Protein AF-0000000072258460 (afdb_homodimer)

Solvent-accessible surface area (backbone atoms only — not comparable to full-atom values): 21527 Å² total; per-residue (Å²): 126,85,30,47,72,31,45,67,53,28,70,66,67,28,58,51,24,37,40,48,52,48,50,50,52,52,28,48,38,51,49,43,36,38,47,53,51,15,64,76,66,78,37,54,52,68,47,49,51,51,39,35,47,56,71,55,45,62,56,92,56,31,26,53,69,48,48,11,39,59,68,68,47,52,52,67,59,41,46,52,44,50,50,53,34,43,75,72,49,29,33,46,80,40,85,33,92,84,40,88,88,47,52,26,44,42,68,31,77,64,20,45,55,51,19,60,64,55,41,45,55,57,47,75,67,38,58,58,51,71,77,51,52,69,68,51,49,45,49,36,39,54,52,46,52,53,44,51,49,50,29,33,75,70,64,64,40,65,62,67,36,21,45,93,48,20,57,47,44,44,74,60,97,84,40,38,33,31,62,81,76,66,41,78,44,55,78,67,63,58,40,68,64,40,94,81,54,41,78,101,129,86,31,49,72,33,46,66,52,27,70,66,67,29,59,51,24,39,40,46,53,48,51,49,51,52,28,49,38,52,51,45,37,40,47,53,52,15,64,76,66,76,38,54,53,67,48,50,53,50,38,35,49,56,73,56,45,64,57,91,56,32,27,54,69,48,46,11,39,59,67,69,48,52,53,66,61,41,46,52,42,49,52,53,34,40,75,72,50,29,32,46,81,39,85,33,92,85,40,86,88,46,51,26,45,43,68,31,76,64,18,44,54,52,18,60,65,55,42,44,55,55,46,75,66,37,58,56,52,71,78,51,53,70,69,52,49,46,49,37,40,54,53,46,52,53,44,51,50,50,28,33,75,71,63,63,40,64,62,66,35,22,45,92,47,19,56,47,46,44,74,60,96,84,42,38,33,32,61,81,76,65,41,78,44,54,76,66,64,58,40,66,62,39,94,81,53,41,79,101

pLDDT: mean 95.06, std 6.01, range [59.88, 98.75]

Sequence (400 aa):
MKSAFDLNRQNNNNIESKIVVALERISEAFRVLLWNESKENALSPIQIQILIFLLFHNQNKCKVSYLAQEFNMTKATISDSVKLLLKKGLVQKFDSPIDTRSYLIGLTNKGKQAAEKSSNFSFPIEKPLSSLSDDQKETILSGLLKLIHELNKAGVINLQRMCFTCSHYENTKGEHYCKLLQSRLTTEELRVDCPEHESAMKSAFDLNRQNNNNIESKIVVALERISEAFRVLLWNESKENALSPIQIQILIFLLFHNQNKCKVSYLAQEFNMTKATISDSVKLLLKKGLVQKFDSPIDTRSYLIGLTNKGKQAAEKSSNFSFPIEKPLSSLSDDQKETILSGLLKLIHELNKAGVINLQRMCFTCSHYENTKGEHYCKLLQSRLTTEELRVDCPEHESA

Nearest PDB structures (foldseek):
  4lll-assembly1_A  TM=8.331E-01  e=3.939E-07  Staphylococcus aureus
  5ffx-assembly2_D  TM=7.484E-01  e=5.556E-07  Staphylococcus aureus
  4ld5-assembly1_A  TM=7.020E-01  e=4.418E-07  Staphylococcus aureus
  4lll-assembly4_M  TM=6.674E-01  e=3.939E-07  Staphylococcus aureus
  7dvt-assembly1_A  TM=5.586E-01  e=3.100E-06  Streptococcus agalactiae NEM316

Structure (mmCIF, N/CA/C/O backbone):
data_AF-0000000072258460-model_v1
#
loop_
_entity.id
_entity.type
_entity.pdbx_description
1 polymer 'Transcriptional regulator, MarR family'
#
loop_
_atom_site.group_PDB
_atom_site.id
_atom_site.type_symbol
_atom_site.label_atom_id
_atom_site.label_alt_id
_atom_site.label_comp_id
_atom_site.label_asym_id
_atom_site.label_entity_id
_atom_site.label_seq_id
_atom_site.pdbx_PDB_ins_code
_atom_site.Cartn_x
_atom_site.Cartn_y
_atom_site.Cartn_z
_atom_site.occupancy
_atom_site.B_iso_or_equiv
_atom_site.auth_seq_id
_atom_site.auth_comp_id
_atom_site.auth_asym_id
_atom_site.auth_atom_id
_atom_site.pdbx_PDB_model_num
ATOM 1 N N . MET A 1 1 ? 3.521 -20.484 9.328 1 60.25 1 MET A N 1
ATOM 2 C CA . MET A 1 1 ? 2.396 -20.359 8.40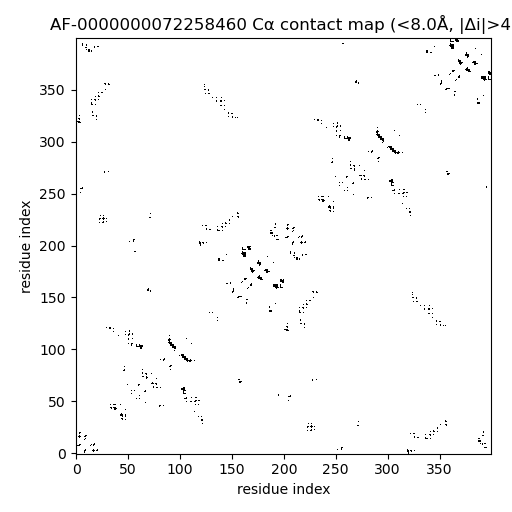6 1 60.25 1 MET A CA 1
ATOM 3 C C . MET A 1 1 ? 2.885 -20.203 6.969 1 60.25 1 MET A C 1
ATOM 5 O O . MET A 1 1 ? 3.969 -19.672 6.73 1 60.25 1 MET A O 1
ATOM 9 N N . LYS A 1 2 ? 2.041 -20.844 6.066 1 85.88 2 LYS A N 1
ATOM 10 C CA . LYS A 1 2 ? 2.426 -20.766 4.664 1 85.88 2 LYS A CA 1
ATOM 11 C C . LYS A 1 2 ? 2.242 -19.344 4.133 1 85.88 2 LYS A C 1
ATOM 13 O O . LYS A 1 2 ? 1.257 -18.672 4.457 1 85.88 2 LYS A O 1
ATOM 18 N N . SER A 1 3 ? 3.227 -18.766 3.561 1 95.31 3 SER A N 1
ATOM 19 C CA . SER A 1 3 ? 3.314 -17.391 3.066 1 95.31 3 SER A CA 1
ATOM 20 C C . SER A 1 3 ? 2.188 -17.078 2.086 1 95.31 3 SER A C 1
ATOM 22 O O . SER A 1 3 ? 1.827 -17.922 1.263 1 95.31 3 SER A O 1
ATOM 24 N N . ALA A 1 4 ? 1.577 -15.914 2.273 1 95.75 4 ALA A N 1
ATOM 25 C CA . ALA A 1 4 ? 0.56 -15.461 1.328 1 95.75 4 ALA A CA 1
ATOM 26 C C . ALA A 1 4 ? 1.113 -15.414 -0.093 1 95.75 4 ALA A C 1
ATOM 28 O O . ALA A 1 4 ? 0.356 -15.492 -1.063 1 95.75 4 ALA A O 1
ATOM 29 N N . PHE A 1 5 ? 2.467 -15.344 -0.263 1 96.69 5 PHE A N 1
ATOM 30 C CA . PHE A 1 5 ? 3.115 -15.164 -1.557 1 96.69 5 PHE A CA 1
ATOM 31 C C . PHE A 1 5 ? 3.391 -16.516 -2.217 1 96.69 5 PHE A C 1
ATOM 33 O O . PHE A 1 5 ? 3.816 -16.562 -3.373 1 96.69 5 PHE A O 1
ATOM 40 N N . ASP A 1 6 ? 3.146 -17.547 -1.421 1 96.56 6 ASP A N 1
ATOM 41 C CA . ASP A 1 6 ? 3.236 -18.891 -1.98 1 96.56 6 ASP A CA 1
ATOM 42 C C . ASP A 1 6 ? 2.148 -19.125 -3.025 1 96.56 6 ASP A C 1
ATOM 44 O O . ASP A 1 6 ? 0.96 -19.156 -2.695 1 96.56 6 ASP A O 1
ATOM 48 N N . LEU A 1 7 ? 2.516 -19.359 -4.25 1 95.06 7 LEU A N 1
ATOM 49 C CA . LEU A 1 7 ? 1.576 -19.438 -5.363 1 95.06 7 LEU A CA 1
ATOM 50 C C . LEU A 1 7 ? 0.629 -20.625 -5.191 1 95.06 7 LEU A C 1
ATOM 52 O O . LEU A 1 7 ? -0.541 -20.547 -5.574 1 95.06 7 LEU A O 1
ATOM 56 N N . ASN A 1 8 ? 1.146 -21.641 -4.641 1 93.38 8 ASN A N 1
ATOM 57 C CA . ASN A 1 8 ? 0.296 -22.797 -4.402 1 93.38 8 ASN A CA 1
ATOM 58 C C . ASN A 1 8 ? -0.785 -22.5 -3.367 1 93.38 8 ASN A C 1
ATOM 60 O O . ASN A 1 8 ? -1.949 -22.859 -3.561 1 93.38 8 ASN A O 1
ATOM 64 N N . ARG A 1 9 ? -0.383 -21.875 -2.361 1 93.06 9 ARG A N 1
ATOM 65 C CA . ARG A 1 9 ? -1.348 -21.484 -1.337 1 93.06 9 ARG A CA 1
ATOM 66 C C . ARG A 1 9 ? -2.344 -20.469 -1.877 1 93.06 9 ARG A C 1
ATOM 68 O O . ARG A 1 9 ? -3.555 -20.625 -1.687 1 93.06 9 ARG A O 1
ATOM 75 N N . GLN A 1 10 ? -1.78 -19.516 -2.527 1 93 10 GLN A N 1
ATOM 76 C CA . GLN A 1 10 ? -2.578 -18.422 -3.078 1 93 10 GLN A CA 1
ATOM 77 C C . GLN A 1 10 ? -3.627 -18.938 -4.055 1 93 10 GLN A C 1
ATOM 79 O O . GLN A 1 10 ? -4.793 -18.547 -3.994 1 93 10 GLN A O 1
ATOM 84 N N . ASN A 1 11 ? -3.248 -19.906 -4.93 1 89.94 11 ASN A N 1
ATOM 85 C CA . ASN A 1 11 ? -4.078 -20.297 -6.062 1 89.94 11 ASN A CA 1
ATOM 86 C C . ASN A 1 11 ? -4.914 -21.531 -5.75 1 89.94 11 ASN A C 1
ATOM 88 O O . ASN A 1 11 ? -5.746 -21.938 -6.559 1 89.94 11 ASN A O 1
ATOM 92 N N . ASN A 1 12 ? -4.703 -22.109 -4.504 1 86.94 12 ASN A N 1
ATOM 93 C CA . ASN A 1 12 ? -5.547 -23.203 -4.055 1 86.94 12 ASN A CA 1
ATOM 94 C C . ASN A 1 12 ? -6.59 -22.734 -3.043 1 86.94 12 ASN A C 1
ATOM 96 O O . ASN A 1 12 ? -6.703 -23.297 -1.954 1 86.94 12 ASN A O 1
ATOM 100 N N . ASN A 1 13 ? -7.277 -21.719 -3.344 1 80.19 13 ASN A N 1
ATOM 101 C CA . ASN A 1 13 ? -8.508 -21.219 -2.752 1 80.19 13 ASN A CA 1
ATOM 102 C C . ASN A 1 13 ? -8.258 -20.562 -1.399 1 80.19 13 ASN A C 1
ATOM 104 O O . ASN A 1 13 ? -9.031 -20.734 -0.46 1 80.19 13 ASN A O 1
ATOM 108 N N . ASN A 1 14 ? -7.195 -19.984 -1.244 1 93.25 14 ASN A N 1
ATOM 109 C CA . ASN A 1 14 ? -6.984 -19.141 -0.081 1 93.25 14 ASN A CA 1
ATOM 110 C C . ASN A 1 14 ? -7.215 -17.672 -0.418 1 93.25 14 ASN A C 1
ATOM 112 O O . ASN A 1 14 ? -6.277 -16.953 -0.792 1 93.25 14 ASN A O 1
ATOM 116 N N . ILE A 1 15 ? -8.445 -17.297 -0.184 1 96.69 15 ILE A N 1
ATOM 117 C CA . ILE A 1 15 ? -8.875 -15.977 -0.638 1 96.69 15 ILE A CA 1
ATOM 118 C C . ILE A 1 15 ? -8.141 -14.891 0.146 1 96.69 15 ILE A C 1
ATOM 120 O O . ILE A 1 15 ? -7.816 -13.836 -0.398 1 96.69 15 ILE A O 1
ATOM 124 N N . GLU A 1 16 ? -7.781 -15.164 1.423 1 97.38 16 GLU A N 1
ATOM 125 C CA . GLU A 1 16 ? -7.051 -14.195 2.234 1 97.38 16 GLU A CA 1
ATOM 126 C C . GLU A 1 16 ? -5.676 -13.906 1.645 1 97.38 16 GLU A C 1
ATOM 128 O O . GLU A 1 16 ? -5.254 -12.75 1.578 1 97.38 16 GLU A O 1
ATOM 133 N N . SER A 1 17 ? -4.984 -14.961 1.186 1 97.06 17 SER A N 1
ATOM 134 C CA . SER A 1 17 ? -3.678 -14.789 0.561 1 97.06 17 SER A CA 1
ATOM 135 C C . SER A 1 17 ? -3.775 -13.938 -0.702 1 97.06 17 SER A C 1
ATOM 137 O O . SER A 1 17 ? -2.924 -13.086 -0.946 1 97.06 17 SER A O 1
ATOM 139 N N . LYS A 1 18 ? -4.809 -14.156 -1.472 1 97.75 18 LYS A N 1
ATOM 140 C CA . LYS A 1 18 ? -5.012 -13.383 -2.693 1 97.75 18 LYS A CA 1
ATOM 141 C C . LYS A 1 18 ? -5.246 -11.906 -2.377 1 97.75 18 LYS A C 1
ATOM 143 O O . LYS A 1 18 ? -4.723 -11.031 -3.066 1 97.75 18 LYS A O 1
ATOM 148 N N . ILE A 1 19 ? -5.988 -11.664 -1.323 1 98.44 19 ILE A N 1
ATOM 149 C CA . ILE A 1 19 ? -6.273 -10.297 -0.922 1 98.44 19 ILE A CA 1
ATOM 150 C C . ILE A 1 19 ? -4.984 -9.617 -0.468 1 98.44 19 ILE A C 1
ATOM 152 O O . ILE A 1 19 ? -4.727 -8.461 -0.82 1 98.44 19 ILE A O 1
ATOM 156 N N . VAL A 1 20 ? -4.164 -10.359 0.265 1 98.5 20 VAL A N 1
ATOM 157 C CA . VAL A 1 20 ? -2.904 -9.812 0.749 1 98.5 20 VAL A CA 1
ATOM 158 C C . VAL A 1 20 ? -2.027 -9.406 -0.435 1 98.5 20 VAL A C 1
ATOM 160 O O . VAL A 1 20 ? -1.491 -8.297 -0.47 1 98.5 20 VAL A O 1
ATOM 163 N N . VAL A 1 21 ? -1.902 -10.242 -1.41 1 98.12 21 VAL A N 1
ATOM 164 C CA . VAL A 1 21 ? -1.052 -9.984 -2.566 1 98.12 21 VAL A CA 1
ATOM 165 C C . VAL A 1 21 ? -1.633 -8.836 -3.385 1 98.12 21 VAL A C 1
ATOM 167 O O . VAL A 1 21 ? -0.894 -7.98 -3.881 1 98.12 21 VAL A O 1
ATOM 170 N N . ALA A 1 22 ? -2.939 -8.781 -3.51 1 98.44 22 ALA A N 1
ATOM 171 C CA . ALA A 1 22 ? -3.586 -7.68 -4.211 1 98.44 22 ALA A CA 1
ATOM 172 C C . ALA A 1 22 ? -3.322 -6.352 -3.506 1 98.44 22 ALA A C 1
ATOM 174 O O . ALA A 1 22 ? -3.008 -5.348 -4.152 1 98.44 22 ALA A O 1
ATOM 175 N N . LEU A 1 23 ? -3.424 -6.32 -2.176 1 98.75 23 LEU A N 1
ATOM 176 C CA . LEU A 1 23 ? -3.141 -5.125 -1.39 1 98.75 23 LEU A CA 1
ATOM 177 C C . LEU A 1 23 ? -1.678 -4.715 -1.531 1 98.75 23 LEU A C 1
ATOM 179 O O . LEU A 1 23 ? -1.361 -3.525 -1.558 1 98.75 23 LEU A O 1
ATOM 183 N N . GLU A 1 24 ? -0.812 -5.703 -1.618 1 98.44 24 GLU A N 1
ATOM 184 C CA . GLU A 1 24 ? 0.606 -5.418 -1.822 1 98.44 24 GLU A CA 1
ATOM 185 C C . GLU A 1 24 ? 0.845 -4.738 -3.166 1 98.44 24 GLU A C 1
ATOM 187 O O . GLU A 1 24 ? 1.685 -3.842 -3.275 1 98.44 24 GLU A O 1
ATOM 192 N N . ARG A 1 25 ? 0.131 -5.145 -4.18 1 98.38 25 ARG A N 1
ATOM 193 C CA . ARG A 1 25 ? 0.244 -4.504 -5.484 1 98.38 25 ARG A CA 1
ATOM 194 C C . ARG A 1 25 ? -0.239 -3.061 -5.43 1 98.38 25 ARG A C 1
ATOM 196 O O . ARG A 1 25 ? 0.358 -2.176 -6.051 1 98.38 25 ARG A O 1
ATOM 203 N N . ILE A 1 26 ? -1.298 -2.852 -4.703 1 98.56 26 ILE A N 1
ATOM 204 C CA . ILE A 1 26 ? -1.803 -1.493 -4.543 1 98.56 26 ILE A CA 1
ATOM 205 C C . ILE A 1 26 ? -0.786 -0.651 -3.773 1 98.56 26 ILE A C 1
ATOM 207 O O . ILE A 1 26 ? -0.58 0.524 -4.086 1 98.56 26 ILE A O 1
ATOM 211 N N . SER A 1 27 ? -0.162 -1.253 -2.756 1 98.44 27 SER A N 1
ATOM 212 C CA . SER A 1 27 ? 0.898 -0.569 -2.021 1 98.44 27 SER A CA 1
ATOM 213 C C . SER A 1 27 ? 2.049 -0.183 -2.945 1 98.44 27 SER A C 1
ATOM 215 O O . SER A 1 27 ? 2.619 0.902 -2.812 1 98.44 27 SER A O 1
ATOM 217 N N . GLU A 1 28 ? 2.361 -1.046 -3.877 1 97.88 28 GLU A N 1
ATOM 218 C CA . GLU A 1 28 ? 3.379 -0.747 -4.879 1 97.88 28 GLU A CA 1
ATOM 219 C C . GLU A 1 28 ? 2.961 0.428 -5.758 1 97.88 28 GLU A C 1
ATOM 221 O O . GLU A 1 28 ? 3.775 1.3 -6.07 1 97.88 28 GLU A O 1
ATOM 226 N N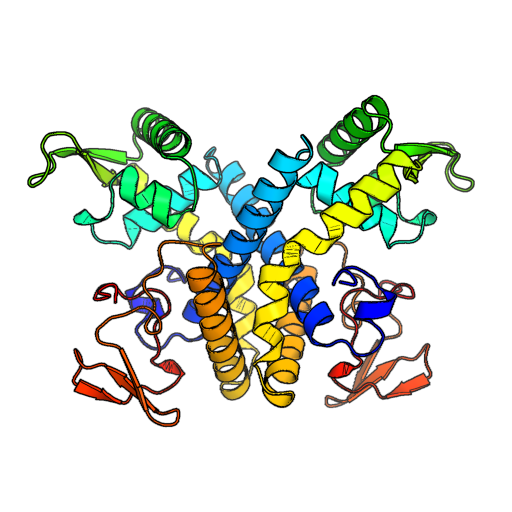 . ALA A 1 29 ? 1.737 0.435 -6.145 1 98.5 29 ALA A N 1
ATOM 227 C CA . ALA A 1 29 ? 1.23 1.541 -6.953 1 98.5 29 ALA A CA 1
ATOM 228 C C . ALA A 1 29 ? 1.38 2.871 -6.219 1 98.5 29 ALA A C 1
ATOM 230 O O . ALA A 1 29 ? 1.79 3.871 -6.809 1 98.5 29 ALA A O 1
ATOM 231 N N . PHE A 1 30 ? 1.044 2.871 -4.934 1 98.56 30 PHE A N 1
ATOM 232 C CA . PHE A 1 30 ? 1.223 4.082 -4.137 1 98.56 30 PHE A CA 1
ATOM 233 C C . PHE A 1 30 ? 2.684 4.516 -4.137 1 98.56 30 PHE A C 1
ATOM 235 O O . PHE A 1 30 ? 2.984 5.699 -4.297 1 98.56 30 PHE A O 1
ATOM 242 N N . ARG A 1 31 ? 3.592 3.592 -3.967 1 97.5 31 ARG A N 1
ATOM 243 C CA . ARG A 1 31 ? 5.02 3.893 -3.941 1 97.5 31 ARG A CA 1
ATOM 244 C C . ARG A 1 31 ? 5.473 4.504 -5.262 1 97.5 31 ARG A C 1
ATOM 246 O O . ARG A 1 31 ? 6.172 5.52 -5.273 1 97.5 31 ARG A O 1
ATOM 253 N N . VAL A 1 32 ? 5.031 3.938 -6.336 1 97.94 32 VAL A N 1
ATOM 254 C CA . VAL A 1 32 ? 5.418 4.402 -7.668 1 97.94 32 VAL A CA 1
ATOM 255 C C . VAL A 1 32 ? 4.883 5.812 -7.895 1 97.94 32 VAL A C 1
ATOM 257 O O . VAL A 1 32 ? 5.621 6.695 -8.344 1 97.94 32 VAL A O 1
ATOM 260 N N . LEU A 1 33 ? 3.652 6.035 -7.574 1 98.19 33 LEU A N 1
ATOM 261 C CA . LEU A 1 33 ? 3.029 7.336 -7.777 1 98.19 33 LEU A CA 1
ATOM 262 C C . LEU A 1 33 ? 3.705 8.406 -6.922 1 98.19 33 LEU A C 1
ATOM 264 O O . LEU A 1 33 ? 3.951 9.516 -7.395 1 98.19 33 LEU A O 1
ATOM 268 N N . LEU A 1 34 ? 4.012 8.039 -5.684 1 97.56 34 LEU A N 1
ATOM 269 C CA . LEU A 1 34 ? 4.66 8.984 -4.781 1 97.56 34 LEU A CA 1
ATOM 270 C C . LEU A 1 34 ? 6.086 9.281 -5.238 1 97.56 34 LEU A C 1
ATOM 272 O O . LEU A 1 34 ? 6.539 10.43 -5.164 1 97.56 34 LEU A O 1
ATOM 276 N N . TRP A 1 35 ? 6.766 8.289 -5.734 1 96.19 35 TRP A N 1
ATOM 277 C CA . TRP A 1 35 ? 8.117 8.461 -6.262 1 96.19 35 TRP A CA 1
ATOM 278 C C . TRP A 1 35 ? 8.109 9.367 -7.492 1 96.19 35 TRP A C 1
ATOM 280 O O . TRP A 1 35 ? 8.984 10.227 -7.641 1 96.19 35 TRP A O 1
ATOM 290 N N . ASN A 1 36 ? 7.156 9.125 -8.359 1 96.38 36 ASN A N 1
ATOM 291 C CA . ASN A 1 36 ? 7.031 9.992 -9.531 1 96.38 36 ASN A CA 1
ATOM 292 C C . ASN A 1 36 ? 6.785 11.445 -9.125 1 96.38 36 ASN A C 1
ATOM 294 O O . ASN A 1 36 ? 7.375 12.359 -9.703 1 96.38 36 ASN A O 1
ATOM 298 N N . GLU A 1 37 ? 5.906 11.609 -8.156 1 95.69 37 GLU A N 1
ATOM 299 C CA . GLU A 1 37 ? 5.641 12.945 -7.633 1 95.69 37 GLU A CA 1
ATOM 300 C C . GLU A 1 37 ? 6.898 13.562 -7.027 1 95.69 37 GLU A C 1
ATOM 302 O O . GLU A 1 37 ? 7.148 14.758 -7.18 1 95.69 37 GLU A O 1
ATOM 307 N N . SER A 1 38 ? 7.637 12.758 -6.316 1 95.56 38 SER A N 1
ATOM 308 C CA . SER A 1 38 ? 8.883 13.164 -5.672 1 95.56 38 SER A CA 1
ATOM 309 C C . SER A 1 38 ? 9.891 13.68 -6.695 1 95.56 38 SER A C 1
ATOM 311 O O . SER A 1 38 ? 10.484 14.742 -6.512 1 95.56 38 SER A O 1
ATOM 313 N N . LYS A 1 39 ? 10.023 12.969 -7.754 1 94.19 39 LYS A N 1
ATOM 314 C CA . LYS A 1 39 ? 10.953 13.352 -8.82 1 94.19 39 LYS A CA 1
ATOM 315 C C . LYS A 1 39 ? 10.539 14.68 -9.453 1 94.19 39 LYS A C 1
ATOM 317 O O . LYS A 1 39 ? 11.375 15.547 -9.695 1 94.19 39 LYS A O 1
ATOM 322 N N . GLU A 1 40 ? 9.305 14.828 -9.641 1 93.44 40 GLU A N 1
ATOM 323 C CA . GLU A 1 40 ? 8.781 16.016 -10.305 1 93.44 40 GLU A CA 1
ATOM 324 C C . GLU A 1 40 ? 9.016 17.266 -9.469 1 93.44 40 GLU A C 1
ATOM 326 O O . GLU A 1 40 ? 9.211 18.359 -10.008 1 93.44 40 GLU A O 1
ATOM 331 N N . ASN A 1 41 ? 9.086 17.141 -8.133 1 93 41 ASN A N 1
ATOM 332 C CA . ASN A 1 41 ? 9.141 18.297 -7.246 1 93 41 ASN A CA 1
ATOM 333 C C . ASN A 1 41 ? 10.484 18.391 -6.531 1 93 41 ASN A C 1
ATOM 335 O O . ASN A 1 41 ? 10.695 19.297 -5.723 1 93 41 ASN A O 1
ATOM 339 N N . ALA A 1 42 ? 11.398 17.453 -6.785 1 94.69 42 ALA A N 1
ATOM 340 C CA . ALA A 1 42 ? 12.695 17.375 -6.125 1 94.69 42 ALA A CA 1
ATOM 341 C C . ALA A 1 42 ? 12.539 17.297 -4.609 1 94.69 42 ALA A C 1
ATOM 343 O O . ALA A 1 42 ? 13.195 18.031 -3.867 1 94.69 42 ALA A O 1
ATOM 344 N N . LEU A 1 43 ? 11.523 16.594 -4.145 1 97.75 43 LEU A N 1
ATOM 345 C CA . LEU A 1 43 ? 11.25 16.281 -2.75 1 97.75 43 LEU A CA 1
ATOM 346 C C . LEU A 1 43 ? 11.227 14.766 -2.533 1 97.75 43 LEU A C 1
ATOM 348 O O . LEU A 1 43 ? 10.797 14.016 -3.414 1 97.75 43 LEU A O 1
ATOM 352 N N . SER A 1 44 ? 11.688 14.281 -1.403 1 97.12 44 SER A N 1
ATOM 353 C CA . SER A 1 44 ? 11.531 12.867 -1.096 1 97.12 44 SER A CA 1
ATOM 354 C C . SER A 1 44 ? 10.07 12.523 -0.805 1 97.12 44 SER A C 1
ATOM 356 O O . SER A 1 44 ? 9.258 13.414 -0.532 1 97.12 44 SER A O 1
ATOM 358 N N . PRO A 1 45 ? 9.742 11.25 -0.885 1 97.75 45 PRO A N 1
ATOM 359 C CA . PRO A 1 45 ? 8.359 10.836 -0.644 1 97.75 45 PRO A CA 1
ATOM 360 C C . PRO A 1 45 ? 7.836 11.305 0.712 1 97.75 45 PRO A C 1
ATOM 362 O O . PRO A 1 45 ? 6.723 11.828 0.8 1 97.75 45 PRO A O 1
ATOM 365 N N . ILE A 1 46 ? 8.594 11.203 1.759 1 98.06 46 ILE A N 1
ATOM 366 C CA . ILE A 1 46 ? 8.133 11.578 3.09 1 98.06 46 ILE A CA 1
ATOM 367 C C . ILE A 1 46 ? 7.953 13.094 3.164 1 98.06 46 ILE A C 1
ATOM 369 O O . ILE A 1 46 ? 7.039 13.586 3.826 1 98.06 46 ILE A O 1
ATOM 373 N N . GLN A 1 47 ? 8.805 13.883 2.463 1 98.5 47 GLN A N 1
ATOM 374 C CA . GLN A 1 47 ? 8.633 15.328 2.408 1 98.5 47 GLN A CA 1
ATOM 375 C C . GLN A 1 47 ? 7.309 15.703 1.757 1 98.5 47 GLN A C 1
ATOM 377 O O . GLN A 1 47 ? 6.598 16.594 2.24 1 98.5 47 GLN A O 1
ATOM 382 N N . ILE A 1 48 ? 6.965 15.016 0.695 1 98.44 48 ILE A N 1
ATOM 383 C CA . ILE A 1 48 ? 5.691 15.234 0.014 1 98.44 48 ILE A CA 1
ATOM 384 C C . ILE A 1 48 ? 4.539 14.922 0.961 1 98.44 48 ILE A C 1
ATOM 386 O O . ILE A 1 48 ? 3.592 15.703 1.081 1 98.44 48 ILE A O 1
ATOM 390 N N . GLN A 1 49 ? 4.621 13.805 1.631 1 98.31 49 GLN A N 1
ATOM 391 C CA . GLN A 1 49 ? 3.564 13.367 2.535 1 98.31 49 GLN A CA 1
ATOM 392 C C . GLN A 1 49 ? 3.381 14.352 3.686 1 98.31 49 GLN A C 1
ATOM 394 O O . GLN A 1 49 ? 2.254 14.633 4.098 1 98.31 49 GLN A O 1
ATOM 399 N N . ILE A 1 50 ? 4.484 14.867 4.195 1 98.44 50 ILE A N 1
ATOM 400 C CA . ILE A 1 50 ? 4.422 15.859 5.262 1 98.44 50 ILE A CA 1
ATOM 401 C C . ILE A 1 50 ? 3.686 17.109 4.762 1 98.44 50 ILE A C 1
ATOM 403 O O . ILE A 1 50 ? 2.773 17.594 5.426 1 98.44 50 ILE A O 1
ATOM 407 N N . LEU A 1 51 ? 4.012 17.594 3.572 1 98.5 51 LEU A N 1
ATOM 408 C CA . LEU A 1 51 ? 3.373 18.781 3.016 1 98.5 51 LEU A CA 1
ATOM 409 C C . LEU A 1 51 ? 1.872 18.578 2.855 1 98.5 51 LEU A C 1
ATOM 411 O O . LEU A 1 51 ? 1.076 19.453 3.193 1 98.5 51 LEU A O 1
ATOM 415 N N . ILE A 1 52 ? 1.521 17.422 2.342 1 98.19 52 ILE A N 1
ATOM 416 C CA . ILE A 1 52 ? 0.111 17.109 2.131 1 98.19 52 ILE A CA 1
ATOM 417 C C . ILE A 1 52 ? -0.619 17.078 3.473 1 98.19 52 ILE A C 1
ATOM 419 O O . ILE A 1 52 ? -1.727 17.609 3.594 1 98.19 52 ILE A O 1
ATOM 423 N N . PHE A 1 53 ? 0.006 16.469 4.484 1 98.31 53 PHE A N 1
ATOM 424 C CA . PHE A 1 53 ? -0.599 16.406 5.809 1 98.31 53 PHE A CA 1
ATOM 425 C C . PHE A 1 53 ? -0.819 17.797 6.371 1 98.31 53 PHE A C 1
ATOM 427 O O . PHE A 1 53 ? -1.9 18.109 6.875 1 98.31 53 PHE A O 1
ATOM 434 N N . LEU A 1 54 ? 0.16 18.672 6.273 1 97.94 54 LEU A N 1
ATOM 435 C CA . LEU A 1 54 ? 0.082 20.031 6.789 1 97.94 54 LEU A CA 1
ATOM 436 C C . LEU A 1 54 ? -1.018 20.812 6.082 1 97.94 54 LEU A C 1
ATOM 438 O O . LEU A 1 54 ? -1.63 21.703 6.676 1 97.94 54 LEU A O 1
ATOM 442 N N . LEU A 1 55 ? -1.273 20.5 4.867 1 97.62 55 LEU A N 1
ATOM 443 C CA . LEU A 1 55 ? -2.256 21.203 4.051 1 97.62 55 LEU A CA 1
ATOM 444 C C . LEU A 1 55 ? -3.67 20.953 4.562 1 97.62 55 LEU A C 1
ATOM 446 O O . LEU A 1 55 ? -4.512 21.844 4.543 1 97.62 55 LEU A O 1
ATOM 450 N N . PHE A 1 56 ? -3.883 19.75 5.105 1 97.06 56 PHE A N 1
ATOM 451 C CA . PHE A 1 56 ? -5.277 19.375 5.309 1 97.06 56 PHE A CA 1
ATOM 452 C C . PHE A 1 56 ? -5.57 19.156 6.789 1 97.06 56 PHE A C 1
ATOM 454 O O . PHE A 1 56 ? -6.715 18.906 7.172 1 97.06 56 PHE A O 1
ATOM 461 N N . HIS A 1 57 ? -4.559 19.234 7.637 1 96.56 57 HIS A N 1
ATOM 462 C CA . HIS A 1 57 ? -4.785 18.969 9.055 1 96.56 57 HIS A CA 1
ATOM 463 C C . HIS A 1 57 ? -4.535 20.219 9.898 1 96.56 57 HIS A C 1
ATOM 465 O O . HIS A 1 57 ? -3.84 21.141 9.461 1 96.56 57 HIS A O 1
ATOM 471 N N . ASN A 1 58 ? -5.094 20.203 11.047 1 92.94 58 ASN A N 1
ATOM 472 C CA . ASN A 1 58 ? -4.961 21.312 11.977 1 92.94 58 ASN A CA 1
ATOM 473 C C . ASN A 1 58 ? -3.512 21.531 12.398 1 92.94 58 ASN A C 1
ATOM 475 O O . ASN A 1 58 ? -2.789 20.562 12.656 1 92.94 58 ASN A O 1
ATOM 479 N N . GLN A 1 59 ? -3.199 22.766 12.586 1 88.75 59 GLN A N 1
ATOM 480 C CA . GLN A 1 59 ? -1.827 23.141 12.898 1 88.75 59 GLN A CA 1
ATOM 481 C C . GLN A 1 59 ? -1.374 22.562 14.227 1 88.75 59 GLN A C 1
ATOM 483 O O . GLN A 1 59 ? -0.189 22.281 14.414 1 88.75 59 GLN A O 1
ATOM 488 N N . ASN A 1 60 ? -2.232 22.375 15.133 1 85.94 60 ASN A N 1
ATOM 489 C CA . ASN A 1 60 ? -1.886 21.875 16.453 1 85.94 60 ASN A CA 1
ATOM 490 C C . ASN A 1 60 ? -1.326 20.453 16.391 1 85.94 60 ASN A C 1
ATOM 492 O O . ASN A 1 60 ? -0.69 19.984 17.328 1 85.94 60 ASN A O 1
ATOM 496 N N . LYS A 1 61 ? -1.566 19.766 15.258 1 88.31 61 LYS A N 1
ATOM 497 C CA . LYS A 1 61 ? -1.086 18.391 15.062 1 88.31 61 LYS A CA 1
ATOM 498 C C . LYS A 1 61 ? 0.238 18.375 14.305 1 88.31 61 LYS A C 1
ATOM 500 O O . LYS A 1 61 ? 0.849 17.328 14.133 1 88.31 61 LYS A O 1
ATOM 505 N N . CYS A 1 62 ? 0.657 19.5 13.93 1 91.94 62 CYS A N 1
ATOM 506 C CA . CYS A 1 62 ? 1.777 19.578 13 1 91.94 62 CYS A CA 1
ATOM 507 C C . CYS A 1 62 ? 3.09 19.781 13.742 1 91.94 62 CYS A C 1
ATOM 509 O O . CYS A 1 62 ? 3.791 20.766 13.508 1 91.94 62 CYS A O 1
ATOM 511 N N . LYS A 1 63 ? 3.408 18.875 14.641 1 94.38 63 LYS A N 1
ATOM 512 C CA . LYS A 1 63 ? 4.691 18.812 15.328 1 94.38 63 LYS A CA 1
ATOM 513 C C . LYS A 1 63 ? 5.457 17.547 14.953 1 94.38 63 LYS A C 1
ATOM 515 O O . LYS A 1 63 ? 4.859 16.562 14.516 1 94.38 63 LYS A O 1
ATOM 520 N N . VAL A 1 64 ? 6.734 17.625 15.172 1 95.75 64 VAL A N 1
ATOM 521 C CA . VAL A 1 64 ? 7.625 16.547 14.75 1 95.75 64 VAL A CA 1
ATOM 522 C C . VAL A 1 64 ? 7.195 15.234 15.398 1 95.75 64 VAL A C 1
ATOM 524 O O . VAL A 1 64 ? 7.113 14.195 14.727 1 95.75 64 VAL A O 1
ATOM 527 N N . SER A 1 65 ? 6.859 15.289 16.672 1 95 65 SER A N 1
ATOM 528 C CA . SER A 1 65 ? 6.492 14.078 17.391 1 95 65 SER A CA 1
ATOM 529 C C . SER A 1 65 ? 5.199 13.477 16.859 1 95 65 SER A C 1
ATOM 531 O O . SER A 1 65 ? 5.09 12.258 16.703 1 95 65 SER A O 1
ATOM 533 N N . TYR A 1 66 ? 4.23 14.297 16.516 1 95.88 66 TYR A N 1
ATOM 534 C CA . TYR A 1 66 ? 2.963 13.828 15.969 1 95.88 66 TYR A CA 1
ATOM 535 C C . TYR A 1 66 ? 3.156 13.25 14.578 1 95.88 66 TYR A C 1
ATOM 537 O O . TYR A 1 66 ? 2.635 12.172 14.266 1 95.88 66 TYR A O 1
ATOM 545 N N . LEU A 1 67 ? 3.91 13.953 13.789 1 97.38 67 LEU A N 1
ATOM 546 C CA . LEU A 1 67 ? 4.176 13.508 12.422 1 97.38 67 LEU A CA 1
ATOM 547 C C . LEU A 1 67 ? 4.918 12.172 12.43 1 97.38 67 LEU A C 1
ATOM 549 O O . LEU A 1 67 ? 4.672 11.32 11.57 1 97.38 67 LEU A O 1
ATOM 553 N N . ALA A 1 68 ? 5.832 12.016 13.391 1 97.75 68 ALA A N 1
ATOM 554 C CA . ALA A 1 68 ? 6.547 10.75 13.516 1 97.75 68 ALA A CA 1
ATOM 555 C C . ALA A 1 68 ? 5.578 9.594 13.773 1 97.75 68 ALA A C 1
ATOM 557 O O . ALA A 1 68 ? 5.703 8.531 13.164 1 97.75 68 ALA A O 1
ATOM 558 N N . GLN A 1 69 ? 4.57 9.797 14.602 1 96.75 69 GLN A N 1
ATOM 559 C CA . GLN A 1 69 ? 3.551 8.797 14.891 1 96.75 69 GLN A CA 1
ATOM 560 C C . GLN A 1 69 ? 2.631 8.586 13.688 1 96.75 69 GLN A C 1
ATOM 562 O O . GLN A 1 69 ? 2.311 7.453 13.336 1 96.75 69 GLN A O 1
ATOM 567 N N . GLU A 1 70 ? 2.27 9.695 13.047 1 96.81 70 GLU A N 1
ATOM 568 C CA . GLU A 1 70 ? 1.377 9.672 11.891 1 96.81 70 GLU A CA 1
ATOM 569 C C . GLU A 1 70 ? 1.958 8.82 10.766 1 96.81 70 GLU A C 1
ATOM 571 O O . GLU A 1 70 ? 1.244 8.031 10.148 1 96.81 70 GLU A O 1
ATOM 576 N N . PHE A 1 71 ? 3.246 8.914 10.508 1 97.56 71 PHE A N 1
ATOM 577 C CA . PHE A 1 71 ? 3.852 8.289 9.344 1 97.56 71 PHE A CA 1
ATOM 578 C C . PHE A 1 71 ? 4.641 7.047 9.742 1 97.56 71 PHE A C 1
ATOM 580 O O . PHE A 1 71 ? 5.285 6.418 8.898 1 97.56 71 PHE A O 1
ATOM 587 N N . ASN A 1 72 ? 4.602 6.664 11.039 1 97.75 72 ASN A N 1
ATOM 588 C CA . ASN A 1 72 ? 5.316 5.504 11.562 1 97.75 72 ASN A CA 1
ATOM 589 C C . ASN A 1 72 ? 6.793 5.535 11.188 1 97.75 72 ASN A C 1
ATOM 591 O O . ASN A 1 72 ? 7.328 4.559 10.656 1 97.75 72 ASN A O 1
ATOM 595 N N . MET A 1 73 ? 7.367 6.695 11.445 1 97.25 73 MET A N 1
ATOM 596 C CA . MET A 1 73 ? 8.797 6.934 11.258 1 97.25 73 MET A CA 1
ATOM 597 C C . MET A 1 73 ? 9.438 7.457 12.539 1 97.25 73 MET A C 1
ATOM 599 O O . MET A 1 73 ? 8.742 7.863 13.469 1 97.25 73 MET A O 1
ATOM 603 N N . THR A 1 74 ? 10.727 7.379 12.625 1 96.88 74 THR A N 1
ATOM 604 C CA . THR A 1 74 ? 11.414 7.891 13.805 1 96.88 74 THR A CA 1
ATOM 605 C C . THR A 1 74 ? 11.367 9.414 13.836 1 96.88 74 THR A C 1
ATOM 607 O O . THR A 1 74 ? 11.281 10.062 12.789 1 96.88 74 THR A O 1
ATOM 610 N N . LYS A 1 75 ? 11.453 9.992 15.055 1 97.25 75 LYS A N 1
ATOM 611 C CA . LYS A 1 75 ? 11.516 11.445 15.211 1 97.25 75 LYS A CA 1
ATOM 612 C C . LYS A 1 75 ? 12.711 12.023 14.469 1 97.25 75 LYS A C 1
ATOM 614 O O . LYS A 1 75 ? 12.625 13.117 13.906 1 97.25 75 LYS A O 1
ATOM 619 N N . ALA A 1 76 ? 13.766 11.305 14.484 1 97.88 76 ALA A N 1
ATOM 620 C CA . ALA A 1 76 ? 14.977 11.758 13.797 1 97.88 76 ALA A CA 1
ATOM 621 C C . ALA A 1 76 ? 14.734 11.906 12.305 1 97.88 76 ALA A C 1
ATOM 623 O O . ALA A 1 76 ? 15.125 12.914 11.703 1 97.88 76 ALA A O 1
ATOM 624 N N . THR A 1 77 ? 14.039 10.93 11.625 1 97.44 77 THR A N 1
ATOM 625 C CA . THR A 1 77 ? 13.742 10.953 10.195 1 97.44 77 THR A CA 1
ATOM 626 C C . THR A 1 77 ? 12.828 12.133 9.859 1 97.44 77 THR A C 1
ATOM 628 O O . THR A 1 77 ? 13.078 12.859 8.898 1 97.44 77 THR A O 1
ATOM 631 N N . ILE A 1 78 ? 11.828 12.32 10.664 1 98.19 78 ILE A N 1
ATOM 632 C CA . ILE A 1 78 ? 10.875 13.406 10.43 1 98.19 78 ILE A CA 1
ATOM 633 C C . ILE A 1 78 ? 11.562 14.75 10.648 1 98.19 78 ILE A C 1
ATOM 635 O O . ILE A 1 78 ? 11.383 15.68 9.859 1 98.19 78 ILE A O 1
ATOM 639 N N . SER A 1 79 ? 12.352 14.852 11.719 1 98 79 SER A N 1
ATOM 640 C CA . SER A 1 79 ? 13.078 16.094 12 1 98 79 SER A CA 1
ATOM 641 C C . SER A 1 79 ? 14 16.453 10.844 1 98 79 SER A C 1
ATOM 643 O O . SER A 1 79 ? 14.047 17.625 10.438 1 98 79 SER A O 1
ATOM 645 N N . ASP A 1 80 ? 14.672 15.484 10.305 1 98.31 80 ASP A N 1
ATOM 646 C CA . ASP A 1 80 ? 15.555 15.711 9.172 1 98.31 80 ASP A CA 1
ATOM 647 C C . ASP A 1 80 ? 14.773 16.172 7.945 1 98.31 80 ASP A C 1
ATOM 649 O O . ASP A 1 80 ? 15.211 17.062 7.219 1 98.31 80 ASP A O 1
ATOM 653 N N . SER A 1 81 ? 13.664 15.578 7.699 1 98.44 81 SER A N 1
ATOM 654 C CA . SER A 1 81 ? 12.828 15.945 6.562 1 98.44 81 SER A CA 1
ATOM 655 C C . SER A 1 81 ? 12.281 17.359 6.719 1 98.44 81 SER A C 1
ATOM 657 O O . SER A 1 81 ? 12.242 18.125 5.754 1 98.44 81 SER A O 1
ATOM 659 N N . VAL A 1 82 ? 11.883 17.688 7.934 1 98.12 82 VAL A N 1
ATOM 660 C CA . VAL A 1 82 ? 11.367 19.031 8.219 1 98.12 82 VAL A CA 1
ATOM 661 C C . VAL A 1 82 ? 12.469 20.062 8.023 1 98.12 82 VAL A C 1
ATOM 663 O O . VAL A 1 82 ? 12.234 21.125 7.453 1 98.12 82 VAL A O 1
ATOM 666 N N . LYS A 1 83 ? 13.641 19.734 8.5 1 98.19 83 LYS A N 1
ATOM 667 C CA . LYS A 1 83 ? 14.789 20.625 8.32 1 98.19 83 LYS A CA 1
ATOM 668 C C . LYS A 1 83 ? 15.031 20.922 6.844 1 98.19 83 LYS A C 1
ATOM 670 O O . LYS A 1 83 ? 15.297 22.062 6.469 1 98.19 83 LYS A O 1
ATOM 675 N N . LEU A 1 84 ? 14.961 19.906 6.035 1 98.44 84 LEU A N 1
ATOM 676 C CA . LEU A 1 84 ? 15.164 20.078 4.602 1 98.44 84 LEU A CA 1
ATOM 677 C C . LEU A 1 84 ? 14.055 20.922 3.99 1 98.44 84 LEU A C 1
ATOM 679 O O . LEU A 1 84 ? 14.305 21.766 3.121 1 98.44 84 LEU A O 1
ATOM 683 N N . LEU A 1 85 ? 12.836 20.734 4.434 1 98.62 85 LEU A N 1
ATOM 684 C CA . LEU A 1 85 ? 11.703 21.516 3.955 1 98.62 85 LEU A CA 1
ATOM 685 C C . LEU A 1 85 ? 11.844 22.969 4.367 1 98.62 85 LEU A C 1
ATOM 687 O O . LEU A 1 85 ? 11.461 23.875 3.615 1 98.62 85 LEU A O 1
ATOM 691 N N . LEU A 1 86 ? 12.359 23.203 5.59 1 98.38 86 LEU A N 1
ATOM 692 C CA . LEU A 1 86 ? 12.641 24.562 6.055 1 98.38 86 LEU A CA 1
ATOM 693 C C . LEU A 1 86 ? 13.68 25.234 5.16 1 98.38 86 LEU A C 1
ATOM 695 O O . LEU A 1 86 ? 13.492 26.375 4.742 1 98.38 86 LEU A O 1
ATOM 699 N N . LYS A 1 87 ? 14.688 24.516 4.875 1 98.31 87 LYS A N 1
ATOM 700 C CA . LYS A 1 87 ? 15.766 25.031 4.039 1 98.31 87 LYS A CA 1
ATOM 701 C C . LYS A 1 87 ? 15.258 25.391 2.645 1 98.31 87 LYS A C 1
ATOM 703 O O . LYS A 1 87 ? 15.703 26.375 2.047 1 98.31 87 LYS A O 1
ATOM 708 N N . LYS A 1 88 ? 14.289 24.656 2.141 1 98 88 LYS A N 1
ATOM 709 C CA . LYS A 1 88 ? 13.734 24.859 0.808 1 98 88 LYS A CA 1
ATOM 710 C C . LYS A 1 88 ? 12.664 25.953 0.827 1 98 88 LYS A C 1
ATOM 712 O O . LYS A 1 88 ? 12.125 26.328 -0.22 1 98 88 LYS A O 1
ATOM 717 N N . GLY A 1 89 ? 12.32 26.406 2.021 1 98.31 89 GLY A N 1
ATOM 718 C CA . GLY A 1 89 ? 11.352 27.484 2.17 1 98.31 89 GLY A CA 1
ATOM 719 C C . GLY A 1 89 ? 9.922 27.031 1.974 1 98.31 89 GLY A C 1
ATOM 720 O O . GLY A 1 89 ? 9.055 27.828 1.616 1 98.31 89 GLY A O 1
ATOM 721 N N . LEU A 1 90 ? 9.648 25.75 2.15 1 98.62 90 LEU A N 1
ATOM 722 C CA . LEU A 1 90 ? 8.312 25.203 1.917 1 98.62 90 LEU A CA 1
ATOM 723 C C . LEU A 1 90 ? 7.5 25.203 3.205 1 98.62 90 LEU A C 1
ATOM 725 O O . LEU A 1 90 ? 6.266 25.172 3.162 1 98.62 90 LEU A O 1
ATOM 729 N N . VAL A 1 91 ? 8.227 25.156 4.352 1 98.56 91 VAL A N 1
ATOM 730 C CA . VAL A 1 91 ? 7.555 25.203 5.648 1 98.56 91 VAL A CA 1
ATOM 731 C C . VAL A 1 91 ? 8.211 26.266 6.531 1 98.56 91 VAL A C 1
ATOM 733 O O . VAL A 1 91 ? 9.289 26.766 6.207 1 98.56 91 VAL A O 1
ATOM 736 N N . GLN A 1 92 ? 7.562 26.594 7.602 1 97.75 92 GLN A N 1
ATOM 737 C CA . GLN A 1 92 ? 8.062 27.516 8.609 1 97.75 92 GLN A CA 1
ATOM 738 C C . GLN A 1 92 ? 7.684 27.047 10.016 1 97.75 92 GLN A C 1
ATOM 740 O O . GLN A 1 92 ? 6.75 26.266 10.188 1 97.75 92 GLN A O 1
ATOM 745 N N . LYS A 1 93 ? 8.453 27.578 10.984 1 95.31 93 LYS A N 1
ATOM 746 C CA . LYS A 1 93 ? 8.227 27.219 12.383 1 95.31 93 LYS A CA 1
ATOM 747 C C . LYS A 1 93 ? 7.359 28.266 13.086 1 95.31 93 LYS A C 1
ATOM 749 O O . LYS A 1 93 ? 7.477 29.453 12.812 1 95.31 93 LYS A O 1
ATOM 754 N N . PHE A 1 94 ? 6.531 27.734 13.898 1 92.19 94 PHE A N 1
ATOM 755 C CA . PHE A 1 94 ? 5.754 28.594 14.789 1 92.19 94 PHE A CA 1
ATOM 756 C C . PHE A 1 94 ? 5.93 28.156 16.25 1 92.19 94 PHE A C 1
ATOM 758 O O . PHE A 1 94 ? 6.117 26.984 16.531 1 92.19 94 PHE A O 1
ATOM 765 N N . ASP A 1 95 ? 5.895 29.125 17.172 1 84.94 95 ASP A N 1
ATOM 766 C CA . ASP A 1 95 ? 5.973 28.781 18.594 1 84.94 95 ASP A CA 1
ATOM 767 C C . ASP A 1 95 ? 4.723 28.016 19.047 1 84.94 95 ASP A C 1
ATOM 769 O O . ASP A 1 95 ? 3.615 28.312 18.594 1 84.94 95 ASP A O 1
ATOM 773 N N . SER A 1 96 ? 5.02 27 19.812 1 74.75 96 SER A N 1
ATOM 774 C CA . SER A 1 96 ? 3.895 26.281 20.391 1 74.75 96 SER A CA 1
ATOM 775 C C . SER A 1 96 ? 3.41 26.953 21.672 1 74.75 96 SER A C 1
ATOM 777 O O . SER A 1 96 ? 4.203 27.203 22.578 1 74.75 96 SER A O 1
ATOM 779 N N . PRO A 1 97 ? 2.213 27.281 21.719 1 70.62 97 PRO A N 1
ATOM 780 C CA . PRO A 1 97 ? 1.698 27.938 22.922 1 70.62 97 PRO A CA 1
ATOM 781 C C . PRO A 1 97 ? 1.699 27 24.141 1 70.62 97 PRO A C 1
ATOM 783 O O . PRO A 1 97 ? 1.735 27.469 25.281 1 70.62 97 PRO A O 1
ATOM 786 N N . ILE A 1 98 ? 1.686 25.781 23.906 1 69.56 98 ILE A N 1
ATOM 787 C CA . ILE A 1 98 ? 1.458 24.812 24.969 1 69.56 98 ILE A CA 1
ATOM 788 C C . ILE A 1 98 ? 2.793 24.234 25.438 1 69.56 98 ILE A C 1
ATOM 790 O O . ILE A 1 98 ? 2.969 23.953 26.625 1 69.56 98 ILE A O 1
ATOM 794 N N . ASP A 1 99 ? 3.617 23.969 24.578 1 67.25 99 ASP A N 1
ATOM 795 C CA . ASP A 1 99 ? 4.887 23.312 24.891 1 67.25 99 ASP A CA 1
ATOM 796 C C . ASP A 1 99 ? 6.066 24.141 24.375 1 67.25 99 ASP A C 1
ATOM 798 O O . ASP A 1 99 ? 6.344 24.156 23.172 1 67.25 99 ASP A O 1
ATOM 802 N N . THR A 1 100 ? 6.762 24.75 25.297 1 67.94 100 THR A N 1
ATOM 803 C CA . THR A 1 100 ? 7.852 25.672 24.953 1 67.94 100 THR A CA 1
ATOM 804 C C . THR A 1 100 ? 9.023 24.891 24.344 1 67.94 100 THR A C 1
ATOM 806 O O . THR A 1 100 ? 9.914 25.484 23.75 1 67.94 100 THR A O 1
ATOM 809 N N . ARG A 1 101 ? 8.969 23.594 24.547 1 69.12 101 ARG A N 1
ATOM 810 C CA . ARG A 1 101 ? 10.117 22.812 24.094 1 69.12 101 ARG A CA 1
ATOM 811 C C . ARG A 1 101 ? 9.891 22.281 22.688 1 69.12 101 ARG A C 1
ATOM 813 O O . ARG A 1 101 ? 10.805 21.734 22.062 1 69.12 101 ARG A O 1
ATOM 820 N N . SER A 1 102 ? 8.633 22.484 22.156 1 81.44 102 SER A N 1
ATOM 821 C CA . SER A 1 102 ? 8.336 22.016 20.797 1 81.44 102 SER A CA 1
ATOM 822 C C . SER A 1 102 ? 7.809 23.141 19.922 1 81.44 102 SER A C 1
ATOM 824 O O . SER A 1 102 ? 7.434 24.203 20.422 1 81.44 102 SER A O 1
ATOM 826 N N . TYR A 1 103 ? 8.039 23.016 18.672 1 89.94 103 TYR A N 1
ATOM 827 C CA . TYR A 1 103 ? 7.504 24 17.734 1 89.94 103 TYR A CA 1
ATOM 828 C C . TYR A 1 103 ? 6.492 23.375 16.781 1 89.94 103 TYR A C 1
ATOM 830 O O . TYR A 1 103 ? 6.496 22.156 16.578 1 89.94 103 TYR A O 1
ATOM 838 N N . LEU A 1 104 ? 5.59 24.234 16.344 1 94.69 104 LEU A N 1
ATOM 839 C CA . LEU A 1 104 ? 4.645 23.844 15.305 1 94.69 104 LEU A CA 1
ATOM 840 C C . LEU A 1 104 ? 5.211 24.125 13.914 1 94.69 104 LEU A C 1
ATOM 842 O O . LEU A 1 104 ? 6.027 25.031 13.75 1 94.69 104 LEU A O 1
ATOM 846 N N . ILE A 1 105 ? 4.785 23.281 13 1 97.06 105 ILE A N 1
ATOM 847 C CA . ILE A 1 105 ? 5.215 23.438 11.609 1 97.06 105 ILE A CA 1
ATOM 848 C C . ILE A 1 105 ? 4.02 23.828 10.742 1 97.06 105 ILE A C 1
ATOM 850 O O . ILE A 1 105 ? 2.922 23.297 10.906 1 97.06 105 ILE A O 1
ATOM 854 N N . GLY A 1 106 ? 4.207 24.828 9.891 1 97.38 106 GLY A N 1
ATOM 855 C CA . GLY A 1 106 ? 3.178 25.234 8.953 1 97.38 106 GLY A CA 1
ATOM 856 C C . GLY A 1 106 ? 3.715 25.516 7.562 1 97.38 106 GLY A C 1
ATOM 857 O O . GLY A 1 106 ? 4.926 25.609 7.367 1 97.38 106 GLY A O 1
ATOM 858 N N . LEU A 1 107 ? 2.799 25.594 6.617 1 98.25 107 LEU A N 1
ATOM 859 C CA . LEU A 1 107 ? 3.18 25.812 5.223 1 98.25 107 LEU A CA 1
ATOM 860 C C . LEU A 1 107 ? 3.445 27.297 4.957 1 98.25 107 LEU A C 1
ATOM 862 O O . LEU A 1 107 ? 2.734 28.156 5.477 1 98.25 107 LEU A O 1
ATOM 866 N N . THR A 1 108 ? 4.504 27.578 4.152 1 98.38 108 THR A N 1
ATOM 867 C CA . THR A 1 108 ? 4.598 28.875 3.484 1 98.38 108 THR A CA 1
ATOM 868 C C . THR A 1 108 ? 3.664 28.938 2.279 1 98.38 108 THR A C 1
ATOM 870 O O . THR A 1 108 ? 3.002 27.938 1.953 1 98.38 108 THR A O 1
ATOM 873 N N . ASN A 1 109 ? 3.611 30.141 1.641 1 98.31 109 ASN A N 1
ATOM 874 C CA . ASN A 1 109 ? 2.834 30.234 0.408 1 98.31 109 ASN A CA 1
ATOM 875 C C . ASN A 1 109 ? 3.369 29.281 -0.657 1 98.31 109 ASN A C 1
ATOM 877 O O . ASN A 1 109 ? 2.594 28.609 -1.342 1 98.31 109 ASN A O 1
ATOM 881 N N . LYS A 1 110 ? 4.684 29.234 -0.732 1 98.12 110 LYS A N 1
ATOM 882 C CA . LYS A 1 110 ? 5.344 28.328 -1.658 1 98.12 110 LYS A CA 1
ATOM 883 C C . LYS A 1 110 ? 5.047 26.875 -1.302 1 98.12 110 LYS A C 1
ATOM 885 O O . LYS A 1 110 ? 4.797 26.047 -2.186 1 98.12 110 LYS A O 1
ATOM 890 N N . GLY A 1 111 ? 5.066 26.547 -0.03 1 98.25 111 GLY A N 1
ATOM 891 C CA . GLY A 1 111 ? 4.762 25.203 0.459 1 98.25 111 GLY A CA 1
ATOM 892 C C . GLY A 1 111 ? 3.326 24.797 0.19 1 98.25 111 GLY A C 1
ATOM 893 O O . GLY A 1 111 ? 3.066 23.641 -0.148 1 98.25 111 GLY A O 1
ATOM 894 N N . LYS A 1 112 ? 2.449 25.766 0.324 1 98.06 112 LYS A N 1
ATOM 895 C CA . LYS A 1 112 ? 1.037 25.5 0.073 1 98.06 112 LYS A CA 1
ATOM 896 C C . LYS A 1 112 ? 0.799 25.141 -1.391 1 98.06 112 LYS A C 1
ATOM 898 O O . LYS A 1 112 ? 0.058 24.203 -1.69 1 98.06 112 LYS A O 1
ATOM 903 N N . GLN A 1 113 ? 1.387 25.844 -2.256 1 97.38 113 GLN A N 1
ATOM 904 C CA . GLN A 1 113 ? 1.261 25.562 -3.684 1 97.38 113 GLN A CA 1
ATOM 905 C C . GLN A 1 113 ? 1.816 24.188 -4.027 1 97.38 113 GLN A C 1
ATOM 907 O O . GLN A 1 113 ? 1.193 23.438 -4.777 1 97.38 113 GLN A O 1
ATOM 912 N N . ALA A 1 114 ? 2.963 23.875 -3.447 1 97.19 114 ALA A N 1
ATOM 913 C CA . ALA A 1 114 ? 3.574 22.562 -3.674 1 97.19 114 ALA A CA 1
ATOM 914 C C . ALA A 1 114 ? 2.689 21.438 -3.133 1 97.19 114 ALA A C 1
ATOM 916 O O . ALA A 1 114 ? 2.518 20.406 -3.785 1 97.19 114 ALA A O 1
ATOM 917 N N . ALA A 1 115 ? 2.146 21.656 -1.98 1 97.75 115 ALA A N 1
ATOM 918 C CA . ALA A 1 115 ? 1.283 20.672 -1.347 1 97.75 115 ALA A CA 1
ATOM 919 C C . ALA A 1 115 ? 0.017 20.438 -2.166 1 97.75 115 ALA A C 1
ATOM 921 O O . ALA A 1 115 ? -0.411 19.297 -2.352 1 97.75 115 ALA A O 1
ATOM 922 N N . GLU A 1 116 ? -0.568 21.5 -2.633 1 96.94 116 GLU A N 1
ATOM 923 C CA . GLU A 1 116 ? -1.784 21.406 -3.436 1 96.94 116 GLU A CA 1
ATOM 924 C C . GLU A 1 116 ? -1.538 20.625 -4.723 1 96.94 116 GLU A C 1
ATOM 926 O O . GLU A 1 116 ? -2.332 19.766 -5.086 1 96.94 116 GLU A O 1
ATOM 931 N N . LYS A 1 117 ? -0.476 20.938 -5.316 1 94.94 117 LYS A N 1
ATOM 932 C CA . LYS A 1 117 ? -0.121 20.234 -6.547 1 94.94 117 LYS A CA 1
ATOM 933 C C . LYS A 1 117 ? 0.147 18.75 -6.277 1 94.94 117 LYS A C 1
ATOM 935 O O . LYS A 1 117 ? -0.317 17.891 -7.023 1 94.94 117 LYS A O 1
ATOM 940 N N . SER A 1 118 ? 0.815 18.438 -5.207 1 96.94 118 SER A N 1
ATOM 941 C CA . SER A 1 118 ? 1.259 17.078 -4.902 1 96.94 118 SER A CA 1
ATOM 942 C C . SER A 1 118 ? 0.126 16.25 -4.312 1 96.94 118 SER A C 1
ATOM 944 O O . SER A 1 118 ? 0.173 15.016 -4.348 1 96.94 118 SER A O 1
ATOM 946 N N . SER A 1 119 ? -0.895 16.891 -3.783 1 97.19 119 SER A N 1
ATOM 947 C CA . SER A 1 119 ? -1.945 16.188 -3.057 1 97.19 119 SER A CA 1
ATOM 948 C C . SER A 1 119 ? -2.809 15.359 -3.998 1 97.19 119 SER A C 1
ATOM 950 O O . SER A 1 119 ? -3.584 14.516 -3.553 1 97.19 119 SER A O 1
ATOM 952 N N . ASN A 1 120 ? -2.613 15.508 -5.309 1 95.88 120 ASN A N 1
ATOM 953 C CA . ASN A 1 120 ? -3.395 14.789 -6.309 1 95.88 120 ASN A CA 1
ATOM 954 C C . ASN A 1 120 ? -2.643 13.57 -6.844 1 95.88 120 ASN A C 1
ATOM 956 O O . ASN A 1 120 ? -3.078 12.938 -7.809 1 95.88 120 ASN A O 1
ATOM 960 N N . PHE A 1 121 ? -1.591 13.156 -6.207 1 97.06 121 PHE A N 1
ATOM 961 C CA . PHE A 1 121 ? -0.723 12.109 -6.73 1 97.06 121 PHE A CA 1
ATOM 962 C C . PHE A 1 121 ? -1.464 10.781 -6.809 1 97.06 121 PHE A C 1
ATOM 964 O O . PHE A 1 121 ? -1.085 9.898 -7.578 1 97.06 121 PHE A O 1
ATOM 971 N N . SER A 1 122 ? -2.52 10.656 -5.984 1 97 122 SER A N 1
ATOM 972 C CA . SER A 1 122 ? -3.213 9.375 -5.879 1 97 122 SER A CA 1
ATOM 973 C C . SER A 1 122 ? -4.395 9.305 -6.84 1 97 122 SER A C 1
ATOM 975 O O . SER A 1 122 ? -5.18 8.359 -6.797 1 97 122 SER A O 1
ATOM 977 N N . PHE A 1 123 ? -4.559 10.266 -7.727 1 96.62 123 PHE A N 1
ATOM 978 C CA . PHE A 1 123 ? -5.688 10.344 -8.641 1 96.62 123 PHE A CA 1
ATOM 979 C C . PHE A 1 123 ? -5.793 9.07 -9.477 1 96.62 123 PHE A C 1
ATOM 981 O O . PHE A 1 123 ? -6.887 8.555 -9.695 1 96.62 123 PHE A O 1
ATOM 988 N N . PRO A 1 124 ? -4.676 8.484 -9.93 1 97.44 124 PRO A N 1
ATOM 989 C CA . PRO A 1 124 ? -4.77 7.266 -10.727 1 97.44 124 PRO A CA 1
ATOM 990 C C . PRO A 1 124 ? -5.363 6.094 -9.953 1 97.44 124 PRO A C 1
ATOM 992 O O . PRO A 1 124 ? -5.848 5.129 -10.547 1 97.44 124 PRO A O 1
ATOM 995 N N . ILE A 1 125 ? -5.281 6.129 -8.617 1 98.12 125 ILE A N 1
ATOM 996 C CA . ILE A 1 125 ? -5.891 5.094 -7.785 1 98.12 125 ILE A CA 1
ATOM 997 C C . ILE A 1 125 ? -7.367 5.41 -7.574 1 98.12 125 ILE A C 1
ATOM 999 O O . ILE A 1 125 ? -8.203 4.504 -7.566 1 98.12 125 ILE A O 1
ATOM 1003 N N . GLU A 1 126 ? -7.691 6.652 -7.453 1 97.5 126 GLU A N 1
ATOM 1004 C CA . GLU A 1 126 ? -9.055 7.066 -7.125 1 97.5 126 GLU A CA 1
ATOM 1005 C C . GLU A 1 126 ? -9.984 6.906 -8.328 1 97.5 126 GLU A C 1
ATOM 1007 O O . GLU A 1 126 ? -11.117 6.453 -8.18 1 97.5 126 GLU A O 1
ATOM 1012 N N . LYS A 1 127 ? -9.516 7.25 -9.484 1 96.19 127 LYS A N 1
ATOM 1013 C CA . LYS A 1 127 ? -10.344 7.352 -10.68 1 96.19 127 LYS A CA 1
ATOM 1014 C C . LYS A 1 127 ? -11 6.016 -11.008 1 96.19 127 LYS A C 1
ATOM 1016 O O . LYS A 1 127 ? -12.211 5.953 -11.242 1 96.19 127 LYS A O 1
ATOM 1021 N N . PRO A 1 128 ? -10.266 4.934 -10.961 1 97 128 PRO A N 1
ATOM 1022 C CA . PRO A 1 128 ? -10.875 3.654 -11.32 1 97 128 PRO A CA 1
ATOM 1023 C C . PRO A 1 128 ? -11.961 3.217 -10.336 1 97 128 PRO A C 1
ATOM 1025 O O . PRO A 1 128 ? -12.789 2.367 -10.664 1 97 128 PRO A O 1
ATOM 1028 N N . LEU A 1 129 ? -11.984 3.725 -9.133 1 97.56 129 LEU A N 1
ATOM 1029 C CA . LEU A 1 129 ? -12.961 3.334 -8.125 1 97.56 129 LEU A CA 1
ATOM 1030 C C . LEU A 1 129 ? -14.367 3.756 -8.539 1 97.56 129 LEU A C 1
ATOM 1032 O O . LEU A 1 129 ? -15.352 3.207 -8.047 1 97.56 129 LEU A O 1
ATOM 1036 N N . SER A 1 130 ? -14.453 4.738 -9.398 1 95.38 130 SER A N 1
ATOM 1037 C CA . SER A 1 130 ? -15.75 5.262 -9.82 1 95.38 130 SER A CA 1
ATOM 1038 C C . SER A 1 130 ? -16.531 4.223 -10.617 1 95.38 130 SER A C 1
ATOM 1040 O O . SER A 1 130 ? -17.75 4.328 -10.75 1 95.38 130 SER A O 1
ATOM 1042 N N . SER A 1 131 ? -15.875 3.168 -11.172 1 94.56 131 SER A N 1
ATOM 1043 C CA . SER A 1 131 ? -16.531 2.15 -11.984 1 94.56 131 SER A CA 1
ATOM 1044 C C . SER A 1 131 ? -17.172 1.071 -11.125 1 94.56 131 SER A C 1
ATOM 1046 O O . SER A 1 131 ? -17.953 0.253 -11.617 1 94.56 131 SER A O 1
ATOM 1048 N N . LEU A 1 132 ? -16.891 1.058 -9.844 1 96 132 LEU A N 1
ATOM 1049 C CA . LEU A 1 132 ? -17.484 0.084 -8.93 1 96 132 LEU A CA 1
ATOM 1050 C C . LEU A 1 132 ? -18.875 0.525 -8.484 1 96 132 LEU A C 1
ATOM 1052 O O . LEU A 1 132 ? -19.156 1.724 -8.422 1 96 132 LEU A O 1
ATOM 1056 N N . SER A 1 133 ? -19.75 -0.437 -8.18 1 96.12 133 SER A N 1
ATOM 1057 C CA . SER A 1 133 ? -21.078 -0.114 -7.645 1 96.12 133 SER A CA 1
ATOM 1058 C C . SER A 1 133 ? -20.969 0.426 -6.223 1 96.12 133 SER A C 1
ATOM 1060 O O . SER A 1 133 ? -19.969 0.201 -5.535 1 96.12 133 SER A O 1
ATOM 1062 N N . ASP A 1 134 ? -22.016 1.112 -5.797 1 95.62 134 ASP A N 1
ATOM 1063 C CA . ASP A 1 134 ? -22.031 1.654 -4.441 1 95.62 134 ASP A CA 1
ATOM 1064 C C . ASP A 1 134 ? -21.938 0.539 -3.404 1 95.62 134 ASP A C 1
ATOM 1066 O O . ASP A 1 134 ? -21.234 0.683 -2.396 1 95.62 134 ASP A O 1
ATOM 1070 N N . ASP A 1 135 ? -22.578 -0.513 -3.695 1 95.94 135 ASP A N 1
ATOM 1071 C CA . ASP A 1 135 ? -22.547 -1.651 -2.783 1 95.94 135 ASP A CA 1
ATOM 1072 C C . ASP A 1 135 ? -21.125 -2.213 -2.674 1 95.94 135 ASP A C 1
ATOM 1074 O O . ASP A 1 135 ? -20.672 -2.551 -1.579 1 95.94 135 ASP A O 1
ATOM 1078 N N . GLN A 1 136 ? -20.453 -2.309 -3.791 1 96.31 136 GLN A N 1
ATOM 1079 C CA . GLN A 1 136 ? -19.078 -2.777 -3.801 1 96.31 136 GLN A CA 1
ATOM 1080 C C . GLN A 1 136 ? -18.172 -1.835 -3.012 1 96.31 136 GLN A C 1
ATOM 1082 O O . GLN A 1 136 ? -17.359 -2.281 -2.191 1 96.31 136 GLN A O 1
ATOM 1087 N N . LYS A 1 137 ? -18.359 -0.566 -3.252 1 97.81 137 LYS A N 1
ATOM 1088 C CA . LYS A 1 137 ? -17.547 0.433 -2.572 1 97.81 137 LYS A CA 1
ATOM 1089 C C . LYS A 1 137 ? -17.75 0.375 -1.061 1 97.81 137 LYS A C 1
ATOM 1091 O O . LYS A 1 137 ? -16.781 0.417 -0.296 1 97.81 137 LYS A O 1
ATOM 1096 N N . GLU A 1 138 ? -18.969 0.219 -0.683 1 96.94 138 GLU A N 1
ATOM 1097 C CA . GLU A 1 138 ? -19.281 0.167 0.743 1 96.94 138 GLU A CA 1
ATOM 1098 C C . GLU A 1 138 ? -18.656 -1.062 1.398 1 96.94 138 GLU A C 1
ATOM 1100 O O . GLU A 1 138 ? -18.125 -0.977 2.508 1 96.94 138 GLU A O 1
ATOM 1105 N N . THR A 1 139 ? -18.734 -2.172 0.734 1 97.5 139 THR A N 1
ATOM 1106 C CA . THR A 1 139 ? -18.156 -3.406 1.255 1 97.5 139 THR A CA 1
ATOM 1107 C C . THR A 1 139 ? -16.641 -3.297 1.348 1 97.5 139 THR A C 1
ATOM 1109 O O . THR A 1 139 ? -16.031 -3.711 2.344 1 97.5 139 THR A O 1
ATOM 1112 N N . ILE A 1 140 ? -16.031 -2.697 0.359 1 98.19 140 ILE A N 1
ATOM 1113 C CA . ILE A 1 140 ? -14.578 -2.516 0.335 1 98.19 140 ILE A CA 1
ATOM 1114 C C . ILE A 1 140 ? -14.156 -1.59 1.473 1 98.19 140 ILE A C 1
ATOM 1116 O O . ILE A 1 140 ? -13.25 -1.915 2.242 1 98.19 140 ILE A O 1
ATOM 1120 N N . LEU A 1 141 ? -14.867 -0.492 1.62 1 97.88 141 LEU A N 1
ATOM 1121 C CA . LEU A 1 141 ? -14.531 0.464 2.67 1 97.88 141 LEU A CA 1
ATOM 1122 C C . LEU A 1 141 ? -14.648 -0.179 4.047 1 97.88 141 LEU A C 1
ATOM 1124 O O . LEU A 1 141 ? -13.727 -0.082 4.863 1 97.88 141 LEU A O 1
ATOM 1128 N N . SER A 1 142 ? -15.758 -0.857 4.285 1 96.81 142 SER A N 1
ATOM 1129 C CA . SER A 1 142 ? -15.984 -1.48 5.586 1 96.81 142 SER A CA 1
ATOM 1130 C C . SER A 1 142 ? -14.898 -2.502 5.902 1 96.81 142 SER A C 1
ATOM 1132 O O . SER A 1 142 ? -14.391 -2.549 7.027 1 96.81 142 SER A O 1
ATOM 1134 N N . GLY A 1 143 ? -14.555 -3.32 4.926 1 97.31 143 GLY A N 1
ATOM 1135 C CA . GLY A 1 143 ? -13.5 -4.301 5.105 1 97.31 143 GLY A CA 1
ATOM 1136 C C . GLY A 1 143 ? -12.148 -3.676 5.395 1 97.31 143 GLY A C 1
ATOM 1137 O O . GLY A 1 143 ? -11.414 -4.137 6.273 1 97.31 143 GLY A O 1
ATOM 1138 N N . LEU A 1 144 ? -11.805 -2.592 4.676 1 98.19 144 LEU A N 1
ATOM 1139 C CA . LEU A 1 144 ? -10.531 -1.908 4.867 1 98.19 144 LEU A CA 1
ATOM 1140 C C . LEU A 1 144 ? -10.461 -1.265 6.246 1 98.19 144 LEU A C 1
ATOM 1142 O O . LEU A 1 144 ? -9.422 -1.312 6.906 1 98.19 144 LEU A O 1
ATOM 1146 N N . LEU A 1 145 ? -11.578 -0.663 6.695 1 97.56 145 LEU A N 1
ATOM 1147 C CA . LEU A 1 145 ? -11.609 -0.035 8.008 1 97.56 145 LEU A CA 1
ATOM 1148 C C . LEU A 1 145 ? -11.383 -1.065 9.109 1 97.56 145 LEU A C 1
ATOM 1150 O O . LEU A 1 145 ? -10.641 -0.81 10.062 1 97.56 145 LEU A O 1
ATOM 1154 N N . LYS A 1 146 ? -11.977 -2.213 8.977 1 97.12 146 LYS A N 1
ATOM 1155 C CA . LYS A 1 146 ? -11.773 -3.289 9.938 1 97.12 146 LYS A CA 1
ATOM 1156 C C . LYS A 1 146 ? -10.312 -3.738 9.953 1 97.12 146 LYS A C 1
ATOM 1158 O O . LYS A 1 146 ? -9.734 -3.945 11.023 1 97.12 146 LYS A O 1
ATOM 1163 N N . LEU A 1 147 ? -9.773 -3.887 8.797 1 98.06 147 LEU A N 1
ATOM 1164 C CA . LEU A 1 147 ? -8.383 -4.301 8.664 1 98.06 147 LEU A CA 1
ATOM 1165 C C . LEU A 1 147 ? -7.449 -3.289 9.32 1 98.06 147 LEU A C 1
ATOM 1167 O O . LEU A 1 147 ? -6.566 -3.662 10.102 1 98.06 147 LEU A O 1
ATOM 1171 N N . ILE A 1 148 ? -7.637 -2.02 9.055 1 98.19 148 ILE A N 1
ATOM 1172 C CA . ILE A 1 148 ? -6.812 -0.955 9.609 1 98.19 148 ILE A CA 1
ATOM 1173 C C . ILE A 1 148 ? -6.93 -0.955 11.133 1 98.19 148 ILE A C 1
ATOM 1175 O O . ILE A 1 148 ? -5.934 -0.79 11.836 1 98.19 148 ILE A O 1
ATOM 1179 N N . HIS A 1 149 ? -8.148 -1.16 11.633 1 97.88 149 HIS A N 1
ATOM 1180 C CA . HIS A 1 149 ? -8.367 -1.203 13.07 1 97.88 149 HIS A CA 1
ATOM 1181 C C . HIS A 1 149 ? -7.559 -2.318 13.727 1 97.88 149 HIS A C 1
ATOM 1183 O O . HIS A 1 149 ? -6.926 -2.105 14.758 1 97.88 149 HIS A O 1
ATOM 1189 N N . GLU A 1 150 ? -7.566 -3.461 13.148 1 97.88 150 GLU A N 1
ATOM 1190 C CA . GLU A 1 150 ? -6.82 -4.594 13.688 1 97.88 150 GLU A CA 1
ATOM 1191 C C . GLU A 1 150 ? -5.316 -4.348 13.625 1 97.88 150 GLU A C 1
ATOM 1193 O O . GLU A 1 150 ? -4.578 -4.742 14.531 1 97.88 150 GLU A O 1
ATOM 1198 N N . LEU A 1 151 ? -4.836 -3.705 12.562 1 98.12 151 LEU A N 1
ATOM 1199 C CA . LEU A 1 151 ? -3.418 -3.387 12.43 1 98.12 151 LEU A CA 1
ATOM 1200 C C . LEU A 1 151 ? -2.988 -2.359 13.469 1 98.12 151 LEU A C 1
ATOM 1202 O O . LEU A 1 151 ? -1.865 -2.416 13.977 1 98.12 151 LEU A O 1
ATOM 1206 N N . ASN A 1 152 ? -3.898 -1.446 13.719 1 97.62 152 ASN A N 1
ATOM 1207 C CA . ASN A 1 152 ? -3.648 -0.483 14.789 1 97.62 152 ASN A CA 1
ATOM 1208 C C . ASN A 1 152 ? -3.564 -1.166 16.156 1 97.62 152 ASN A C 1
ATOM 1210 O O . ASN A 1 152 ? -2.639 -0.907 16.922 1 97.62 152 ASN A O 1
ATOM 1214 N N . LYS A 1 153 ? -4.434 -2.072 16.453 1 96.88 153 LYS A N 1
ATOM 1215 C CA . LYS A 1 153 ? -4.438 -2.816 17.719 1 96.88 153 LYS A CA 1
ATOM 1216 C C . LYS A 1 153 ? -3.156 -3.633 17.875 1 96.88 153 LYS A C 1
ATOM 1218 O O . LYS A 1 153 ? -2.637 -3.775 18.984 1 96.88 153 LYS A O 1
ATOM 1223 N N . ALA A 1 154 ? -2.682 -4.125 16.75 1 96.56 154 ALA A N 1
ATOM 1224 C CA . ALA A 1 154 ? -1.491 -4.973 16.766 1 96.56 154 ALA A CA 1
ATOM 1225 C C . ALA A 1 154 ? -0.221 -4.129 16.859 1 96.56 154 ALA A C 1
ATOM 1227 O O . ALA A 1 154 ? 0.882 -4.672 16.953 1 96.56 154 ALA A O 1
ATOM 1228 N N . GLY A 1 155 ? -0.303 -2.797 16.781 1 96.69 155 GLY A N 1
ATOM 1229 C CA . GLY A 1 155 ? 0.842 -1.912 16.922 1 96.69 155 GLY A CA 1
ATOM 1230 C C . GLY A 1 155 ? 1.659 -1.786 15.656 1 96.69 155 GLY A C 1
ATOM 1231 O O . GLY A 1 155 ? 2.82 -1.375 15.695 1 96.69 155 GLY A O 1
ATOM 1232 N N . VAL A 1 156 ? 1.04 -2.207 14.492 1 97.62 156 VAL A N 1
ATOM 1233 C CA . VAL A 1 156 ? 1.746 -2.111 13.219 1 97.62 156 VAL A CA 1
ATOM 1234 C C . VAL A 1 156 ? 1.733 -0.666 12.727 1 97.62 156 VAL A C 1
ATOM 1236 O O . VAL A 1 156 ? 2.77 -0.132 12.32 1 97.62 156 VAL A O 1
ATOM 1239 N N . ILE A 1 157 ? 0.524 -0.099 12.672 1 97.12 157 ILE A N 1
ATOM 1240 C CA . ILE A 1 157 ? 0.392 1.329 12.406 1 97.12 157 ILE A CA 1
ATOM 1241 C C . ILE A 1 157 ? -0.231 2.027 13.609 1 97.12 157 ILE A C 1
ATOM 1243 O O . ILE A 1 157 ? -1.212 1.54 14.18 1 97.12 157 ILE A O 1
ATOM 1247 N N . ASN A 1 158 ? 0.327 3.092 14.039 1 93.75 158 ASN A N 1
ATOM 1248 C CA . ASN A 1 158 ? 0.054 3.623 15.375 1 93.75 158 ASN A CA 1
ATOM 1249 C C . ASN A 1 158 ? -1.097 4.625 15.352 1 93.75 158 ASN A C 1
ATOM 1251 O O . ASN A 1 158 ? -2.227 4.285 15.711 1 93.75 158 ASN A O 1
ATOM 1255 N N . LEU A 1 159 ? -0.807 5.836 14.875 1 92.56 159 LEU A N 1
ATOM 1256 C CA . LEU A 1 159 ? -1.79 6.91 14.961 1 92.56 159 LEU A CA 1
ATOM 1257 C C . LEU A 1 159 ? -2.84 6.777 13.867 1 92.56 159 LEU A C 1
ATOM 1259 O O . LEU A 1 159 ? -2.51 6.824 12.68 1 92.56 159 LEU A O 1
ATOM 1263 N N . GLN A 1 160 ? -4.117 6.551 14.352 1 95.5 160 GLN A N 1
ATOM 1264 C CA . GLN A 1 160 ? -5.258 6.492 13.438 1 95.5 160 GLN A CA 1
ATOM 1265 C C . GLN A 1 160 ? -6.391 7.391 13.93 1 95.5 160 GLN A C 1
ATOM 1267 O O . GLN A 1 160 ? -6.734 7.379 15.109 1 95.5 160 GLN A O 1
ATOM 1272 N N . ARG A 1 161 ? -6.957 8.117 13.055 1 97.19 161 ARG A N 1
ATOM 1273 C CA . ARG A 1 161 ? -8.055 9.016 13.398 1 97.19 161 ARG A CA 1
ATOM 1274 C C . ARG A 1 161 ? -9.344 8.586 12.703 1 97.19 161 ARG A C 1
ATOM 1276 O O . ARG A 1 161 ? -10.031 9.406 12.086 1 97.19 161 ARG A O 1
ATOM 1283 N N . MET A 1 162 ? -9.656 7.332 12.812 1 97.56 162 MET A N 1
ATOM 1284 C CA . MET A 1 162 ? -10.867 6.785 12.203 1 97.56 162 MET A CA 1
ATOM 1285 C C . MET A 1 162 ? -11.938 6.535 13.258 1 97.56 162 MET A C 1
ATOM 1287 O O . MET A 1 162 ? -11.641 6.469 14.453 1 97.56 162 MET A O 1
ATOM 1291 N N . CYS A 1 163 ? -13.172 6.301 12.797 1 97.56 163 CYS A N 1
ATOM 1292 C CA . CYS A 1 163 ? -14.297 6.059 13.703 1 97.56 163 CYS A CA 1
ATOM 1293 C C . CYS A 1 163 ? -13.992 4.902 14.648 1 97.56 163 CYS A C 1
ATOM 1295 O O . CYS A 1 163 ? -14.219 5.008 15.852 1 97.56 163 CYS A O 1
ATOM 1297 N N . PHE A 1 164 ? -13.375 3.83 14.211 1 97 164 PHE A N 1
ATOM 1298 C CA . PHE A 1 164 ? -13.234 2.594 14.977 1 97 164 PHE A CA 1
ATOM 1299 C C . PHE A 1 164 ? -12.234 2.773 16.109 1 97 164 PHE A C 1
ATOM 1301 O O . PHE A 1 164 ? -12.156 1.938 17.016 1 97 164 PHE A O 1
ATOM 1308 N N . THR A 1 165 ? -11.492 3.855 16.078 1 97.06 165 THR A N 1
ATOM 1309 C CA . THR A 1 165 ? -10.516 4.113 17.125 1 97.06 165 THR A CA 1
ATOM 1310 C C . THR A 1 165 ? -10.914 5.332 17.953 1 97.06 165 THR A C 1
ATOM 1312 O O . THR A 1 165 ? -10.102 5.863 18.719 1 97.06 165 THR A O 1
ATOM 1315 N N . CYS A 1 166 ? -12.07 5.828 17.781 1 97.88 166 CYS A N 1
ATOM 1316 C CA . CYS A 1 166 ? -12.531 7.082 18.359 1 97.88 166 CYS A CA 1
ATOM 1317 C C . CYS A 1 166 ? -13.359 6.82 19.625 1 97.88 166 CYS A C 1
ATOM 1319 O O . CYS A 1 166 ? -14.18 5.906 19.641 1 97.88 166 CYS A O 1
ATOM 1321 N N . SER A 1 167 ? -13.234 7.598 20.641 1 97.56 167 SER A N 1
ATOM 1322 C CA . SER A 1 167 ? -13.961 7.457 21.891 1 97.56 167 SER A CA 1
ATOM 1323 C C . SER A 1 167 ? -15.438 7.777 21.719 1 97.56 167 SER A C 1
ATOM 1325 O O . SER A 1 167 ? -16.266 7.359 22.531 1 97.56 167 SER A O 1
ATOM 1327 N N . HIS A 1 168 ? -15.781 8.508 20.703 1 97.62 168 HIS A N 1
ATOM 1328 C CA . HIS A 1 168 ? -17.172 8.875 20.453 1 97.62 168 HIS A CA 1
ATOM 1329 C C . HIS A 1 168 ? -17.906 7.77 19.703 1 97.62 168 HIS A C 1
ATOM 1331 O O . HIS A 1 168 ? -19.125 7.828 19.547 1 97.62 168 HIS A O 1
ATOM 1337 N N . TYR A 1 169 ? -17.172 6.777 19.219 1 97.69 169 TYR A N 1
ATOM 1338 C CA . TYR A 1 169 ? -17.75 5.746 18.375 1 97.69 169 TYR A CA 1
ATOM 1339 C C . TYR A 1 169 ? -18.359 4.629 19.203 1 97.69 169 TYR A C 1
ATOM 1341 O O . TYR A 1 169 ? -17.766 4.184 20.188 1 97.69 169 TYR A O 1
ATOM 1349 N N . GLU A 1 170 ? -19.453 4.23 18.859 1 96.38 170 GLU A N 1
ATOM 1350 C CA . GLU A 1 170 ? -20.125 3.084 19.453 1 96.38 170 GLU A CA 1
ATOM 1351 C C . GLU A 1 170 ? -20.656 2.137 18.391 1 96.38 170 GLU A C 1
ATOM 1353 O O . GLU A 1 170 ? -21.172 2.582 17.359 1 96.38 170 GLU A O 1
ATOM 1358 N N . ASN A 1 171 ? -20.438 0.873 18.547 1 93 171 ASN A N 1
ATOM 1359 C CA . ASN A 1 171 ? -20.984 -0.164 17.688 1 93 171 ASN A CA 1
ATOM 1360 C C . ASN A 1 171 ? -21.891 -1.123 18.469 1 93 171 ASN A C 1
ATOM 1362 O O . ASN A 1 171 ? -21.406 -1.848 19.344 1 93 171 ASN A O 1
ATOM 1366 N N . THR A 1 172 ? -23.156 -1.098 18.266 1 90.38 172 THR A N 1
ATOM 1367 C CA . THR A 1 172 ? -24.109 -2.006 18.891 1 90.38 172 THR A CA 1
ATOM 1368 C C . THR A 1 172 ? -24.75 -2.926 17.859 1 90.38 172 THR A C 1
ATOM 1370 O O . THR A 1 172 ? -25.609 -2.494 17.094 1 90.38 172 THR A O 1
ATOM 1373 N N . LYS A 1 173 ? -24.562 -4.238 17.859 1 88.12 173 LYS A N 1
ATOM 1374 C CA . LYS A 1 173 ? -25.094 -5.258 16.969 1 88.12 173 LYS A CA 1
ATOM 1375 C C . LYS A 1 173 ? -24.969 -4.844 15.5 1 88.12 173 LYS A C 1
ATOM 1377 O O . LYS A 1 173 ? -25.938 -4.891 14.742 1 88.12 173 LYS A O 1
ATOM 1382 N N . GLY A 1 174 ? -23.797 -4.18 15.203 1 85.12 174 GLY A N 1
ATOM 1383 C CA . GLY A 1 174 ? -23.531 -3.836 13.812 1 85.12 174 GLY A CA 1
ATOM 1384 C C . GLY A 1 174 ? -23.969 -2.428 13.453 1 85.12 174 GLY A C 1
ATOM 1385 O O . GLY A 1 174 ? -23.719 -1.957 12.344 1 85.12 174 GLY A O 1
ATOM 1386 N N . GLU A 1 175 ? -24.562 -1.763 14.391 1 93.12 175 GLU A N 1
ATOM 1387 C CA . GLU A 1 175 ? -25 -0.389 14.156 1 93.12 175 GLU A CA 1
ATOM 1388 C C . GLU A 1 175 ? -23.953 0.612 14.625 1 93.12 175 GLU A C 1
ATOM 1390 O O . GLU A 1 175 ? -23.547 0.594 15.789 1 93.12 175 GLU A O 1
ATOM 1395 N N . HIS A 1 176 ? -23.609 1.477 13.695 1 96.31 176 HIS A N 1
ATOM 1396 C CA . HIS A 1 176 ? -22.594 2.492 13.992 1 96.31 176 HIS A CA 1
ATOM 1397 C C . HIS A 1 176 ? -23.25 3.762 14.539 1 96.31 176 HIS A C 1
ATOM 1399 O O . HIS A 1 176 ? -24.281 4.199 14.039 1 96.31 176 HIS A O 1
ATOM 1405 N N . TYR A 1 177 ? -22.688 4.289 15.617 1 97.62 177 TYR A N 1
ATOM 1406 C CA . TYR A 1 177 ? -23.219 5.492 16.266 1 97.62 177 TYR A CA 1
ATOM 1407 C C . TYR A 1 177 ? -22.094 6.43 16.672 1 97.62 177 TYR A C 1
ATOM 1409 O O . TYR A 1 177 ? -21.047 5.98 17.156 1 97.62 177 TYR A O 1
ATOM 1417 N N . CYS A 1 178 ? -22.266 7.699 16.422 1 97.75 178 CYS A N 1
ATOM 1418 C CA . CYS A 1 178 ? -21.328 8.719 16.891 1 97.75 178 CYS A CA 1
ATOM 1419 C C . CYS A 1 178 ? -21.938 9.555 18 1 97.75 178 CYS A C 1
ATOM 1421 O O . CYS A 1 178 ? -22.891 10.297 17.781 1 97.75 178 CYS A O 1
ATOM 1423 N N . LYS A 1 179 ? -21.359 9.469 19.109 1 97.69 179 LYS A N 1
ATOM 1424 C CA . LYS A 1 179 ? -21.859 10.188 20.281 1 97.69 179 LYS A CA 1
ATOM 1425 C C . LYS A 1 179 ? -21.719 11.695 20.109 1 97.69 179 LYS A C 1
ATOM 1427 O O . LYS A 1 179 ? -22.5 12.469 20.656 1 97.69 179 LYS A O 1
ATOM 1432 N N . LEU A 1 180 ? -20.719 12.102 19.375 1 96.88 180 LEU A N 1
ATOM 1433 C CA . LEU A 1 180 ? -20.5 13.523 19.156 1 96.88 180 LEU A CA 1
ATOM 1434 C C . LEU A 1 180 ? -21.594 14.117 18.266 1 96.88 180 LEU A C 1
ATOM 1436 O O . LEU A 1 180 ? -22.141 15.172 18.578 1 96.88 180 LEU A O 1
ATOM 1440 N N . LEU A 1 181 ? -21.844 13.391 17.219 1 95.81 181 LEU A N 1
ATOM 1441 C CA . LEU A 1 181 ? -22.875 13.859 16.297 1 95.81 181 LEU A CA 1
ATOM 1442 C C . LEU A 1 181 ? -24.25 13.469 16.797 1 95.81 181 LEU A C 1
ATOM 1444 O O . LEU A 1 181 ? -25.266 13.938 16.266 1 95.81 181 LEU A O 1
ATOM 1448 N N . GLN A 1 182 ? -24.312 12.562 17.703 1 97.06 182 GLN A N 1
ATOM 1449 C CA . GLN A 1 182 ? -25.547 12.031 18.234 1 97.06 182 GLN A CA 1
ATOM 1450 C C . GLN A 1 182 ? -26.422 11.438 17.141 1 97.06 182 GLN A C 1
ATOM 1452 O O . GLN A 1 182 ? -27.609 11.766 17.031 1 97.06 182 GLN A O 1
ATOM 1457 N N . SER A 1 183 ? -25.859 10.609 16.359 1 96.94 183 SER A N 1
ATOM 1458 C CA . SER A 1 183 ? -26.578 10.047 15.234 1 96.94 183 SER A CA 1
ATOM 1459 C C . SER A 1 183 ? -26.016 8.688 14.836 1 96.94 183 SER A C 1
ATOM 1461 O O . SER A 1 183 ? -24.859 8.383 15.117 1 96.94 183 SER A O 1
ATOM 1463 N N . ARG A 1 184 ? -26.906 7.926 14.203 1 96.44 184 ARG A N 1
ATOM 1464 C CA . ARG A 1 184 ? -26.469 6.688 13.562 1 96.44 184 ARG A CA 1
ATOM 1465 C C . ARG A 1 184 ? -25.688 6.98 12.289 1 96.44 184 ARG A C 1
ATOM 1467 O O . ARG A 1 184 ? -25.984 7.938 11.57 1 96.44 184 ARG A O 1
ATOM 1474 N N . LEU A 1 185 ? -24.641 6.137 12.062 1 95.31 185 LEU A N 1
ATOM 1475 C CA . LEU A 1 185 ? -23.828 6.293 10.867 1 95.31 185 LEU A CA 1
ATOM 1476 C C . LEU A 1 185 ? -24.047 5.125 9.906 1 95.31 185 LEU A C 1
ATOM 1478 O O . LEU A 1 185 ? -24.016 3.963 10.32 1 95.31 185 LEU A O 1
ATOM 1482 N N . THR A 1 186 ? -24.297 5.484 8.656 1 93.69 186 THR A N 1
ATOM 1483 C CA . THR A 1 186 ? -24.203 4.469 7.613 1 93.69 186 THR A CA 1
ATOM 1484 C C . THR A 1 186 ? -22.75 4.145 7.301 1 93.69 186 THR A C 1
ATOM 1486 O O . THR A 1 186 ? -21.844 4.855 7.742 1 93.69 186 THR A O 1
ATOM 1489 N N . THR A 1 187 ? -22.5 3.082 6.578 1 91.44 187 THR A N 1
ATOM 1490 C CA . THR A 1 187 ? -21.141 2.727 6.199 1 91.44 187 THR A CA 1
ATOM 1491 C C . THR A 1 187 ? -20.469 3.879 5.461 1 91.44 187 THR A C 1
ATOM 1493 O O . THR A 1 187 ? -19.297 4.176 5.699 1 91.44 187 THR A O 1
ATOM 1496 N N . GLU A 1 188 ? -21.203 4.523 4.637 1 91.62 188 GLU A N 1
ATOM 1497 C CA . GLU A 1 188 ? -20.672 5.629 3.844 1 91.62 188 GLU A CA 1
ATOM 1498 C C . GLU A 1 188 ? -20.281 6.812 4.73 1 91.62 188 GLU A C 1
ATOM 1500 O O . GLU A 1 188 ? -19.484 7.656 4.336 1 91.62 188 GLU A O 1
ATOM 1505 N N . GLU A 1 189 ? -20.828 6.82 5.883 1 94.25 189 GLU A N 1
ATOM 1506 C CA . GLU A 1 189 ? -20.609 7.961 6.766 1 94.25 189 GLU A CA 1
ATOM 1507 C C . GLU A 1 189 ? -19.453 7.695 7.734 1 94.25 189 GLU A C 1
ATOM 1509 O O . GLU A 1 189 ? -18.984 8.609 8.414 1 94.25 189 GLU A O 1
ATOM 1514 N N . LEU A 1 190 ? -19.031 6.453 7.801 1 96.19 190 LEU A N 1
ATOM 1515 C CA . LEU A 1 190 ? -17.844 6.16 8.594 1 96.19 190 LEU A CA 1
ATOM 1516 C C . LEU A 1 190 ? -16.641 6.941 8.078 1 96.19 190 LEU A C 1
ATOM 1518 O O . LEU A 1 190 ? -16.453 7.078 6.867 1 96.19 190 LEU A O 1
ATOM 1522 N N . ARG A 1 191 ? -15.82 7.402 8.992 1 96.88 191 ARG A N 1
ATOM 1523 C CA . ARG A 1 191 ? -14.68 8.227 8.609 1 96.88 191 ARG A CA 1
ATOM 1524 C C . ARG A 1 191 ? -13.367 7.484 8.812 1 96.88 191 ARG A C 1
ATOM 1526 O O . ARG A 1 191 ? -13.211 6.746 9.789 1 96.88 191 ARG A O 1
ATOM 1533 N N . VAL A 1 192 ? -12.414 7.699 7.879 1 97.31 192 VAL A N 1
ATOM 1534 C CA . VAL A 1 192 ? -11.086 7.09 7.93 1 97.31 192 VAL A CA 1
ATOM 1535 C C . VAL A 1 192 ? -10.094 8.062 8.562 1 97.31 192 VAL A C 1
ATOM 1537 O O . VAL A 1 192 ? -9.07 7.652 9.109 1 97.31 192 VAL A O 1
ATOM 1540 N N . ASP A 1 193 ? -10.32 9.32 8.453 1 97.12 193 ASP A N 1
ATOM 1541 C CA . ASP A 1 193 ? -9.539 10.422 9 1 97.12 193 ASP A CA 1
ATOM 1542 C C . ASP A 1 193 ? -10.438 11.555 9.477 1 97.12 193 ASP A C 1
ATOM 1544 O O . ASP A 1 193 ? -10.742 12.477 8.719 1 97.12 193 ASP A O 1
ATOM 1548 N N . CYS A 1 194 ? -10.789 11.516 10.797 1 96.5 194 CYS A N 1
ATOM 1549 C CA . CYS A 1 194 ? -11.773 12.438 11.352 1 96.5 194 CYS A CA 1
ATOM 1550 C C . CYS A 1 194 ? -11.086 13.594 12.07 1 96.5 194 CYS A C 1
ATOM 1552 O O . CYS A 1 194 ? -10.289 13.383 12.984 1 96.5 194 CYS A O 1
ATOM 1554 N N . PRO A 1 195 ? -11.391 14.844 11.695 1 94.75 195 PRO A N 1
ATOM 1555 C CA . PRO A 1 195 ? -10.781 15.992 12.375 1 94.75 195 PRO A CA 1
ATOM 1556 C C . PRO A 1 195 ? -11.219 16.109 13.828 1 94.75 195 PRO A C 1
ATOM 1558 O O . PRO A 1 195 ? -10.523 16.734 14.633 1 94.75 195 PRO A O 1
ATOM 1561 N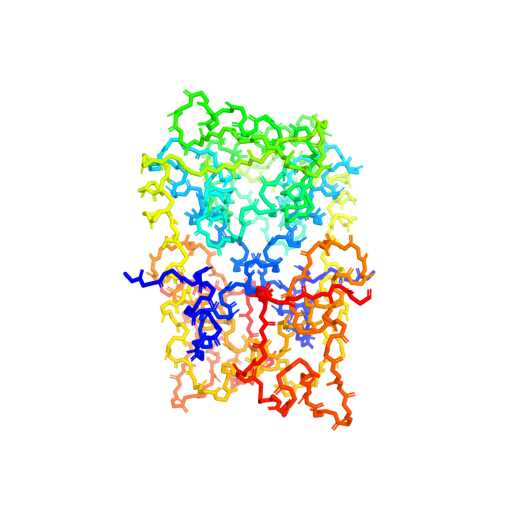 N . GLU A 1 196 ? -12.328 15.477 14.203 1 94.88 196 GLU A N 1
ATOM 1562 C CA . GLU A 1 196 ? -12.867 15.562 15.555 1 94.88 196 GLU A CA 1
ATOM 1563 C C . GLU A 1 196 ? -12.523 14.32 16.359 1 94.88 196 GLU A C 1
ATOM 1565 O O . GLU A 1 196 ? -13.039 14.125 17.469 1 94.88 196 GLU A O 1
ATOM 1570 N N . HIS A 1 197 ? -11.703 13.484 15.805 1 96.69 197 HIS A N 1
ATOM 1571 C CA . HIS A 1 197 ? -11.344 12.219 16.438 1 96.69 197 HIS A CA 1
ATOM 1572 C C . HIS A 1 197 ? -10.758 12.445 17.828 1 96.69 197 HIS A C 1
ATOM 1574 O O . HIS A 1 197 ? -9.953 13.367 18.031 1 96.69 197 HIS A O 1
ATOM 1580 N N . GLU A 1 198 ? -11.141 11.664 18.75 1 95.31 198 GLU A N 1
ATOM 1581 C CA . GLU A 1 198 ? -10.547 11.555 20.078 1 95.31 198 GLU A CA 1
ATOM 1582 C C . GLU A 1 198 ? -10.203 10.102 20.406 1 95.31 198 GLU A C 1
ATOM 1584 O O . GLU A 1 198 ? -11.086 9.242 20.422 1 95.31 198 GLU A O 1
ATOM 1589 N N . SER A 1 199 ? -8.93 9.906 20.672 1 91.44 199 SER A N 1
ATOM 1590 C CA . SER A 1 199 ? -8.469 8.539 20.906 1 91.44 199 SER A CA 1
ATOM 1591 C C . SER A 1 199 ? -9.195 7.918 22.094 1 91.44 199 SER A C 1
ATOM 1593 O O . SER A 1 199 ? -9.398 8.57 23.125 1 91.44 199 SER A O 1
ATOM 1595 N N . ALA A 1 200 ? -9.578 6.633 21.938 1 84.25 200 ALA A N 1
ATOM 1596 C CA . ALA A 1 200 ? -10.273 5.895 23 1 84.25 200 ALA A CA 1
ATOM 1597 C C . ALA A 1 200 ? -9.32 5.52 24.125 1 84.25 200 ALA A C 1
ATOM 1599 O O . ALA A 1 200 ? -8.117 5.344 23.891 1 84.25 200 ALA A O 1
ATOM 1600 N N . MET B 1 1 ? -8.672 18.484 -9.594 1 59.88 1 MET B N 1
ATOM 1601 C CA . MET B 1 1 ? -9.57 17.656 -8.789 1 59.88 1 MET B CA 1
ATOM 1602 C C . MET B 1 1 ? -9.234 17.781 -7.305 1 59.88 1 MET B C 1
ATOM 1604 O O . MET B 1 1 ? -8.086 18.031 -6.941 1 59.88 1 MET B O 1
ATOM 1608 N N . LYS B 1 2 ? -10.359 17.75 -6.504 1 85.62 2 LYS B N 1
ATOM 1609 C CA . LYS B 1 2 ? -10.141 17.875 -5.066 1 85.62 2 LYS B CA 1
ATOM 1610 C C . LYS B 1 2 ? -9.469 16.609 -4.508 1 85.62 2 LYS B C 1
ATOM 1612 O O . LYS B 1 2 ? -9.797 15.5 -4.91 1 85.62 2 LYS B O 1
ATOM 1617 N N . SER B 1 3 ? -8.383 16.734 -3.82 1 95.31 3 SER B N 1
ATOM 1618 C CA . SER B 1 3 ? -7.523 15.695 -3.277 1 95.31 3 SER B CA 1
ATOM 1619 C C . SER B 1 3 ? -8.312 14.734 -2.391 1 95.31 3 SER B C 1
ATOM 1621 O O . SER B 1 3 ? -9.18 15.164 -1.626 1 95.31 3 SER B O 1
ATOM 1623 N N . ALA B 1 4 ? -8.07 13.445 -2.598 1 95.81 4 ALA B N 1
ATOM 1624 C CA . ALA B 1 4 ? -8.688 12.445 -1.732 1 95.81 4 ALA B CA 1
ATOM 1625 C C . ALA B 1 4 ? -8.344 12.695 -0.268 1 95.81 4 ALA B C 1
ATOM 1627 O O . ALA B 1 4 ? -9.07 12.266 0.631 1 95.81 4 ALA B O 1
ATOM 1628 N N . PHE B 1 5 ? -7.238 13.453 0.014 1 96.62 5 PHE B N 1
ATOM 1629 C CA . PHE B 1 5 ? -6.727 13.664 1.363 1 96.62 5 PHE B CA 1
ATOM 1630 C C . PHE B 1 5 ? -7.375 14.883 2.008 1 96.62 5 PHE B C 1
A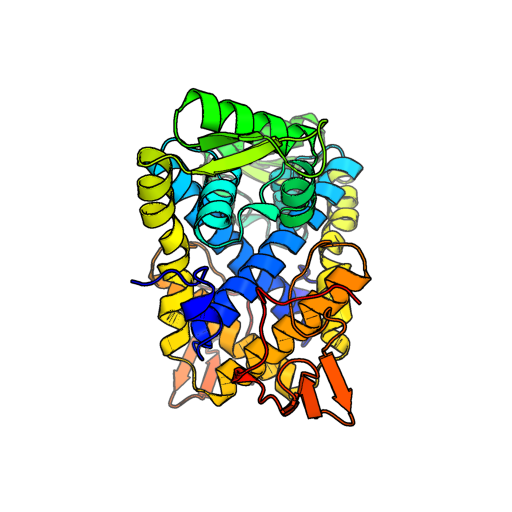TOM 1632 O O . PHE B 1 5 ? -7.168 15.148 3.191 1 96.62 5 PHE B O 1
ATOM 1639 N N . ASP B 1 6 ? -8.117 15.586 1.158 1 96.62 6 ASP B N 1
ATOM 1640 C CA . ASP B 1 6 ? -8.906 16.688 1.685 1 96.62 6 ASP B CA 1
ATOM 1641 C C . ASP B 1 6 ? -10 16.188 2.625 1 96.62 6 ASP B C 1
ATOM 1643 O O . ASP B 1 6 ? -10.938 15.516 2.193 1 96.62 6 ASP B O 1
ATOM 1647 N N . LEU B 1 7 ? -9.953 16.578 3.875 1 95.12 7 LEU B N 1
ATOM 1648 C CA . LEU B 1 7 ? -10.844 16.047 4.898 1 95.12 7 LEU B CA 1
ATOM 1649 C C . LEU B 1 7 ? -12.289 16.422 4.613 1 95.12 7 LEU B C 1
ATOM 1651 O O . LEU B 1 7 ? -13.203 15.641 4.898 1 95.12 7 LEU B O 1
ATOM 1655 N N . ASN B 1 8 ? -12.453 17.547 4.074 1 93.44 8 ASN B N 1
ATOM 1656 C CA . ASN B 1 8 ? -13.805 17.969 3.727 1 93.44 8 ASN B CA 1
ATOM 1657 C C . ASN B 1 8 ? -14.391 17.109 2.611 1 93.44 8 ASN B C 1
ATOM 1659 O O . ASN B 1 8 ? -15.547 16.688 2.691 1 93.44 8 ASN B O 1
ATOM 1663 N N . ARG B 1 9 ? -13.617 16.891 1.667 1 93.19 9 ARG B N 1
ATOM 1664 C CA . ARG B 1 9 ? -14.055 16.031 0.574 1 93.19 9 ARG B CA 1
ATOM 1665 C C . ARG B 1 9 ? -14.273 14.594 1.056 1 93.19 9 ARG B C 1
ATOM 1667 O O . ARG B 1 9 ? -15.305 13.984 0.765 1 93.19 9 ARG B O 1
ATOM 1674 N N . GLN B 1 10 ? -13.289 14.148 1.776 1 93.12 10 GLN B N 1
ATOM 1675 C CA . GLN B 1 10 ? -13.305 12.781 2.279 1 93.12 10 GLN B CA 1
ATOM 1676 C C . GLN B 1 10 ? -14.531 12.531 3.15 1 93.12 10 GLN B C 1
ATOM 1678 O O . GLN B 1 10 ? -15.211 11.508 3.002 1 93.12 10 GLN B O 1
ATOM 1683 N N . ASN B 1 11 ? -14.898 13.508 4.02 1 90.12 11 ASN B N 1
ATOM 1684 C CA . ASN B 1 11 ? -15.891 13.273 5.07 1 90.12 11 ASN B CA 1
ATOM 1685 C C . ASN B 1 11 ? -17.266 13.766 4.66 1 90.12 11 ASN B C 1
ATOM 1687 O O . ASN B 1 11 ? -18.25 13.562 5.383 1 90.12 11 ASN B O 1
ATOM 1691 N N . ASN B 1 12 ? -17.359 14.391 3.424 1 87 12 ASN B N 1
ATOM 1692 C CA . ASN B 1 12 ? -18.656 14.781 2.879 1 87 12 ASN B CA 1
ATOM 1693 C C . ASN B 1 12 ? -19.109 13.82 1.789 1 87 12 ASN B C 1
ATOM 1695 O O . ASN B 1 12 ? -19.453 14.242 0.681 1 87 12 ASN B O 1
ATOM 1699 N N . ASN B 1 13 ? -19.078 12.594 2.049 1 80.12 13 ASN B N 1
ATOM 1700 C CA . ASN B 1 13 ? -19.703 11.469 1.359 1 80.12 13 ASN B CA 1
ATOM 1701 C C . ASN B 1 13 ? -18.984 11.141 0.054 1 80.12 13 ASN B C 1
ATOM 1703 O O . ASN B 1 13 ? -19.625 10.852 -0.958 1 80.12 13 ASN B O 1
ATOM 1707 N N . ASN B 1 14 ? -17.781 11.312 0.022 1 93.31 14 ASN B N 1
ATOM 1708 C CA . ASN B 1 14 ? -17 10.789 -1.092 1 93.31 14 ASN B CA 1
ATOM 1709 C C . ASN B 1 14 ? -16.328 9.469 -0.733 1 93.31 14 ASN B C 1
ATOM 1711 O O . ASN B 1 14 ? -15.188 9.461 -0.264 1 93.31 14 ASN B O 1
ATOM 1715 N N . ILE B 1 15 ? -17.047 8.445 -1.062 1 96.69 15 ILE B N 1
ATOM 1716 C CA . ILE B 1 15 ? -16.641 7.117 -0.606 1 96.69 15 ILE B CA 1
ATOM 1717 C C . ILE B 1 15 ? -15.336 6.715 -1.295 1 96.69 15 ILE B C 1
ATOM 1719 O O . ILE B 1 15 ? -14.492 6.047 -0.696 1 96.69 15 ILE B O 1
ATOM 1723 N N . GLU B 1 16 ? -15.109 7.18 -2.541 1 97.38 16 GLU B N 1
ATOM 1724 C CA . GLU B 1 16 ? -13.875 6.867 -3.26 1 97.38 16 GLU B CA 1
ATOM 1725 C C . GLU B 1 16 ? -12.656 7.449 -2.545 1 97.38 16 GLU B C 1
ATOM 1727 O O . GLU B 1 16 ? -11.633 6.777 -2.404 1 97.38 16 GLU B O 1
ATOM 1732 N N . SER B 1 17 ? -12.789 8.695 -2.061 1 97.06 17 SER B N 1
ATOM 1733 C CA . SER B 1 17 ? -11.703 9.328 -1.32 1 97.06 17 SER B CA 1
ATOM 1734 C C . SER B 1 17 ? -11.375 8.562 -0.046 1 97.06 17 SER B C 1
ATOM 1736 O O . SER B 1 17 ? -10.203 8.383 0.296 1 97.06 17 SER B O 1
ATOM 1738 N N . LYS B 1 18 ? -12.391 8.086 0.625 1 97.75 18 LYS B N 1
ATOM 1739 C CA . LYS B 1 18 ? -12.188 7.312 1.847 1 97.75 18 LYS B CA 1
ATOM 1740 C C . LYS B 1 18 ? -11.461 6.004 1.555 1 97.75 18 LYS B C 1
ATOM 1742 O O . LYS B 1 18 ? -10.578 5.602 2.309 1 97.75 18 LYS B O 1
ATOM 1747 N N . ILE B 1 19 ? -11.812 5.398 0.45 1 98.44 19 ILE B N 1
ATOM 1748 C CA . ILE B 1 19 ? -11.18 4.145 0.066 1 98.44 19 ILE B CA 1
ATOM 1749 C C . ILE B 1 19 ? -9.703 4.391 -0.256 1 98.44 19 ILE B C 1
ATOM 1751 O O . ILE B 1 19 ? -8.836 3.617 0.152 1 98.44 19 ILE B O 1
ATOM 1755 N N . VAL B 1 20 ? -9.445 5.496 -0.938 1 98.5 20 VAL B N 1
ATOM 1756 C CA . VAL B 1 20 ? -8.07 5.832 -1.298 1 98.5 20 VAL B CA 1
ATOM 1757 C C . VAL B 1 20 ? -7.234 6.008 -0.033 1 98.5 20 VAL B C 1
ATOM 1759 O O . VAL B 1 20 ? -6.145 5.445 0.079 1 98.5 20 VAL B O 1
ATOM 1762 N N . VAL B 1 21 ? -7.719 6.723 0.926 1 98.12 21 VAL B N 1
ATOM 1763 C CA . VAL B 1 21 ? -6.984 6.992 2.156 1 98.12 21 VAL B CA 1
ATOM 1764 C C . VAL B 1 21 ? -6.82 5.699 2.955 1 98.12 21 VAL B C 1
ATOM 1766 O O . VAL B 1 21 ? -5.762 5.449 3.535 1 98.12 21 VAL B O 1
ATOM 1769 N N . ALA B 1 22 ? -7.844 4.871 2.969 1 98.44 22 ALA B N 1
ATOM 1770 C CA . ALA B 1 22 ? -7.75 3.58 3.645 1 98.44 22 ALA B CA 1
ATOM 1771 C C . ALA B 1 22 ? -6.68 2.701 3 1 98.44 22 ALA B C 1
ATOM 1773 O O . ALA B 1 22 ? -5.883 2.07 3.697 1 98.44 22 ALA B O 1
ATOM 1774 N N . LEU B 1 23 ? -6.629 2.652 1.668 1 98.75 23 LEU B N 1
ATOM 1775 C CA . LEU B 1 23 ? -5.617 1.893 0.944 1 98.75 23 LEU B CA 1
ATOM 1776 C C . LEU B 1 23 ? -4.223 2.445 1.22 1 98.75 23 LEU B C 1
ATOM 1778 O O . LEU B 1 23 ? -3.256 1.688 1.307 1 98.75 23 LEU B O 1
ATOM 1782 N N . GLU B 1 24 ? -4.141 3.752 1.35 1 98.44 24 GLU B N 1
ATOM 1783 C CA . GLU B 1 24 ? -2.861 4.371 1.68 1 98.44 24 GLU B CA 1
ATOM 1784 C C . GLU B 1 24 ? -2.377 3.939 3.061 1 98.44 24 GLU B C 1
ATOM 1786 O O . GLU B 1 24 ? -1.18 3.732 3.268 1 98.44 24 GLU B O 1
ATOM 1791 N N . ARG B 1 25 ? -3.277 3.807 4 1 98.31 25 ARG B N 1
ATOM 1792 C CA . ARG B 1 25 ? -2.912 3.328 5.332 1 98.31 25 ARG B CA 1
ATOM 1793 C C . ARG B 1 25 ? -2.416 1.888 5.277 1 98.31 25 ARG B C 1
ATOM 1795 O O . ARG B 1 25 ? -1.462 1.529 5.973 1 98.31 25 ARG B O 1
ATOM 1802 N N . ILE B 1 26 ? -3.061 1.1 4.473 1 98.56 26 ILE B N 1
ATOM 1803 C CA . ILE B 1 26 ? -2.625 -0.283 4.312 1 98.56 26 ILE B CA 1
ATOM 1804 C C . ILE B 1 26 ? -1.244 -0.317 3.66 1 98.56 26 ILE B C 1
ATOM 1806 O O . ILE B 1 26 ? -0.398 -1.137 4.027 1 98.56 26 ILE B O 1
ATOM 1810 N N . SER B 1 27 ? -1.027 0.567 2.68 1 98.44 27 SER B N 1
ATOM 1811 C CA . SER B 1 27 ? 0.289 0.683 2.061 1 98.44 27 SER B CA 1
ATOM 1812 C C . SER B 1 27 ? 1.354 1.045 3.09 1 98.44 27 SER B C 1
ATOM 1814 O O . SER B 1 27 ? 2.473 0.529 3.041 1 98.44 27 SER B O 1
ATOM 1816 N N . GLU B 1 28 ? 0.999 1.908 4.02 1 97.88 28 GLU B N 1
ATOM 1817 C CA . GLU B 1 28 ? 1.901 2.258 5.113 1 97.88 28 GLU B CA 1
ATOM 1818 C C . GLU B 1 28 ? 2.203 1.044 5.984 1 97.88 28 GLU B C 1
ATOM 1820 O O . GLU B 1 28 ? 3.35 0.832 6.387 1 97.88 28 GLU B O 1
ATOM 1825 N N . ALA B 1 29 ? 1.207 0.285 6.277 1 98.5 29 ALA B N 1
ATOM 1826 C CA . ALA B 1 29 ? 1.404 -0.926 7.07 1 98.5 29 ALA B CA 1
ATOM 1827 C C . ALA B 1 29 ? 2.385 -1.875 6.387 1 98.5 29 ALA B C 1
ATOM 1829 O O . ALA B 1 29 ? 3.266 -2.441 7.039 1 98.5 29 ALA B O 1
ATOM 1830 N N . PHE B 1 30 ? 2.23 -2.049 5.082 1 98.56 30 PHE B N 1
ATOM 1831 C CA . PHE B 1 30 ? 3.168 -2.883 4.336 1 98.56 30 PHE B CA 1
ATOM 1832 C C . PHE B 1 30 ? 4.59 -2.35 4.473 1 98.56 30 PHE B C 1
ATOM 1834 O O . PHE B 1 30 ? 5.527 -3.117 4.695 1 98.56 30 PHE B O 1
ATOM 1841 N N . ARG B 1 31 ? 4.766 -1.055 4.344 1 97.44 31 ARG B N 1
ATOM 1842 C CA . ARG B 1 31 ? 6.082 -0.435 4.445 1 97.44 31 ARG B CA 1
ATOM 1843 C C . ARG B 1 31 ? 6.703 -0.685 5.816 1 97.44 31 ARG B C 1
ATOM 1845 O O . ARG B 1 31 ? 7.867 -1.073 5.914 1 97.44 31 ARG B O 1
ATOM 1852 N N . VAL B 1 32 ? 5.918 -0.526 6.84 1 97.94 32 VAL B N 1
ATOM 1853 C CA . VAL B 1 32 ? 6.395 -0.701 8.211 1 97.94 32 VAL B CA 1
ATOM 1854 C C . VAL B 1 32 ? 6.805 -2.154 8.43 1 97.94 32 VAL B C 1
ATOM 1856 O O . VAL B 1 32 ? 7.887 -2.424 8.961 1 97.94 32 VAL B O 1
ATOM 1859 N N . LEU B 1 33 ? 5.992 -3.068 8.008 1 98.19 33 LEU B N 1
ATOM 1860 C CA . LEU B 1 33 ? 6.27 -4.488 8.195 1 98.19 33 LEU B CA 1
ATOM 1861 C C . LEU B 1 33 ? 7.52 -4.906 7.43 1 98.19 33 LEU B C 1
ATOM 1863 O O . LEU B 1 33 ? 8.352 -5.656 7.949 1 98.19 33 LEU B O 1
ATOM 1867 N N . LEU B 1 34 ? 7.641 -4.398 6.211 1 97.56 34 LEU B N 1
ATOM 1868 C CA . LEU B 1 34 ? 8.805 -4.73 5.395 1 97.56 34 LEU B CA 1
ATOM 1869 C C . LEU B 1 34 ? 10.07 -4.121 5.977 1 97.56 34 LEU B C 1
ATOM 1871 O O . LEU B 1 34 ? 11.133 -4.754 5.977 1 97.56 34 LEU B O 1
ATOM 1875 N N . TRP B 1 35 ? 9.977 -2.92 6.504 1 96.12 35 TRP B N 1
ATOM 1876 C CA . TRP B 1 35 ? 11.102 -2.258 7.148 1 96.12 35 TRP B CA 1
ATOM 1877 C C . TRP B 1 35 ? 11.539 -3.018 8.398 1 96.12 35 TRP B C 1
ATOM 1879 O O . TRP B 1 35 ? 12.734 -3.18 8.648 1 96.12 35 TRP B O 1
ATOM 1889 N N . ASN B 1 36 ? 10.562 -3.434 9.18 1 96.44 36 ASN B N 1
ATOM 1890 C CA . ASN B 1 36 ? 10.883 -4.23 10.359 1 96.44 36 ASN B CA 1
ATOM 1891 C C . ASN B 1 36 ? 11.594 -5.527 9.977 1 96.44 36 ASN B C 1
ATOM 1893 O O . ASN B 1 36 ? 12.57 -5.918 10.625 1 96.44 36 ASN B O 1
ATOM 1897 N N . GLU B 1 37 ? 11.086 -6.164 8.938 1 95.81 37 GLU B N 1
ATOM 1898 C CA . GLU B 1 37 ? 11.734 -7.375 8.43 1 95.81 37 GLU B CA 1
ATOM 1899 C C . GLU B 1 37 ? 13.156 -7.086 7.957 1 95.81 37 GLU B C 1
ATOM 1901 O O . GLU B 1 37 ? 14.062 -7.895 8.164 1 95.81 37 GLU B O 1
ATOM 1906 N N . SER B 1 38 ? 13.312 -5.98 7.285 1 95.69 38 SER B N 1
ATOM 1907 C CA . SER B 1 38 ? 14.602 -5.531 6.766 1 95.69 38 SER B CA 1
ATOM 1908 C C . SER B 1 38 ? 15.617 -5.367 7.887 1 95.69 38 SER B C 1
ATOM 1910 O O . SER B 1 38 ? 16.75 -5.848 7.777 1 95.69 38 SER B O 1
ATOM 1912 N N . LYS B 1 39 ? 15.211 -4.738 8.938 1 94.25 39 LYS B N 1
ATOM 1913 C CA . LYS B 1 39 ? 16.094 -4.52 10.086 1 94.25 39 LYS B CA 1
ATOM 1914 C C . LYS B 1 39 ? 16.5 -5.844 10.719 1 94.25 39 LYS B C 1
ATOM 1916 O O . LYS B 1 39 ? 17.672 -6.039 11.055 1 94.25 39 LYS B O 1
ATOM 1921 N N . GLU B 1 40 ? 15.609 -6.723 10.812 1 93.44 40 GLU B N 1
ATOM 1922 C CA . GLU B 1 40 ? 15.852 -8.008 11.461 1 93.44 40 GLU B CA 1
ATOM 1923 C C . GLU B 1 40 ? 16.859 -8.844 10.68 1 93.44 40 GLU B C 1
ATOM 1925 O O . GLU B 1 40 ? 17.625 -9.609 11.258 1 93.44 40 GLU B O 1
ATOM 1930 N N . ASN B 1 41 ? 16.953 -8.648 9.352 1 93 41 ASN B N 1
ATOM 1931 C CA . ASN B 1 41 ? 17.766 -9.516 8.508 1 93 41 ASN B CA 1
ATOM 1932 C C . ASN B 1 41 ? 18.953 -8.766 7.914 1 93 41 ASN B C 1
ATOM 1934 O O . ASN B 1 41 ? 19.734 -9.336 7.152 1 93 41 ASN B O 1
ATOM 1938 N N . ALA B 1 42 ? 19.078 -7.469 8.211 1 94.56 42 ALA B N 1
ATOM 1939 C CA . ALA B 1 42 ? 20.125 -6.609 7.66 1 94.56 42 ALA B CA 1
ATOM 1940 C C . ALA B 1 42 ? 20.078 -6.598 6.137 1 94.56 42 ALA B C 1
ATOM 1942 O O . ALA B 1 42 ? 21.094 -6.766 5.477 1 94.56 42 ALA B O 1
ATOM 1943 N N . LEU B 1 43 ? 18.891 -6.648 5.566 1 97.75 43 LEU B N 1
ATOM 1944 C CA . LEU B 1 43 ? 18.594 -6.52 4.141 1 97.75 43 LEU B CA 1
ATOM 1945 C C . LEU B 1 43 ? 17.688 -5.324 3.881 1 97.75 43 LEU B C 1
ATOM 1947 O O . LEU B 1 43 ? 16.828 -5.004 4.703 1 97.75 43 LEU B O 1
ATOM 1951 N N . SER B 1 44 ? 17.859 -4.613 2.785 1 97.12 44 SER B N 1
ATOM 1952 C CA . SER B 1 44 ? 16.906 -3.572 2.422 1 97.12 44 SER B CA 1
ATOM 1953 C C . SER B 1 44 ? 15.562 -4.168 2 1 97.12 44 SER B C 1
ATOM 1955 O O . SER B 1 44 ? 15.477 -5.355 1.681 1 97.12 44 SER B O 1
ATOM 1957 N N . PRO B 1 45 ? 14.531 -3.355 2.01 1 97.75 45 PRO B N 1
ATOM 1958 C CA . PRO B 1 45 ? 13.203 -3.855 1.637 1 97.75 45 PRO B CA 1
ATOM 1959 C C . PRO B 1 45 ? 13.188 -4.504 0.255 1 97.75 45 PRO B C 1
ATOM 1961 O O . PRO B 1 45 ? 12.625 -5.59 0.086 1 97.75 45 PRO B O 1
ATOM 1964 N N . ILE B 1 46 ? 13.82 -3.936 -0.725 1 98.06 46 ILE B N 1
ATOM 1965 C CA . ILE B 1 46 ? 13.797 -4.477 -2.08 1 98.06 46 ILE B CA 1
ATOM 1966 C C . ILE B 1 46 ? 14.57 -5.789 -2.125 1 98.06 46 ILE B C 1
ATOM 1968 O O . ILE B 1 46 ? 14.203 -6.715 -2.85 1 98.06 46 ILE B O 1
ATOM 1972 N N . GLN B 1 47 ? 15.664 -5.918 -1.337 1 98.5 47 GLN B N 1
ATOM 1973 C CA . GLN B 1 47 ? 16.391 -7.176 -1.255 1 98.5 47 GLN B CA 1
ATOM 1974 C C . GLN B 1 47 ? 15.508 -8.289 -0.709 1 98.5 47 GLN B C 1
ATOM 1976 O O . GLN B 1 47 ? 15.516 -9.406 -1.228 1 98.5 47 GLN B O 1
ATOM 1981 N N . ILE B 1 48 ? 14.734 -7.992 0.307 1 98.44 48 ILE B N 1
ATOM 1982 C CA . ILE B 1 48 ? 13.797 -8.953 0.884 1 98.44 48 ILE B CA 1
ATOM 1983 C C . ILE B 1 48 ? 12.773 -9.367 -0.167 1 98.44 48 ILE B C 1
ATOM 1985 O O . ILE B 1 48 ? 12.5 -10.555 -0.343 1 98.44 48 ILE B O 1
ATOM 1989 N N . GLN B 1 49 ? 12.219 -8.406 -0.861 1 98.31 49 GLN B N 1
ATOM 1990 C CA . GLN B 1 49 ? 11.195 -8.664 -1.866 1 98.31 49 GLN B CA 1
ATOM 1991 C C . GLN B 1 49 ? 11.742 -9.531 -2.998 1 98.31 49 GLN B C 1
ATOM 1993 O O . GLN B 1 49 ? 11.055 -10.422 -3.498 1 98.31 49 GLN B O 1
ATOM 1998 N N . ILE B 1 50 ? 12.969 -9.266 -3.4 1 98.44 50 ILE B N 1
ATOM 1999 C CA . ILE B 1 50 ? 13.609 -10.07 -4.438 1 98.44 50 ILE B CA 1
ATOM 2000 C C . ILE B 1 50 ? 13.734 -11.516 -3.967 1 98.44 50 ILE B C 1
ATOM 2002 O O . ILE B 1 50 ? 13.367 -12.445 -4.691 1 98.44 50 ILE B O 1
ATOM 2006 N N . LEU B 1 51 ? 14.195 -11.734 -2.736 1 98.5 51 LEU B N 1
ATOM 2007 C CA . LEU B 1 51 ? 14.359 -13.086 -2.203 1 98.5 51 LEU B CA 1
ATOM 2008 C C . LEU B 1 51 ? 13.031 -13.828 -2.176 1 98.5 51 LEU B C 1
ATOM 2010 O O . LEU B 1 51 ? 12.953 -15 -2.553 1 98.5 51 LEU B O 1
ATOM 2014 N N . ILE B 1 52 ? 12 -13.148 -1.73 1 98.19 52 ILE B N 1
ATOM 2015 C CA . ILE B 1 52 ? 10.68 -13.758 -1.646 1 98.19 52 ILE B CA 1
ATOM 2016 C C . ILE B 1 52 ? 10.195 -14.141 -3.045 1 98.19 52 ILE B C 1
ATOM 2018 O O . ILE B 1 52 ? 9.648 -15.227 -3.242 1 98.19 52 ILE B O 1
ATOM 2022 N N . PHE B 1 53 ? 10.406 -13.242 -4.016 1 98.31 53 PHE B N 1
ATOM 2023 C CA . PHE B 1 53 ? 10 -13.516 -5.391 1 98.31 53 PHE B CA 1
ATOM 2024 C C . PHE B 1 53 ? 10.711 -14.75 -5.93 1 98.31 53 PHE B C 1
ATOM 2026 O O . PHE B 1 53 ? 10.086 -15.633 -6.512 1 98.31 53 PHE B O 1
ATOM 2033 N N . LEU B 1 54 ? 12.008 -14.852 -5.73 1 97.94 54 LEU B N 1
ATOM 2034 C CA . LEU B 1 54 ? 12.812 -15.969 -6.211 1 97.94 54 LEU B CA 1
ATOM 2035 C C . LEU B 1 54 ? 12.359 -17.281 -5.578 1 97.94 54 LEU B C 1
ATOM 2037 O O . LEU B 1 54 ? 12.461 -18.344 -6.195 1 97.94 54 LEU B O 1
ATOM 2041 N N . LEU B 1 55 ? 11.875 -17.219 -4.395 1 97.56 55 LEU B N 1
ATOM 2042 C CA . LEU B 1 55 ? 11.453 -18.391 -3.645 1 97.56 55 LEU B CA 1
ATOM 2043 C C . LEU B 1 55 ? 10.219 -19.031 -4.277 1 97.56 55 LEU B C 1
ATOM 2045 O O . LEU B 1 55 ? 10.094 -20.25 -4.305 1 97.56 55 LEU B O 1
ATOM 2049 N N . PHE B 1 56 ? 9.367 -18.188 -4.871 1 97.06 56 PHE B N 1
ATOM 2050 C CA . PHE B 1 56 ? 8.047 -18.703 -5.203 1 97.06 56 PHE B CA 1
ATOM 2051 C C . PHE B 1 56 ? 7.809 -18.672 -6.707 1 97.06 56 PHE B C 1
ATOM 2053 O O . PHE B 1 56 ? 6.777 -19.141 -7.188 1 97.06 56 PHE B O 1
ATOM 2060 N N . HIS B 1 57 ? 8.734 -18.109 -7.461 1 96.62 57 HIS B N 1
ATOM 2061 C CA . HIS B 1 57 ? 8.516 -18 -8.898 1 96.62 57 HIS B CA 1
ATOM 2062 C C . HIS B 1 57 ? 9.539 -18.812 -9.68 1 96.62 57 HIS B C 1
ATOM 2064 O O . HIS B 1 57 ? 10.609 -19.141 -9.156 1 96.62 57 HIS B O 1
ATOM 2070 N N . ASN B 1 58 ? 9.188 -19.125 -10.875 1 92.94 58 ASN B N 1
ATOM 2071 C CA . ASN B 1 58 ? 10.055 -19.906 -11.75 1 92.94 58 ASN B CA 1
ATOM 2072 C C . ASN B 1 58 ? 11.359 -19.172 -12.047 1 92.94 58 ASN B C 1
ATOM 2074 O O . ASN B 1 58 ? 11.367 -17.969 -12.266 1 92.94 58 ASN B O 1
ATOM 2078 N N . GLN B 1 59 ? 12.375 -19.969 -12.172 1 88.62 59 GLN B N 1
ATOM 2079 C CA . GLN B 1 59 ? 13.719 -19.438 -12.352 1 88.62 59 GLN B CA 1
ATOM 2080 C C . GLN B 1 59 ? 13.836 -18.656 -13.656 1 88.62 59 GLN B C 1
ATOM 2082 O O . GLN B 1 59 ? 14.617 -17.703 -13.758 1 88.62 59 GLN B O 1
ATOM 2087 N N . ASN B 1 60 ? 13.125 -19.016 -14.633 1 85.75 60 ASN B N 1
ATOM 2088 C CA . ASN B 1 60 ? 13.203 -18.375 -15.938 1 85.75 60 ASN B CA 1
ATOM 2089 C C . ASN B 1 60 ? 12.781 -16.906 -15.867 1 85.75 60 ASN B C 1
ATOM 2091 O O . ASN B 1 60 ? 13.086 -16.125 -16.766 1 85.75 60 ASN B O 1
ATOM 2095 N N . LYS B 1 61 ? 12.07 -16.516 -14.789 1 88 61 LYS B N 1
ATOM 2096 C CA . LYS B 1 61 ? 11.617 -15.148 -14.602 1 88 61 LYS B CA 1
ATOM 2097 C C . LYS B 1 61 ? 12.594 -14.352 -13.742 1 88 61 LYS B C 1
ATOM 2099 O O . LYS B 1 61 ? 12.43 -13.141 -13.562 1 88 61 LYS B O 1
ATOM 2104 N N . CYS B 1 62 ? 13.57 -14.992 -13.297 1 91.81 62 CYS B N 1
ATOM 2105 C CA . CYS B 1 62 ? 14.43 -14.398 -12.273 1 91.81 62 CYS B CA 1
ATOM 2106 C C . CYS B 1 62 ? 15.656 -13.758 -12.898 1 91.81 62 CYS B C 1
ATOM 2108 O O . CYS B 1 62 ? 16.797 -14.125 -12.586 1 91.81 62 CYS B O 1
ATOM 2110 N N . LYS B 1 63 ? 15.422 -12.82 -13.773 1 94.31 63 LYS B N 1
ATOM 2111 C CA . LYS B 1 63 ? 16.453 -11.977 -14.352 1 94.31 63 LYS B CA 1
ATOM 2112 C C . LYS B 1 63 ? 16.266 -10.516 -13.953 1 94.31 63 LYS B C 1
ATOM 2114 O O . LYS B 1 63 ? 15.156 -10.109 -13.594 1 94.31 63 LYS B O 1
ATOM 2119 N N . VAL B 1 64 ? 17.344 -9.789 -14.055 1 95.69 64 VAL B N 1
ATOM 2120 C CA . VAL B 1 64 ? 17.359 -8.414 -13.586 1 95.69 64 VAL B CA 1
ATOM 2121 C C . VAL B 1 64 ? 16.281 -7.605 -14.312 1 95.69 64 VAL B C 1
ATOM 2123 O O . VAL B 1 64 ? 15.539 -6.848 -13.68 1 95.69 64 VAL B O 1
ATOM 2126 N N . SER B 1 65 ? 16.156 -7.812 -15.617 1 95 65 SER B N 1
ATOM 2127 C CA . SER B 1 65 ? 15.195 -7.043 -16.406 1 95 65 SER B CA 1
ATOM 2128 C C . SER B 1 65 ? 13.758 -7.363 -15.992 1 95 65 SER B C 1
ATOM 2130 O O . SER B 1 65 ? 12.922 -6.461 -15.891 1 95 65 SER B O 1
ATOM 2132 N N . TYR B 1 66 ? 13.461 -8.609 -15.719 1 95.75 66 TYR B N 1
ATOM 2133 C CA . TYR B 1 66 ? 12.125 -9.023 -15.289 1 95.75 66 TYR B CA 1
ATOM 2134 C C . TYR B 1 66 ? 11.812 -8.484 -13.898 1 95.75 66 TYR B C 1
ATOM 2136 O O . TYR B 1 66 ? 10.727 -7.953 -13.664 1 95.75 66 TYR B O 1
ATOM 2144 N N . LEU B 1 67 ? 12.773 -8.617 -13.023 1 97.38 67 LEU B N 1
ATOM 2145 C CA . LEU B 1 67 ? 12.602 -8.133 -11.656 1 97.38 67 LEU B CA 1
ATOM 2146 C C . LEU B 1 67 ? 12.383 -6.625 -11.633 1 97.38 67 LEU B C 1
ATOM 2148 O O . LEU B 1 67 ? 11.609 -6.117 -10.82 1 97.38 67 LEU B O 1
ATOM 2152 N N . ALA B 1 68 ? 13.086 -5.914 -12.523 1 97.75 68 ALA B N 1
ATOM 2153 C CA . ALA B 1 68 ? 12.898 -4.473 -12.625 1 97.75 68 ALA B CA 1
ATOM 2154 C C . ALA B 1 68 ? 11.453 -4.129 -12.984 1 97.75 68 ALA B C 1
ATOM 2156 O O . ALA B 1 68 ? 10.859 -3.225 -12.398 1 97.75 68 ALA B O 1
ATOM 2157 N N . GLN B 1 69 ? 10.852 -4.883 -13.898 1 96.75 69 GLN B N 1
ATOM 2158 C CA . GLN B 1 69 ? 9.461 -4.695 -14.297 1 96.75 69 GLN B CA 1
ATOM 2159 C C . GLN B 1 69 ? 8.508 -5.121 -13.18 1 96.75 69 GLN B C 1
ATOM 2161 O O . GLN B 1 69 ? 7.543 -4.418 -12.883 1 96.75 69 GLN B O 1
ATOM 2166 N N . GLU B 1 70 ? 8.836 -6.234 -12.547 1 96.81 70 GLU B N 1
ATOM 2167 C CA . GLU B 1 70 ? 8.016 -6.789 -11.469 1 96.81 70 GLU B CA 1
ATOM 2168 C C . GLU B 1 70 ? 7.871 -5.797 -10.32 1 96.81 70 GLU B C 1
ATOM 2170 O O . GLU B 1 70 ? 6.777 -5.617 -9.789 1 96.81 70 GLU B O 1
ATOM 2175 N N . PHE B 1 71 ? 8.922 -5.098 -9.953 1 97.62 71 PHE B N 1
ATOM 2176 C CA . PHE B 1 71 ? 8.93 -4.266 -8.758 1 97.62 71 PHE B CA 1
ATOM 2177 C C . PHE B 1 71 ? 8.844 -2.789 -9.117 1 97.62 71 PHE B C 1
ATOM 2179 O O . PHE B 1 71 ? 8.914 -1.923 -8.242 1 97.62 71 PHE B O 1
ATOM 2186 N N . ASN B 1 72 ? 8.688 -2.471 -10.422 1 97.75 72 ASN B N 1
ATOM 2187 C CA . ASN B 1 72 ? 8.594 -1.104 -10.922 1 97.75 72 ASN B CA 1
ATOM 2188 C C . ASN B 1 72 ? 9.75 -0.245 -10.43 1 97.75 72 ASN B C 1
ATOM 2190 O O . ASN B 1 72 ? 9.539 0.84 -9.883 1 97.75 72 ASN B O 1
ATOM 2194 N N . MET B 1 73 ? 10.93 -0.812 -10.594 1 97.31 73 MET B N 1
ATOM 2195 C CA . MET B 1 73 ? 12.188 -0.144 -10.273 1 97.31 73 MET B CA 1
ATOM 2196 C C . MET B 1 73 ? 13.125 -0.138 -11.484 1 97.31 73 MET B C 1
ATOM 2198 O O . MET B 1 73 ? 12.898 -0.861 -12.453 1 97.31 73 MET B O 1
ATOM 2202 N N . THR B 1 74 ? 14.109 0.717 -11.461 1 96.88 74 THR B N 1
ATOM 2203 C CA . THR B 1 74 ? 15.062 0.759 -12.562 1 96.88 74 THR B CA 1
ATOM 2204 C C . THR B 1 74 ? 15.945 -0.485 -12.562 1 96.88 74 THR B C 1
ATOM 2206 O O . THR B 1 74 ? 16.188 -1.085 -11.508 1 96.88 74 THR B O 1
ATOM 2209 N N . LYS B 1 75 ? 16.453 -0.874 -13.75 1 97.31 75 LYS B N 1
ATOM 2210 C CA . LYS B 1 75 ? 17.406 -1.987 -13.859 1 97.31 75 LYS B CA 1
ATOM 2211 C C . LYS B 1 75 ? 18.641 -1.749 -13 1 97.31 75 LYS B C 1
ATOM 2213 O O . LYS B 1 75 ? 19.188 -2.688 -12.414 1 97.31 75 LYS B O 1
ATOM 2218 N N . ALA B 1 76 ? 19.047 -0.523 -12.953 1 97.88 76 ALA B N 1
ATOM 2219 C CA . ALA B 1 76 ? 20.219 -0.171 -12.164 1 97.88 76 ALA B CA 1
ATOM 2220 C C . ALA B 1 76 ? 20 -0.484 -10.688 1 97.88 76 ALA B C 1
ATOM 2222 O O . ALA B 1 76 ? 20.859 -1.062 -10.031 1 97.88 76 ALA B O 1
ATOM 2223 N N . THR B 1 77 ? 18.797 -0.144 -10.094 1 97.5 77 THR B N 1
ATOM 2224 C CA . THR B 1 77 ? 18.453 -0.389 -8.695 1 97.5 77 THR B CA 1
ATOM 2225 C C . THR B 1 77 ? 18.422 -1.887 -8.406 1 97.5 77 THR B C 1
ATOM 2227 O O . THR B 1 77 ? 18.969 -2.344 -7.406 1 97.5 77 THR B O 1
ATOM 2230 N N . ILE B 1 78 ? 17.812 -2.621 -9.281 1 98.19 78 ILE B N 1
ATOM 2231 C CA . ILE B 1 78 ? 17.688 -4.066 -9.102 1 98.19 78 ILE B CA 1
ATOM 2232 C C . ILE B 1 78 ? 19.078 -4.715 -9.219 1 98.19 78 ILE B C 1
ATOM 2234 O O . ILE B 1 78 ? 19.422 -5.586 -8.422 1 98.19 78 ILE B O 1
ATOM 2238 N N . SER B 1 79 ? 19.844 -4.293 -10.219 1 98 79 SER B N 1
ATOM 2239 C CA . SER B 1 79 ? 21.188 -4.828 -10.406 1 98 79 SER B CA 1
ATOM 2240 C C . SER B 1 79 ? 22.047 -4.602 -9.164 1 98 79 SER B C 1
ATOM 2242 O O . SER B 1 79 ? 22.75 -5.508 -8.719 1 98 79 SER B O 1
ATOM 2244 N N . ASP B 1 80 ? 21.938 -3.432 -8.609 1 98.31 80 ASP B N 1
ATOM 2245 C CA . ASP B 1 80 ? 22.688 -3.111 -7.395 1 98.31 80 ASP B CA 1
ATOM 2246 C C . ASP B 1 80 ? 22.234 -3.988 -6.227 1 98.31 80 ASP B C 1
ATOM 2248 O O . ASP B 1 80 ? 23.062 -4.457 -5.445 1 98.31 80 ASP B O 1
ATOM 2252 N N . SER B 1 81 ? 20.984 -4.195 -6.086 1 98.44 81 SER B N 1
ATOM 2253 C CA . SER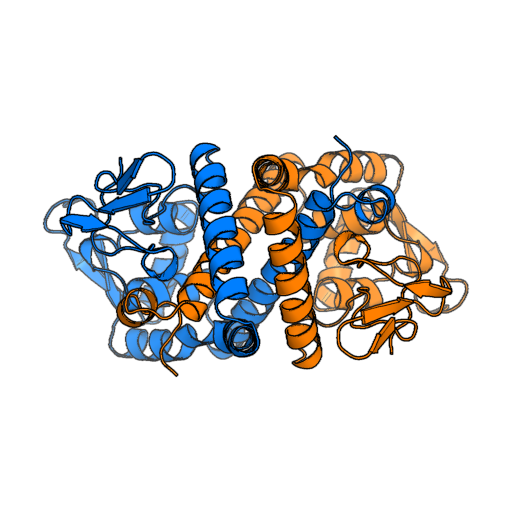 B 1 81 ? 20.453 -5.027 -5.016 1 98.44 81 SER B CA 1
ATOM 2254 C C . SER B 1 81 ? 20.875 -6.48 -5.176 1 98.44 81 SER B C 1
ATOM 2256 O O . SER B 1 81 ? 21.234 -7.141 -4.195 1 98.44 81 SER B O 1
ATOM 2258 N N . VAL B 1 82 ? 20.859 -6.945 -6.41 1 98.12 82 VAL B N 1
ATOM 2259 C CA . VAL B 1 82 ? 21.281 -8.312 -6.703 1 98.12 82 VAL B CA 1
ATOM 2260 C C . VAL B 1 82 ? 22.766 -8.477 -6.387 1 98.12 82 VAL B C 1
ATOM 2262 O O . VAL B 1 82 ? 23.172 -9.484 -5.801 1 98.12 82 VAL B O 1
ATOM 2265 N N . LYS B 1 83 ? 23.547 -7.5 -6.762 1 98.19 83 LYS B N 1
ATOM 2266 C CA . LYS B 1 83 ? 24.969 -7.523 -6.465 1 98.19 83 LYS B CA 1
ATOM 2267 C C . LYS B 1 83 ? 25.219 -7.652 -4.965 1 98.19 83 LYS B C 1
ATOM 2269 O O . LYS B 1 83 ? 26.094 -8.422 -4.535 1 98.19 83 LYS B O 1
ATOM 2274 N N . LEU B 1 84 ? 24.484 -6.906 -4.191 1 98.44 84 LEU B N 1
ATOM 2275 C CA . LEU B 1 84 ? 24.641 -6.961 -2.742 1 98.44 84 LEU B CA 1
ATOM 2276 C C . LEU B 1 84 ? 24.203 -8.32 -2.203 1 98.44 84 LEU B C 1
ATOM 2278 O O . LEU B 1 84 ? 24.844 -8.859 -1.293 1 98.44 84 LEU B O 1
ATOM 2282 N N . LEU B 1 85 ? 23.172 -8.891 -2.752 1 98.62 85 LEU B N 1
ATOM 2283 C CA . LEU B 1 85 ? 22.703 -10.211 -2.348 1 98.62 85 LEU B CA 1
ATOM 2284 C C . LEU B 1 85 ? 23.734 -11.281 -2.705 1 98.62 85 LEU B C 1
ATOM 2286 O O . LEU B 1 85 ? 23.906 -12.25 -1.962 1 98.62 85 LEU B O 1
ATOM 2290 N N . LEU B 1 86 ? 24.375 -11.125 -3.869 1 98.38 86 LEU B N 1
ATOM 2291 C CA . LEU B 1 86 ? 25.453 -12.023 -4.27 1 98.38 86 LEU B CA 1
ATOM 2292 C C . LEU B 1 86 ? 26.609 -11.961 -3.271 1 98.38 86 LEU B C 1
ATOM 2294 O O . LEU B 1 86 ? 27.109 -13 -2.838 1 98.38 86 LEU B O 1
ATOM 2298 N N . LYS B 1 87 ? 26.953 -10.781 -2.928 1 98.31 87 LYS B N 1
ATOM 2299 C CA . LYS B 1 87 ? 28.047 -10.57 -1.986 1 98.31 87 LYS B CA 1
ATOM 2300 C C . LYS B 1 87 ? 27.734 -11.203 -0.631 1 98.31 87 LYS B C 1
ATOM 2302 O O . LYS B 1 87 ? 28.641 -11.734 0.03 1 98.31 87 LYS B O 1
ATOM 2307 N N . LYS B 1 88 ? 26.484 -11.203 -0.228 1 98 88 LYS B N 1
ATOM 2308 C CA . LYS B 1 88 ? 26.062 -11.75 1.06 1 98 88 LYS B CA 1
ATOM 2309 C C . LYS B 1 88 ? 25.875 -13.266 0.983 1 98 88 LYS B C 1
ATOM 2311 O O . LYS B 1 88 ? 25.578 -13.906 1.99 1 98 88 LYS B O 1
ATOM 2316 N N . GLY B 1 89 ? 25.969 -13.789 -0.229 1 98.31 89 GLY B N 1
ATOM 2317 C CA . GLY B 1 89 ? 25.875 -15.227 -0.427 1 98.31 89 GLY B CA 1
ATOM 2318 C C . GLY B 1 89 ? 24.438 -15.734 -0.365 1 98.31 89 GLY B C 1
ATOM 2319 O O . GLY B 1 89 ? 24.203 -16.906 -0.063 1 98.31 89 GLY B O 1
ATOM 2320 N N . LEU B 1 90 ? 23.469 -14.891 -0.608 1 98.62 90 LEU B N 1
ATOM 2321 C CA . LEU B 1 90 ? 22.062 -15.266 -0.503 1 98.62 90 LEU B CA 1
ATOM 2322 C C . LEU B 1 90 ? 21.516 -15.711 -1.855 1 98.62 90 LEU B C 1
ATOM 2324 O O . LEU B 1 90 ? 20.516 -16.422 -1.92 1 98.62 90 LEU B O 1
ATOM 2328 N N . VAL B 1 91 ? 22.156 -15.195 -2.934 1 98.56 91 VAL B N 1
ATOM 2329 C CA . VAL B 1 91 ? 21.766 -15.602 -4.277 1 98.56 91 VAL B CA 1
ATOM 2330 C C . VAL B 1 91 ? 23 -16.031 -5.07 1 98.56 91 VAL B C 1
ATOM 2332 O O . VAL B 1 91 ? 24.141 -15.805 -4.637 1 98.56 91 VAL B O 1
ATOM 2335 N N . GLN B 1 92 ? 22.781 -16.641 -6.191 1 97.75 92 GLN B N 1
ATOM 2336 C CA . GLN B 1 92 ? 23.812 -17.062 -7.129 1 97.75 92 GLN B CA 1
ATOM 2337 C C . GLN B 1 92 ? 23.359 -16.875 -8.57 1 97.75 92 GLN B C 1
ATOM 2339 O O . GLN B 1 92 ? 22.156 -16.797 -8.844 1 97.75 92 GLN B O 1
ATOM 2344 N N . LYS B 1 93 ? 24.375 -16.828 -9.461 1 95.19 93 LYS B N 1
ATOM 2345 C CA . LYS B 1 93 ? 24.094 -16.625 -10.883 1 95.19 93 LYS B CA 1
ATOM 2346 C C . LYS B 1 93 ? 24.109 -17.953 -11.633 1 95.19 93 LYS B C 1
ATOM 2348 O O . LYS B 1 93 ? 24.891 -18.844 -11.312 1 95.19 93 LYS B O 1
ATOM 2353 N N . PHE B 1 94 ? 23.203 -18 -12.539 1 92.31 94 PHE B N 1
ATOM 2354 C CA . PHE B 1 94 ? 23.172 -19.109 -13.469 1 92.31 94 PHE B CA 1
ATOM 2355 C C . PHE B 1 94 ? 23.188 -18.625 -14.906 1 92.31 94 PHE B C 1
ATOM 2357 O O . PHE B 1 94 ? 22.641 -17.547 -15.211 1 92.31 94 PHE B O 1
ATOM 2364 N N . ASP B 1 95 ? 23.797 -19.375 -15.82 1 84.88 95 ASP B N 1
ATOM 2365 C CA . ASP B 1 95 ? 23.781 -19.016 -17.234 1 84.88 95 ASP B CA 1
ATOM 2366 C C . ASP B 1 95 ? 22.375 -19.141 -17.812 1 84.88 95 ASP B C 1
ATOM 2368 O O . ASP B 1 95 ? 21.641 -20.078 -17.453 1 84.88 95 ASP B O 1
ATOM 2372 N N . SER B 1 96 ? 22.062 -18.125 -18.578 1 74.88 96 SER B N 1
ATOM 2373 C CA . SER B 1 96 ? 20.797 -18.203 -19.281 1 74.88 96 SER B CA 1
ATOM 2374 C C . SER B 1 96 ? 20.922 -19 -20.578 1 74.88 96 SER B C 1
ATOM 2376 O O . SER B 1 96 ? 21.797 -18.703 -21.406 1 74.88 96 SER B O 1
ATOM 2378 N N . PRO B 1 97 ? 20.172 -19.984 -20.688 1 70.94 97 PRO B N 1
ATOM 2379 C CA . PRO B 1 97 ? 20.266 -20.781 -21.906 1 70.94 97 PRO B CA 1
ATOM 2380 C C . PRO B 1 97 ? 19.812 -20 -23.156 1 70.94 97 PRO B C 1
ATOM 2382 O O . PRO B 1 97 ? 20.219 -20.328 -24.266 1 70.94 97 PRO B O 1
ATOM 2385 N N . ILE B 1 98 ? 19.031 -19.031 -22.984 1 69.75 98 ILE B N 1
ATOM 2386 C CA . ILE B 1 98 ? 18.375 -18.375 -24.094 1 69.75 98 ILE B CA 1
ATOM 2387 C C . ILE B 1 98 ? 19.125 -17.094 -24.469 1 69.75 98 ILE B C 1
ATOM 2389 O O . ILE B 1 98 ? 19.188 -16.719 -25.641 1 69.75 98 ILE B O 1
ATOM 2393 N N . ASP B 1 99 ? 19.562 -16.422 -23.547 1 67.81 99 ASP B N 1
ATOM 2394 C CA . ASP B 1 99 ? 20.219 -15.133 -23.766 1 67.81 99 ASP B CA 1
ATOM 2395 C C . ASP B 1 99 ? 21.594 -15.102 -23.125 1 67.81 99 ASP B C 1
ATOM 2397 O O . ASP B 1 99 ? 21.734 -15.008 -21.906 1 67.81 99 ASP B O 1
ATOM 2401 N N . THR B 1 100 ? 22.547 -15.102 -23.969 1 67.69 100 THR B N 1
ATOM 2402 C CA . THR B 1 100 ? 23.922 -15.18 -23.484 1 67.69 100 THR B CA 1
ATOM 2403 C C . THR B 1 100 ? 24.328 -13.875 -22.797 1 67.69 100 THR B C 1
ATOM 2405 O O . THR B 1 100 ? 25.312 -13.836 -22.062 1 67.69 100 THR B O 1
ATOM 2408 N N . ARG B 1 101 ? 23.547 -12.883 -23.016 1 70 101 ARG B N 1
ATOM 2409 C CA . ARG B 1 101 ? 23.953 -11.586 -22.469 1 70 101 ARG B CA 1
ATOM 2410 C C . ARG B 1 101 ? 23.312 -11.359 -21.109 1 70 101 ARG B C 1
ATOM 2412 O O . ARG B 1 101 ? 23.641 -10.391 -20.422 1 70 101 ARG B O 1
ATOM 2419 N N . SER B 1 102 ? 22.422 -12.328 -20.734 1 81.5 102 SER B N 1
ATOM 2420 C CA . SER B 1 102 ? 21.781 -12.164 -19.438 1 81.5 102 SER B CA 1
ATOM 2421 C C . SER B 1 102 ? 21.953 -13.398 -18.578 1 81.5 102 SER B C 1
ATOM 2423 O O . SER B 1 102 ? 22.375 -14.453 -19.062 1 81.5 102 SER B O 1
ATOM 2425 N N . TYR B 1 103 ? 21.922 -13.195 -17.281 1 89.88 103 TYR B N 1
ATOM 2426 C CA . TYR B 1 103 ? 22.031 -14.336 -16.375 1 89.88 103 TYR B CA 1
ATOM 2427 C C . TYR B 1 103 ? 20.766 -14.469 -15.531 1 89.88 103 TYR B C 1
ATOM 2429 O O . TYR B 1 103 ? 20.016 -13.508 -15.359 1 89.88 103 TYR B O 1
ATOM 2437 N N . LEU B 1 104 ? 20.547 -15.719 -15.141 1 94.69 104 LEU B N 1
ATOM 2438 C CA . LEU B 1 104 ? 19.469 -16 -14.203 1 94.69 104 LEU B CA 1
ATOM 2439 C C . LEU B 1 104 ? 19.969 -15.93 -12.766 1 94.69 104 LEU B C 1
ATOM 2441 O O . LEU B 1 104 ? 21.156 -16.172 -12.5 1 94.69 104 LEU B O 1
ATOM 2445 N N . ILE B 1 105 ? 19.047 -15.523 -11.914 1 97 105 ILE B N 1
ATOM 2446 C CA . ILE B 1 105 ? 19.359 -15.438 -10.492 1 97 105 ILE B CA 1
ATOM 2447 C C . ILE B 1 105 ? 18.578 -16.5 -9.719 1 97 105 ILE B C 1
ATOM 2449 O O . ILE B 1 105 ? 17.406 -16.734 -9.992 1 97 105 ILE B O 1
ATOM 2453 N N . GLY B 1 106 ? 19.25 -17.203 -8.82 1 97.31 106 GLY B N 1
ATOM 2454 C CA . GLY B 1 106 ? 18.609 -18.188 -7.961 1 97.31 106 GLY B CA 1
ATOM 2455 C C . GLY B 1 106 ? 19.078 -18.109 -6.52 1 97.31 106 GLY B C 1
ATOM 2456 O O . GLY B 1 106 ? 20.078 -17.469 -6.219 1 97.31 106 GLY B O 1
ATOM 2457 N N . LEU B 1 107 ? 18.312 -18.766 -5.648 1 98.25 107 LEU B N 1
ATOM 2458 C CA . LEU B 1 107 ? 18.625 -18.75 -4.223 1 98.25 107 LEU B CA 1
ATOM 2459 C C . LEU B 1 107 ? 19.703 -19.766 -3.895 1 98.25 107 LEU B C 1
ATOM 2461 O O . LEU B 1 107 ? 19.719 -20.875 -4.445 1 98.25 107 LEU B O 1
ATOM 2465 N N . THR B 1 108 ? 20.656 -19.391 -2.992 1 98.38 108 THR B N 1
ATOM 2466 C CA . THR B 1 108 ? 21.453 -20.375 -2.285 1 98.38 108 THR B CA 1
ATOM 2467 C C . THR B 1 108 ? 20.641 -21.016 -1.159 1 98.38 108 THR B C 1
ATOM 2469 O O . THR B 1 108 ? 19.5 -20.641 -0.917 1 98.38 108 THR B O 1
ATOM 2472 N N . ASN B 1 109 ? 21.281 -22.047 -0.497 1 98.31 109 ASN B N 1
ATOM 2473 C CA . ASN B 1 109 ? 20.609 -22.625 0.669 1 98.31 109 ASN B CA 1
ATOM 2474 C C . ASN B 1 109 ? 20.375 -21.578 1.749 1 98.31 109 ASN B C 1
ATOM 2476 O O . ASN B 1 109 ? 19.297 -21.531 2.348 1 98.31 109 ASN B O 1
ATOM 2480 N N . LYS B 1 110 ? 21.391 -20.75 1.925 1 98.12 110 LYS B N 1
ATOM 2481 C CA . LYS B 1 110 ? 21.281 -19.641 2.879 1 98.12 110 LYS B CA 1
ATOM 2482 C C . LYS B 1 110 ? 20.203 -18.656 2.459 1 98.12 110 LYS B C 1
ATOM 2484 O O . LYS B 1 110 ? 19.438 -18.172 3.297 1 98.12 110 LYS B O 1
ATOM 2489 N N . GLY B 1 111 ? 20.125 -18.344 1.188 1 98.19 111 GLY B N 1
ATOM 2490 C CA . GLY B 1 111 ? 19.125 -17.453 0.639 1 98.19 111 GLY B CA 1
ATOM 2491 C C . GLY B 1 111 ? 17.703 -18 0.777 1 98.19 111 GLY B C 1
ATOM 2492 O O . GLY B 1 111 ? 16.781 -17.234 1.061 1 98.19 111 GLY B O 1
ATOM 2493 N N . LYS B 1 112 ? 17.625 -19.297 0.598 1 98.06 112 LYS B N 1
ATOM 2494 C CA . LYS B 1 112 ? 16.312 -19.938 0.723 1 98.06 112 LYS B CA 1
ATOM 2495 C C . LYS B 1 112 ? 15.781 -19.828 2.15 1 98.06 112 LYS B C 1
ATOM 2497 O O . LYS B 1 112 ? 14.609 -19.547 2.363 1 98.06 112 LYS B O 1
ATOM 2502 N N . GLN B 1 113 ? 16.609 -20.062 3.084 1 97.31 113 GLN B N 1
ATOM 2503 C CA . GLN B 1 113 ? 16.219 -19.969 4.488 1 97.31 113 GLN B CA 1
ATOM 2504 C C . GLN B 1 113 ? 15.805 -18.547 4.84 1 97.31 113 GLN B C 1
ATOM 2506 O O . GLN B 1 113 ? 14.789 -18.344 5.512 1 97.31 113 GLN B O 1
ATOM 2511 N N . ALA B 1 114 ? 16.562 -17.578 4.348 1 97.19 114 ALA B N 1
ATOM 2512 C CA . ALA B 1 114 ? 16.234 -16.172 4.59 1 97.19 114 ALA B CA 1
ATOM 2513 C C . ALA B 1 114 ? 14.906 -15.797 3.947 1 97.19 114 ALA B C 1
ATOM 2515 O O . ALA B 1 114 ? 14.094 -15.094 4.551 1 97.19 114 ALA B O 1
ATOM 2516 N N . ALA B 1 115 ? 14.703 -16.266 2.758 1 97.75 115 ALA B N 1
ATOM 2517 C CA . ALA B 1 115 ? 13.469 -15.977 2.023 1 97.75 115 ALA B CA 1
ATOM 2518 C C . ALA B 1 115 ? 12.258 -16.578 2.727 1 97.75 115 ALA B C 1
ATOM 2520 O O . ALA B 1 115 ? 11.219 -15.938 2.842 1 97.75 115 ALA B O 1
ATOM 2521 N N . GLU B 1 116 ? 12.398 -17.797 3.172 1 96.94 116 GLU B N 1
ATOM 2522 C CA . GLU B 1 116 ? 11.312 -18.484 3.865 1 96.94 116 GLU B CA 1
ATOM 2523 C C . GLU B 1 116 ? 10.922 -17.75 5.145 1 96.94 116 GLU B C 1
ATOM 2525 O O . GLU B 1 116 ? 9.742 -17.531 5.414 1 96.94 116 GLU B O 1
ATOM 2530 N N . LYS B 1 117 ? 11.891 -17.359 5.84 1 94.81 117 LYS B N 1
ATOM 2531 C CA . LYS B 1 117 ? 11.648 -16.625 7.074 1 94.81 117 LYS B CA 1
ATOM 2532 C C . LYS B 1 117 ? 10.992 -15.273 6.785 1 94.81 117 LYS B C 1
ATOM 2534 O O . LYS B 1 117 ? 10.047 -14.883 7.465 1 94.81 117 LYS B O 1
ATOM 2539 N N . SER B 1 118 ? 11.422 -14.586 5.758 1 96.94 118 SER B N 1
ATOM 2540 C CA . SER B 1 118 ? 10.984 -13.234 5.453 1 96.94 118 SER B CA 1
ATOM 2541 C C . SER B 1 118 ? 9.633 -13.234 4.75 1 96.94 118 SER B C 1
ATOM 2543 O O . SER B 1 118 ? 8.922 -12.227 4.754 1 96.94 118 SER B O 1
ATOM 2545 N N . SER B 1 119 ? 9.258 -14.359 4.152 1 97.19 119 SER B N 1
ATOM 2546 C CA . SER B 1 119 ? 8.062 -14.406 3.322 1 97.19 119 SER B CA 1
ATOM 2547 C C . SER B 1 119 ? 6.797 -14.289 4.168 1 97.19 119 SER B C 1
ATOM 2549 O O . SER B 1 119 ? 5.707 -14.07 3.641 1 97.19 119 SER B O 1
ATOM 2551 N N . ASN B 1 120 ? 6.93 -14.336 5.492 1 95.88 120 ASN B N 1
ATOM 2552 C CA . ASN B 1 120 ? 5.797 -14.266 6.406 1 95.88 120 ASN B CA 1
ATOM 2553 C C . ASN B 1 120 ? 5.613 -12.859 6.965 1 95.88 120 ASN B C 1
ATOM 2555 O O . ASN B 1 120 ? 4.805 -12.648 7.871 1 95.88 120 ASN B O 1
ATOM 2559 N N . PHE B 1 121 ? 6.258 -11.875 6.414 1 97.06 121 PHE B N 1
ATOM 2560 C CA . PHE B 1 121 ? 6.266 -10.531 6.977 1 97.06 121 PHE B CA 1
ATOM 2561 C C . PHE B 1 121 ? 4.867 -9.922 6.949 1 97.06 121 PHE B C 1
ATOM 2563 O O . PHE B 1 121 ? 4.57 -9.008 7.719 1 97.06 121 PHE B O 1
ATOM 2570 N N . SER B 1 122 ? 4.016 -10.445 6.043 1 96.94 122 SER B N 1
ATOM 2571 C CA . SER B 1 122 ? 2.703 -9.844 5.84 1 96.94 122 SER B CA 1
ATOM 2572 C C . SER B 1 122 ? 1.643 -10.531 6.695 1 96.94 122 SER B C 1
ATOM 2574 O O . SER B 1 122 ? 0.45 -10.25 6.555 1 96.94 122 SER B O 1
ATOM 2576 N N . PHE B 1 123 ? 2.023 -11.398 7.578 1 96.62 123 PHE B N 1
ATOM 2577 C CA . PHE B 1 123 ? 1.096 -12.172 8.398 1 96.62 123 PHE B CA 1
ATOM 2578 C C . PHE B 1 123 ? 0.176 -11.242 9.188 1 96.62 123 PHE B C 1
ATOM 2580 O O . PHE B 1 123 ? -1.026 -11.492 9.289 1 96.62 123 PHE B O 1
ATOM 2587 N N . PRO B 1 124 ? 0.668 -10.117 9.711 1 97.44 124 PRO B N 1
ATOM 2588 C CA . PRO B 1 124 ? -0.214 -9.227 10.469 1 97.44 124 PRO B CA 1
ATOM 2589 C C . PRO B 1 124 ? -1.325 -8.633 9.602 1 97.44 124 PRO B C 1
ATOM 2591 O O . PRO B 1 124 ? -2.344 -8.172 10.133 1 97.44 124 PRO B O 1
ATOM 2594 N N . ILE B 1 125 ? -1.124 -8.562 8.289 1 98.06 125 ILE B N 1
ATOM 2595 C CA . ILE B 1 125 ? -2.158 -8.086 7.375 1 98.06 125 ILE B CA 1
ATOM 2596 C C . ILE B 1 125 ? -3.125 -9.219 7.051 1 98.06 125 ILE B C 1
ATOM 2598 O O . ILE B 1 125 ? -4.332 -9 6.938 1 98.06 125 ILE B O 1
ATOM 2602 N N . GLU B 1 126 ? -2.629 -10.398 6.945 1 97.56 126 GLU B N 1
ATOM 2603 C CA . GLU B 1 126 ? -3.434 -11.539 6.52 1 97.56 126 GLU B CA 1
ATOM 2604 C C . GLU B 1 126 ? -4.371 -12 7.633 1 97.56 126 GLU B C 1
ATOM 2606 O O . GLU B 1 126 ? -5.531 -12.328 7.383 1 97.56 126 GLU B O 1
ATOM 2611 N N . LYS B 1 127 ? -3.896 -12.031 8.836 1 96.19 127 LYS B N 1
ATOM 2612 C CA . LYS B 1 127 ? -4.594 -12.641 9.961 1 96.19 127 LYS B CA 1
ATOM 2613 C C . LYS B 1 127 ? -5.949 -11.977 10.188 1 96.19 127 LYS B C 1
ATOM 2615 O O . LYS B 1 127 ? -6.969 -12.656 10.312 1 96.19 127 LYS B O 1
ATOM 2620 N N . PRO B 1 128 ? -6.008 -10.672 10.156 1 96.94 128 PRO B N 1
ATOM 2621 C CA . PRO B 1 128 ? -7.297 -10.023 10.422 1 96.94 128 PRO B CA 1
ATOM 2622 C C . PRO B 1 128 ? -8.336 -10.305 9.336 1 96.94 128 PRO B C 1
ATOM 2624 O O . PRO B 1 128 ? -9.531 -10.133 9.57 1 96.94 128 PRO B O 1
ATOM 2627 N N . LEU B 1 129 ? -7.945 -10.703 8.156 1 97.5 129 LEU B N 1
ATOM 2628 C CA . LEU B 1 129 ? -8.867 -10.961 7.055 1 97.5 129 LEU B CA 1
ATOM 2629 C C . LEU B 1 129 ? -9.766 -12.156 7.367 1 97.5 129 LEU B C 1
ATOM 2631 O O . LEU B 1 129 ? -10.844 -12.297 6.781 1 97.5 129 LEU B O 1
ATOM 2635 N N . SER B 1 130 ? -9.312 -13 8.25 1 95.25 130 SER B N 1
ATOM 2636 C CA . SER B 1 130 ? -10.055 -14.203 8.594 1 95.25 130 SER B CA 1
ATOM 2637 C C . SER B 1 130 ? -11.367 -13.867 9.289 1 95.25 130 SER B C 1
ATOM 2639 O O . SER B 1 130 ? -12.289 -14.688 9.328 1 95.25 130 SER B O 1
ATOM 2641 N N . SER B 1 131 ? -11.531 -12.648 9.852 1 94.44 131 SER B N 1
ATOM 2642 C CA . SER B 1 131 ? -12.727 -12.25 10.586 1 94.44 131 SER B CA 1
ATOM 2643 C C . SER B 1 131 ? -13.812 -11.75 9.633 1 94.44 131 SER B C 1
ATOM 2645 O O . SER B 1 131 ? -14.961 -11.57 10.039 1 94.44 131 SER B O 1
ATOM 2647 N N . LEU B 1 132 ? -13.5 -11.539 8.383 1 96 132 LEU B N 1
ATOM 2648 C CA . LEU B 1 132 ? -14.469 -11.094 7.395 1 96 132 LEU B CA 1
ATOM 2649 C C . LEU B 1 132 ? -15.281 -12.266 6.852 1 96 132 LEU B C 1
ATOM 2651 O O . LEU B 1 132 ? -14.781 -13.398 6.805 1 96 132 LEU B O 1
ATOM 2655 N N . SER B 1 133 ? -16.547 -12.031 6.445 1 96.06 133 SER B N 1
ATOM 2656 C CA . SER B 1 133 ? -17.344 -13.062 5.812 1 96.06 133 SER B CA 1
ATOM 2657 C C . SER B 1 133 ? -16.828 -13.398 4.418 1 96.06 133 SER B C 1
ATOM 2659 O O . SER B 1 133 ? -16.109 -12.602 3.812 1 96.06 133 SER B O 1
ATOM 2661 N N . ASP B 1 134 ? -17.203 -14.555 3.928 1 95.69 134 ASP B N 1
ATOM 2662 C CA . ASP B 1 134 ? -16.781 -14.969 2.592 1 95.69 134 ASP B CA 1
ATOM 2663 C C . ASP B 1 134 ? -17.281 -13.984 1.533 1 95.69 134 ASP B C 1
ATOM 2665 O O . ASP B 1 134 ? -16.562 -13.656 0.592 1 95.69 134 ASP B O 1
ATOM 2669 N N . ASP B 1 135 ? -18.453 -13.539 1.741 1 95.88 135 ASP B N 1
ATOM 2670 C CA . ASP B 1 135 ? -19.016 -12.578 0.801 1 95.88 135 ASP B CA 1
ATOM 2671 C C . ASP B 1 135 ? -18.219 -11.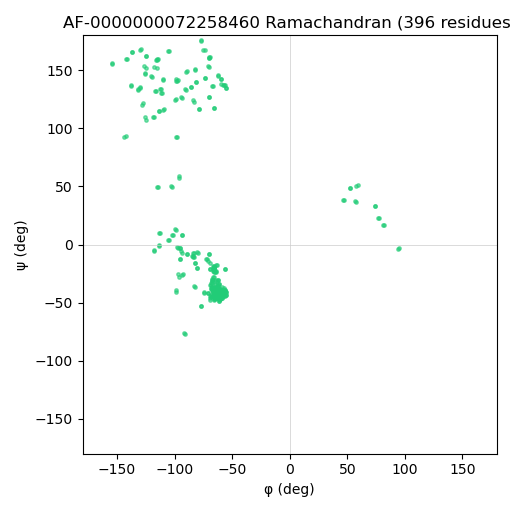273 0.796 1 95.88 135 ASP B C 1
ATOM 2673 O O . ASP B 1 135 ? -17.984 -10.695 -0.265 1 95.88 135 ASP B O 1
ATOM 2677 N N . GLN B 1 136 ? -17.844 -10.828 1.96 1 96.31 136 GLN B N 1
ATOM 2678 C CA . GLN B 1 136 ? -17.031 -9.625 2.07 1 96.31 136 GLN B CA 1
ATOM 2679 C C . GLN B 1 136 ? -15.68 -9.812 1.387 1 96.31 136 GLN B C 1
ATOM 2681 O O . GLN B 1 136 ? -15.234 -8.953 0.628 1 96.31 136 GLN B O 1
ATOM 2686 N N . LYS B 1 137 ? -15.102 -10.953 1.642 1 97.81 137 LYS B N 1
ATOM 2687 C CA . LYS B 1 137 ? -13.797 -11.242 1.062 1 97.81 137 LYS B CA 1
ATOM 2688 C C . LYS B 1 137 ? -13.867 -11.281 -0.463 1 97.81 137 LYS B C 1
ATOM 2690 O O . LYS B 1 137 ? -13.008 -10.711 -1.143 1 97.81 137 LYS B O 1
ATOM 2695 N N . GLU B 1 138 ? -14.891 -11.867 -0.945 1 97 138 GLU B N 1
ATOM 2696 C CA . GLU B 1 138 ? -15.047 -11.969 -2.393 1 97 138 GLU B CA 1
ATOM 2697 C C . GLU B 1 138 ? -15.227 -10.594 -3.027 1 97 138 GLU B C 1
ATOM 2699 O O . GLU B 1 138 ? -14.656 -10.312 -4.082 1 97 138 GLU B O 1
ATOM 2704 N N . THR B 1 139 ? -16 -9.766 -2.4 1 97.5 139 THR B N 1
ATOM 2705 C CA . THR B 1 139 ? -16.234 -8.414 -2.904 1 97.5 139 THR B CA 1
ATOM 2706 C C . THR B 1 139 ? -14.961 -7.594 -2.865 1 97.5 139 THR B C 1
ATOM 2708 O O . THR B 1 139 ? -14.648 -6.875 -3.818 1 97.5 139 THR B O 1
ATOM 2711 N N . ILE B 1 140 ? -14.203 -7.738 -1.819 1 98.19 140 ILE B N 1
ATOM 2712 C CA . ILE B 1 140 ? -12.938 -7.02 -1.668 1 98.19 140 ILE B CA 1
ATOM 2713 C C . ILE B 1 140 ? -11.953 -7.473 -2.74 1 98.19 140 ILE B C 1
ATOM 2715 O O . ILE B 1 140 ? -11.359 -6.648 -3.439 1 98.19 140 ILE B O 1
ATOM 2719 N N . LEU B 1 141 ? -11.852 -8.773 -2.914 1 97.88 141 LEU B N 1
ATOM 2720 C CA . LEU B 1 141 ? -10.922 -9.305 -3.906 1 97.88 141 LEU B CA 1
ATOM 2721 C C . LEU B 1 141 ? -11.289 -8.828 -5.305 1 97.88 141 LEU B C 1
ATOM 2723 O O . LEU B 1 141 ? -10.43 -8.328 -6.039 1 97.88 141 LEU B O 1
ATOM 2727 N N . SER B 1 142 ? -12.555 -8.953 -5.652 1 96.81 142 SER B N 1
ATOM 2728 C CA . SER B 1 142 ? -13.008 -8.547 -6.984 1 96.81 142 SER B CA 1
ATOM 2729 C C . SER B 1 142 ? -12.727 -7.07 -7.238 1 96.81 142 SER B C 1
ATOM 2731 O O . SER B 1 142 ? -12.258 -6.699 -8.312 1 96.81 142 SER B O 1
ATOM 2733 N N . GLY B 1 143 ? -13.023 -6.234 -6.254 1 97.38 143 GLY B N 1
ATOM 2734 C CA . GLY B 1 143 ? -12.758 -4.809 -6.371 1 97.38 143 GLY B CA 1
ATOM 2735 C C . GLY B 1 143 ? -11.289 -4.488 -6.531 1 97.38 143 GLY B C 1
ATOM 2736 O O . GLY B 1 143 ? -10.914 -3.656 -7.355 1 97.38 143 GLY B O 1
ATOM 2737 N N . LEU B 1 144 ? -10.438 -5.168 -5.762 1 98.25 144 LEU B N 1
ATOM 2738 C CA . LEU B 1 144 ? -9 -4.941 -5.824 1 98.25 144 LEU B CA 1
ATOM 2739 C C . LEU B 1 144 ? -8.438 -5.379 -7.176 1 98.25 144 LEU B C 1
ATOM 2741 O O . LEU B 1 144 ? -7.586 -4.695 -7.746 1 98.25 144 LEU B O 1
ATOM 2745 N N . LEU B 1 145 ? -8.922 -6.516 -7.691 1 97.62 145 LEU B N 1
ATOM 2746 C CA . LEU B 1 145 ? -8.453 -7 -8.984 1 97.62 145 LEU B CA 1
ATOM 2747 C C . LEU B 1 145 ? -8.805 -6.008 -10.094 1 97.62 145 LEU B C 1
ATOM 2749 O O . LEU B 1 145 ? -7.98 -5.742 -10.977 1 97.62 145 LEU B O 1
ATOM 2753 N N . LYS B 1 146 ? -9.977 -5.465 -10.039 1 97.19 146 LYS B N 1
ATOM 2754 C CA . LYS B 1 146 ? -10.375 -4.453 -11.016 1 97.19 146 LYS B CA 1
ATOM 2755 C C . LYS B 1 146 ? -9.492 -3.215 -10.922 1 97.19 146 LYS B C 1
ATOM 2757 O O . LYS B 1 146 ? -9.07 -2.672 -11.945 1 97.19 146 LYS B O 1
ATOM 2762 N N . LEU B 1 147 ? -9.25 -2.799 -9.727 1 98.12 147 LEU B N 1
ATOM 2763 C CA . LEU B 1 147 ? -8.406 -1.631 -9.5 1 98.12 147 LEU B CA 1
ATOM 2764 C C . LEU B 1 147 ? -6.996 -1.859 -10.047 1 98.12 147 LEU B C 1
ATOM 2766 O O . LEU B 1 147 ? -6.457 -1.008 -10.758 1 98.12 147 LEU B O 1
ATOM 2770 N N . ILE B 1 148 ? -6.414 -2.994 -9.75 1 98.25 148 ILE B N 1
ATOM 2771 C CA . ILE B 1 148 ? -5.074 -3.328 -10.211 1 98.25 148 ILE B CA 1
ATOM 2772 C C . ILE B 1 148 ? -5.039 -3.354 -11.734 1 98.25 148 ILE B C 1
ATOM 2774 O O . ILE B 1 148 ? -4.09 -2.861 -12.352 1 98.25 148 ILE B O 1
ATOM 2778 N N . HIS B 1 149 ? -6.082 -3.908 -12.344 1 97.88 149 HIS B N 1
ATOM 2779 C CA . HIS B 1 149 ? -6.168 -3.967 -13.797 1 97.88 149 HIS B CA 1
ATOM 2780 C C . HIS B 1 149 ? -6.141 -2.57 -14.414 1 97.88 149 HIS B C 1
ATOM 2782 O O . HIS B 1 149 ? -5.426 -2.326 -15.383 1 97.88 149 HIS B O 1
ATOM 2788 N N . GLU B 1 150 ? -6.883 -1.68 -13.867 1 97.94 150 GLU B N 1
ATOM 2789 C CA . GLU B 1 150 ? -6.934 -0.31 -14.367 1 97.94 150 GLU B CA 1
ATOM 2790 C C . GLU B 1 150 ? -5.598 0.4 -14.172 1 97.94 150 GLU B C 1
ATOM 2792 O O . GLU B 1 150 ? -5.176 1.188 -15.023 1 97.94 150 GLU B O 1
ATOM 2797 N N . LEU B 1 151 ? -4.918 0.145 -13.062 1 98.19 151 LEU B N 1
ATOM 2798 C CA . LEU B 1 151 ? -3.615 0.744 -12.797 1 98.19 151 LEU B CA 1
ATOM 2799 C C . LEU B 1 151 ? -2.564 0.214 -13.766 1 98.19 151 LEU B C 1
ATOM 2801 O O . LEU B 1 151 ? -1.664 0.95 -14.18 1 98.19 151 LEU B O 1
ATOM 2805 N N . ASN B 1 152 ? -2.715 -1.056 -14.07 1 97.69 152 ASN B N 1
ATOM 2806 C CA . ASN B 1 152 ? -1.848 -1.64 -15.086 1 97.69 152 ASN B CA 1
ATOM 2807 C C . ASN B 1 152 ? -2.078 -1.003 -16.453 1 97.69 152 ASN B C 1
ATOM 2809 O O . ASN B 1 152 ? -1.124 -0.628 -17.141 1 97.69 152 ASN B O 1
ATOM 2813 N N . LYS B 1 153 ? -3.289 -0.79 -16.859 1 96.88 153 LYS B N 1
ATOM 2814 C CA . LYS B 1 153 ? -3.633 -0.159 -18.125 1 96.88 153 LYS B CA 1
ATOM 2815 C C . LYS B 1 153 ? -3.1 1.269 -18.188 1 96.88 153 LYS B C 1
ATOM 2817 O O . LYS B 1 153 ? -2.68 1.73 -19.25 1 96.88 153 LYS B O 1
ATOM 2822 N N . ALA B 1 154 ? -3.123 1.915 -17.047 1 96.56 154 ALA B N 1
ATOM 2823 C CA . ALA B 1 154 ? -2.689 3.309 -16.984 1 96.56 154 ALA B CA 1
ATOM 2824 C C . ALA B 1 154 ? -1.168 3.41 -16.953 1 96.56 154 ALA B C 1
ATOM 2826 O O . ALA B 1 154 ? -0.612 4.512 -16.969 1 96.56 154 ALA B O 1
ATOM 2827 N N . GLY B 1 155 ? -0.431 2.293 -16.844 1 96.75 155 GLY B N 1
ATOM 2828 C CA . GLY B 1 155 ? 1.023 2.283 -16.875 1 96.75 155 GLY B CA 1
ATOM 2829 C C . GLY B 1 155 ? 1.642 2.639 -15.531 1 96.75 155 GLY B C 1
ATOM 2830 O O . GLY B 1 155 ? 2.812 3.02 -15.469 1 96.75 155 GLY B O 1
ATOM 2831 N N . VAL B 1 156 ? 0.808 2.564 -14.438 1 97.62 156 VAL B N 1
ATOM 2832 C CA . VAL B 1 156 ? 1.318 2.877 -13.109 1 97.62 156 VAL B CA 1
ATOM 2833 C C . VAL B 1 156 ? 2.139 1.703 -12.578 1 97.62 156 VAL B C 1
ATOM 2835 O O . VAL B 1 156 ? 3.25 1.89 -12.078 1 97.62 156 VAL B O 1
ATOM 2838 N N . ILE B 1 157 ? 1.523 0.52 -12.609 1 97.19 157 ILE B N 1
ATOM 2839 C CA . ILE B 1 157 ? 2.258 -0.705 -12.305 1 97.19 157 ILE B CA 1
ATOM 2840 C C . ILE B 1 157 ? 2.281 -1.608 -13.539 1 97.19 157 ILE B C 1
ATOM 2842 O O . ILE B 1 157 ? 1.255 -1.801 -14.195 1 97.19 157 ILE B O 1
ATOM 2846 N N . ASN B 1 158 ? 3.4 -2.105 -13.891 1 93.62 158 ASN B N 1
ATOM 2847 C CA . ASN B 1 158 ? 3.619 -2.66 -15.219 1 93.62 158 ASN B CA 1
ATOM 2848 C C . ASN B 1 158 ? 3.305 -4.152 -15.266 1 93.62 158 ASN B C 1
ATOM 2850 O O . ASN B 1 158 ? 2.23 -4.551 -15.727 1 93.62 158 ASN B O 1
ATOM 2854 N N . LEU B 1 159 ? 4.219 -4.961 -14.742 1 92.56 159 LEU B N 1
ATOM 2855 C CA . LEU B 1 159 ? 4.09 -6.41 -14.883 1 92.56 159 LEU B CA 1
ATOM 2856 C C . LEU B 1 159 ? 3.084 -6.965 -13.883 1 92.56 159 LEU B C 1
ATOM 2858 O O . LEU B 1 159 ? 3.271 -6.84 -12.672 1 92.56 159 LEU B O 1
ATOM 2862 N N . GLN B 1 160 ? 1.971 -7.547 -14.484 1 95.56 160 GLN B N 1
ATOM 2863 C CA . GLN B 1 160 ? 0.956 -8.219 -13.672 1 95.56 160 GLN B CA 1
ATOM 2864 C C . GLN B 1 160 ? 0.644 -9.602 -14.227 1 95.56 160 GLN B C 1
ATOM 2866 O O . GLN B 1 160 ? 0.475 -9.773 -15.438 1 95.56 160 GLN B O 1
ATOM 2871 N N . ARG B 1 161 ? 0.573 -10.555 -13.391 1 97.12 161 ARG B N 1
ATOM 2872 C CA . ARG B 1 161 ? 0.268 -11.922 -13.789 1 97.12 161 ARG B CA 1
ATOM 2873 C C . ARG B 1 161 ? -1.071 -12.375 -13.219 1 97.12 161 ARG B C 1
ATOM 2875 O O . ARG B 1 161 ? -1.168 -13.453 -12.625 1 97.12 161 ARG B O 1
ATOM 2882 N N . MET B 1 162 ? -2.07 -11.57 -13.398 1 97.56 162 MET B N 1
ATOM 2883 C CA . MET B 1 162 ? -3.41 -11.875 -12.906 1 97.56 162 MET B CA 1
ATOM 2884 C C . MET B 1 162 ? -4.328 -12.289 -14.055 1 97.56 162 MET B C 1
ATOM 2886 O O . MET B 1 162 ? -4.023 -12.031 -15.219 1 97.56 162 MET B O 1
ATOM 2890 N N . CYS B 1 163 ? -5.48 -12.859 -13.711 1 97.5 163 CYS B N 1
ATOM 2891 C CA . CYS B 1 163 ? -6.438 -13.312 -14.711 1 97.5 163 CYS B CA 1
ATOM 2892 C C . CYS B 1 163 ? -6.816 -12.188 -15.664 1 97.5 163 CYS B C 1
ATOM 2894 O O . CYS B 1 163 ? -6.828 -12.375 -16.875 1 97.5 163 CYS B O 1
ATOM 2896 N N . PHE B 1 164 ? -7.012 -10.977 -15.203 1 97 164 PHE B N 1
ATOM 2897 C CA . PHE B 1 164 ? -7.574 -9.883 -15.992 1 97 164 PHE B CA 1
ATOM 2898 C C . PHE B 1 164 ? -6.578 -9.391 -17.031 1 97 164 PHE B C 1
ATOM 2900 O O . PHE B 1 164 ? -6.941 -8.656 -17.953 1 97 164 PHE B O 1
ATOM 2907 N N . THR B 1 165 ? -5.336 -9.805 -16.906 1 97.06 165 THR B N 1
ATOM 2908 C CA . THR B 1 165 ? -4.312 -9.391 -17.859 1 97.06 165 THR B CA 1
ATOM 2909 C C . THR B 1 165 ? -3.824 -10.586 -18.688 1 97.06 165 THR B C 1
ATOM 2911 O O . THR B 1 165 ? -2.797 -10.5 -19.359 1 97.06 165 THR B O 1
ATOM 2914 N N . CYS B 1 166 ? -4.461 -11.68 -18.594 1 97.88 166 CYS B N 1
ATOM 2915 C CA . CYS B 1 166 ? -4.027 -12.945 -19.188 1 97.88 166 CYS B CA 1
ATOM 2916 C C . CYS B 1 166 ? -4.727 -13.203 -20.516 1 97.88 166 CYS B C 1
ATOM 2918 O O . CYS B 1 166 ? -5.93 -12.969 -20.641 1 97.88 166 CYS B O 1
ATOM 2920 N N . SER B 1 167 ? -4.07 -13.719 -21.5 1 97.5 167 SER B N 1
ATOM 2921 C CA . SER B 1 167 ? -4.621 -14.008 -22.812 1 97.5 167 SER B CA 1
ATOM 2922 C C . SER B 1 167 ? -5.621 -15.156 -22.766 1 97.5 167 SER B C 1
ATOM 2924 O O . SER B 1 167 ? -6.461 -15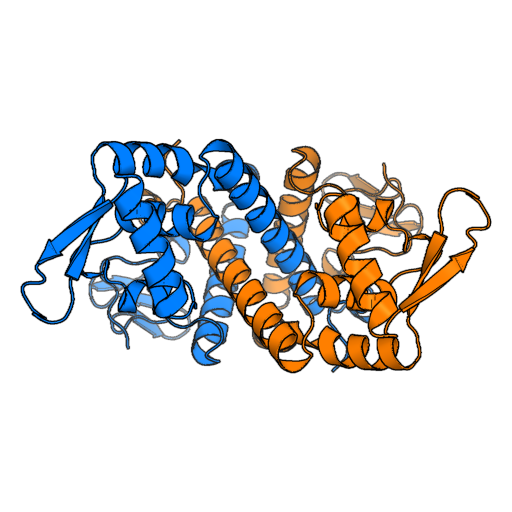.305 -23.656 1 97.5 167 SER B O 1
ATOM 2926 N N . HIS B 1 168 ? -5.547 -15.969 -21.75 1 97.62 168 HIS B N 1
ATOM 2927 C CA . HIS B 1 168 ? -6.449 -17.109 -21.609 1 97.62 168 HIS B CA 1
ATOM 2928 C C . HIS B 1 168 ? -7.762 -16.688 -20.953 1 97.62 168 HIS B C 1
ATOM 2930 O O . HIS B 1 168 ? -8.711 -17.469 -20.891 1 97.62 168 HIS B O 1
ATOM 2936 N N . TYR B 1 169 ? -7.805 -15.453 -20.438 1 97.75 169 TYR B N 1
ATOM 2937 C CA . TYR B 1 169 ? -8.961 -15.008 -19.672 1 97.75 169 TYR B CA 1
ATOM 2938 C C . TYR B 1 169 ? -10.047 -14.461 -20.578 1 97.75 169 TYR B C 1
ATOM 2940 O O . TYR B 1 169 ? -9.766 -13.727 -21.531 1 97.75 169 TYR B O 1
ATOM 2948 N N . GLU B 1 170 ? -11.188 -14.82 -20.328 1 96.38 170 GLU B N 1
ATOM 2949 C CA . GLU B 1 170 ? -12.367 -14.289 -21.016 1 96.38 170 GLU B CA 1
ATOM 2950 C C . GLU B 1 170 ? -13.453 -13.891 -20.016 1 96.38 170 GLU B C 1
ATOM 2952 O O . GLU B 1 170 ? -13.672 -14.578 -19.016 1 96.38 170 GLU B O 1
ATOM 2957 N N . ASN B 1 171 ? -14.008 -12.734 -20.188 1 93.12 171 ASN B N 1
ATOM 2958 C CA . ASN B 1 171 ? -15.148 -12.266 -19.406 1 93.12 171 ASN B CA 1
ATOM 2959 C C . ASN B 1 171 ? -16.375 -12.023 -20.297 1 93.12 171 ASN B C 1
ATOM 2961 O O . ASN B 1 171 ? -16.359 -11.133 -21.141 1 93.12 171 ASN B O 1
ATOM 2965 N N . THR B 1 172 ? -17.375 -12.828 -20.188 1 90.5 172 THR B N 1
ATOM 2966 C CA . THR B 1 172 ? -18.625 -12.664 -20.922 1 90.5 172 THR B CA 1
ATOM 2967 C C . THR B 1 172 ? -19.766 -12.352 -19.969 1 90.5 172 THR B C 1
ATOM 2969 O O . THR B 1 172 ? -20.25 -13.227 -19.25 1 90.5 172 THR B O 1
ATOM 2972 N N . LYS B 1 173 ? -20.391 -11.203 -20 1 88.19 173 LYS B N 1
ATOM 2973 C CA . LYS B 1 173 ? -21.516 -10.742 -19.188 1 88.19 173 LYS B CA 1
ATOM 2974 C C . LYS B 1 173 ? -21.297 -11.031 -17.703 1 88.19 173 LYS B C 1
ATOM 2976 O O . LYS B 1 173 ? -22.156 -11.594 -17.031 1 88.19 173 LYS B O 1
ATOM 2981 N N . GLY B 1 174 ? -20 -10.852 -17.312 1 84.94 174 GLY B N 1
ATOM 2982 C CA . GLY B 1 174 ? -19.703 -11 -15.898 1 84.94 174 GLY B CA 1
ATOM 2983 C C . GLY B 1 174 ? -19.234 -12.398 -15.531 1 84.94 174 GLY B C 1
ATOM 2984 O O . GLY B 1 174 ? -18.844 -12.648 -14.391 1 84.94 174 GLY B O 1
ATOM 2985 N N . GLU B 1 175 ? -19.234 -13.258 -16.484 1 93.25 175 GLU B N 1
ATOM 2986 C CA . GLU B 1 175 ? -18.781 -14.625 -16.25 1 93.25 175 GLU B CA 1
ATOM 2987 C C . GLU B 1 175 ? -17.297 -14.773 -16.594 1 93.25 175 GLU B C 1
ATOM 2989 O O . GLU B 1 175 ? -16.891 -14.484 -17.719 1 93.25 175 GLU B O 1
ATOM 2994 N N . HIS B 1 176 ? -16.578 -15.273 -15.609 1 96.38 176 HIS B N 1
ATOM 2995 C CA . HIS B 1 176 ? -15.148 -15.469 -15.797 1 96.38 176 HIS B CA 1
ATOM 2996 C C . HIS B 1 176 ? -14.852 -16.859 -16.359 1 96.38 176 HIS B C 1
ATOM 2998 O O . HIS B 1 176 ? -15.461 -17.844 -15.938 1 96.38 176 HIS B O 1
ATOM 3004 N N . TYR B 1 177 ? -14.016 -16.906 -17.359 1 97.62 177 TYR B N 1
ATOM 3005 C CA . TYR B 1 177 ? -13.656 -18.172 -18.016 1 97.62 177 TYR B CA 1
ATOM 3006 C C . TYR B 1 177 ? -12.164 -18.219 -18.297 1 97.62 177 TYR B C 1
ATOM 3008 O O . TYR B 1 177 ? -11.562 -17.219 -18.719 1 97.62 177 TYR B O 1
ATOM 3016 N N . CYS B 1 178 ? -11.555 -19.359 -18.047 1 97.75 178 CYS B N 1
ATOM 3017 C CA . CYS B 1 178 ? -10.156 -19.594 -18.391 1 97.75 178 CYS B CA 1
ATOM 3018 C C . CYS B 1 178 ? -10.039 -20.594 -19.531 1 97.75 178 CYS B C 1
ATOM 3020 O O . CYS B 1 178 ? -10.367 -21.766 -19.375 1 97.75 178 CYS B O 1
ATOM 3022 N N . LYS B 1 179 ? -9.539 -20.156 -20.594 1 97.69 179 LYS B N 1
ATOM 3023 C CA . LYS B 1 179 ? -9.406 -21 -21.781 1 97.69 179 LYS B CA 1
ATOM 3024 C C . LYS B 1 179 ? -8.398 -22.109 -21.562 1 97.69 179 LYS B C 1
ATOM 3026 O O . LYS B 1 179 ? -8.508 -23.188 -22.141 1 97.69 179 LYS B O 1
ATOM 3031 N N . LEU B 1 180 ? -7.418 -21.859 -20.734 1 96.81 180 LEU B N 1
ATOM 3032 C CA . LEU B 1 180 ? -6.402 -22.859 -20.453 1 96.81 180 LEU B CA 1
ATOM 3033 C C . LEU B 1 180 ? -6.988 -24.016 -19.656 1 96.81 180 LEU B C 1
ATOM 3035 O O . LEU B 1 180 ? -6.762 -25.188 -19.984 1 96.81 180 LEU B O 1
ATOM 3039 N N . LEU B 1 181 ? -7.711 -23.609 -18.641 1 95.81 181 LEU B N 1
ATOM 3040 C CA . LEU B 1 181 ? -8.32 -24.641 -17.812 1 95.81 181 LEU B CA 1
ATOM 3041 C C . LEU B 1 181 ? -9.617 -25.141 -18.422 1 95.81 181 LEU B C 1
ATOM 3043 O O . LEU B 1 181 ? -10.188 -26.141 -17.969 1 95.81 181 LEU B O 1
ATOM 3047 N N . GLN B 1 182 ? -10.156 -24.422 -19.344 1 97.06 182 GLN B N 1
ATOM 3048 C CA . GLN B 1 182 ? -11.414 -24.734 -20 1 97.06 182 GLN B CA 1
ATOM 3049 C C . GLN B 1 182 ? -12.555 -24.812 -18.984 1 97.06 182 GLN B C 1
ATOM 3051 O O . GLN B 1 182 ? -13.312 -25.797 -18.984 1 97.06 182 GLN B O 1
ATOM 3056 N N . SER B 1 183 ? -12.664 -23.828 -18.203 1 96.81 183 SER B N 1
ATOM 3057 C CA . SER B 1 183 ? -13.68 -23.844 -17.156 1 96.81 183 SER B CA 1
ATOM 3058 C C . SER B 1 183 ? -14.086 -22.422 -16.75 1 96.81 183 SER B C 1
ATOM 3060 O O . SER B 1 183 ? -13.32 -21.484 -16.938 1 96.81 183 SER B O 1
ATOM 3062 N N . ARG B 1 184 ? -15.289 -22.375 -16.219 1 96.44 184 ARG B N 1
ATOM 3063 C CA . ARG B 1 184 ? -15.734 -21.141 -15.578 1 96.44 184 ARG B CA 1
ATOM 3064 C C . ARG B 1 184 ? -15.047 -20.938 -14.234 1 96.44 184 ARG B C 1
ATOM 3066 O O . ARG B 1 184 ? -14.773 -21.906 -13.523 1 96.44 184 ARG B O 1
ATOM 3073 N N . LEU B 1 185 ? -14.758 -19.641 -13.953 1 95.31 185 LEU B N 1
ATOM 3074 C CA . LEU B 1 185 ? -14.117 -19.312 -12.68 1 95.31 185 LEU B CA 1
ATOM 3075 C C . LEU B 1 185 ? -15.07 -18.531 -11.781 1 95.31 185 LEU B C 1
ATOM 3077 O O . LEU B 1 185 ? -15.711 -17.578 -12.227 1 95.31 185 LEU B O 1
ATOM 3081 N N . THR B 1 186 ? -15.172 -19.016 -10.531 1 93.75 186 THR B N 1
ATOM 3082 C CA . THR B 1 186 ? -15.789 -18.172 -9.508 1 93.75 186 THR B CA 1
ATOM 3083 C C . THR B 1 186 ? -14.852 -17.047 -9.094 1 93.75 186 THR B C 1
ATOM 3085 O O . THR B 1 186 ? -13.672 -17.062 -9.438 1 93.75 186 THR B O 1
ATOM 3088 N N . THR B 1 187 ? -15.352 -16.078 -8.391 1 91.62 187 THR B N 1
ATOM 3089 C CA . THR B 1 187 ? -14.508 -14.984 -7.91 1 91.62 187 THR B CA 1
ATOM 3090 C C . THR B 1 187 ? -13.344 -15.516 -7.082 1 91.62 187 THR B C 1
ATOM 3092 O O . THR B 1 187 ? -12.211 -15.039 -7.219 1 91.62 187 THR B O 1
ATOM 3095 N N . GLU B 1 188 ? -13.609 -16.484 -6.309 1 91.81 188 GLU B N 1
ATOM 3096 C CA . GLU B 1 188 ? -12.594 -17.078 -5.445 1 91.81 188 GLU B CA 1
ATOM 3097 C C . GLU B 1 188 ? -11.508 -17.766 -6.262 1 91.81 188 GLU B C 1
ATOM 3099 O O . GLU B 1 188 ? -10.391 -17.969 -5.777 1 91.81 188 GLU B O 1
ATOM 3104 N N . GLU B 1 189 ? -11.844 -18.062 -7.449 1 94.31 189 GLU B N 1
ATOM 3105 C CA . GLU B 1 189 ? -10.914 -18.812 -8.281 1 94.31 189 GLU B CA 1
ATOM 3106 C C . GLU B 1 189 ? -10.078 -17.891 -9.156 1 94.31 189 GLU B C 1
ATOM 3108 O O . GLU B 1 189 ? -9.102 -18.328 -9.773 1 94.31 189 GLU B O 1
ATOM 3113 N N . LEU B 1 190 ? -10.477 -16.641 -9.227 1 96.19 190 LEU B N 1
ATOM 3114 C CA . LEU B 1 190 ? -9.641 -15.672 -9.93 1 96.19 190 LEU B CA 1
ATOM 3115 C C . LEU B 1 190 ? -8.258 -15.586 -9.289 1 96.19 190 LEU B C 1
ATOM 3117 O O . LEU B 1 190 ? -8.133 -15.625 -8.062 1 96.19 190 LEU B O 1
ATOM 3121 N N . ARG B 1 191 ? -7.242 -15.438 -10.109 1 96.94 191 ARG B N 1
ATOM 3122 C CA . ARG B 1 191 ? -5.871 -15.422 -9.609 1 96.94 191 ARG B CA 1
ATOM 3123 C C . ARG B 1 191 ? -5.258 -14.031 -9.727 1 96.94 191 ARG B C 1
ATOM 3125 O O . ARG B 1 191 ? -5.492 -13.328 -10.711 1 96.94 191 ARG B O 1
ATOM 3132 N N . VAL B 1 192 ? -4.457 -13.648 -8.703 1 97.25 192 VAL B N 1
ATOM 3133 C CA . VAL B 1 192 ? -3.771 -12.359 -8.664 1 97.25 192 VAL B CA 1
ATOM 3134 C C . VAL B 1 192 ? -2.338 -12.516 -9.164 1 97.25 192 VAL B C 1
ATOM 3136 O O . VAL B 1 192 ? -1.726 -11.555 -9.633 1 97.25 192 VAL B O 1
ATOM 3139 N N . ASP B 1 193 ? -1.777 -13.672 -9.055 1 97.12 193 ASP B N 1
ATOM 3140 C CA . ASP B 1 193 ? -0.44 -14.062 -9.5 1 97.12 193 ASP B CA 1
ATOM 3141 C C . ASP B 1 193 ? -0.428 -15.492 -10.023 1 97.12 193 ASP B C 1
ATOM 3143 O O . ASP B 1 193 ? -0.171 -16.438 -9.266 1 97.12 193 ASP B O 1
ATOM 3147 N N . CYS B 1 194 ? -0.627 -15.633 -11.359 1 96.44 194 CYS B N 1
ATOM 3148 C CA . CYS B 1 194 ? -0.802 -16.953 -11.969 1 96.44 194 CYS B CA 1
ATOM 3149 C C . CYS B 1 194 ? 0.5 -17.438 -12.586 1 96.44 194 CYS B C 1
ATOM 3151 O O . CYS B 1 194 ? 1.084 -16.766 -13.438 1 96.44 194 CYS B O 1
ATOM 3153 N N . PRO B 1 195 ? 0.982 -18.625 -12.211 1 94.69 195 PRO B N 1
ATOM 3154 C CA . PRO B 1 195 ? 2.213 -19.156 -12.797 1 94.69 195 PRO B CA 1
ATOM 3155 C C . PRO B 1 195 ? 2.062 -19.484 -14.281 1 94.69 195 PRO B C 1
ATOM 3157 O O . PRO B 1 195 ? 3.057 -19.531 -15.016 1 94.69 195 PRO B O 1
ATOM 3160 N N . GLU B 1 196 ? 0.823 -19.625 -14.766 1 94.88 196 GLU B N 1
ATOM 3161 C CA . GLU B 1 196 ? 0.56 -19.984 -16.156 1 94.88 196 GLU B CA 1
ATOM 3162 C C . GLU B 1 196 ? 0.154 -18.766 -16.969 1 94.88 196 GLU B C 1
ATOM 3164 O O . GLU B 1 196 ? -0.284 -18.891 -18.125 1 94.88 196 GLU B O 1
ATOM 3169 N N . HIS B 1 197 ? 0.257 -17.609 -16.375 1 96.62 197 HIS B N 1
ATOM 3170 C CA . HIS B 1 197 ? -0.159 -16.375 -17 1 96.62 197 HIS B CA 1
ATOM 3171 C C . HIS B 1 197 ? 0.561 -16.172 -18.344 1 96.62 197 HIS B C 1
ATOM 3173 O O . HIS B 1 197 ? 1.765 -16.406 -18.438 1 96.62 197 HIS B O 1
ATOM 3179 N N . GLU B 1 198 ? -0.152 -15.75 -19.297 1 95.31 198 GLU B N 1
ATOM 3180 C CA . GLU B 1 198 ? 0.372 -15.273 -20.578 1 95.31 198 GLU B CA 1
ATOM 3181 C C . GLU B 1 198 ? -0.194 -13.898 -20.922 1 95.31 198 GLU B C 1
ATOM 3183 O O . GLU B 1 198 ? -1.41 -13.734 -21.047 1 95.31 198 GLU B O 1
ATOM 3188 N N . SER B 1 199 ? 0.725 -12.961 -21.062 1 91.19 199 SER B N 1
ATOM 3189 C CA . SER B 1 199 ? 0.293 -11.586 -21.312 1 91.19 199 SER B CA 1
ATOM 3190 C C . SER B 1 199 ? -0.553 -11.492 -22.578 1 91.19 199 SER B C 1
ATOM 3192 O O . SER B 1 199 ? -0.236 -12.117 -23.594 1 91.19 199 SER B O 1
ATOM 3194 N N . ALA B 1 200 ? -1.649 -10.703 -22.484 1 83.94 200 ALA B N 1
ATOM 3195 C CA . ALA B 1 200 ? -2.547 -10.492 -23.625 1 83.94 200 ALA B CA 1
ATOM 3196 C C . ALA B 1 200 ? -1.905 -9.594 -24.672 1 83.94 200 ALA B C 1
ATOM 3198 O O . ALA B 1 200 ? -1.071 -8.742 -24.344 1 83.94 200 ALA B O 1
#

Radius of gyration: 21.86 Å; Cα contacts (8 Å, |Δi|>4): 633; chains: 2; bounding box: 55×55×49 Å

InterPro domains:
  IPR000835 MarR-type HTH domain [PF12802] (43-101)
  IPR000835 MarR-type HTH domain [PS50995] (16-149)
  IPR000835 MarR-type HTH domain [SM00347] (36-137)
  IPR036388 Winged helix-like DNA-binding domain superfamily [G3DSA:1.10.10.10] (4-155)
  IPR036390 Winged helix DNA-binding domain superfamily [SSF46785] (15-149)

Foldseek 3Di:
DDALPPPVCVVVPPVVSVVVVVVVVVVVVVVVLLVVLCVVVVAHSLLLVLLLCQLPADQLQAWLVNSCQQVVHDSVVSVVSVVVCVVVQQKDWAQDPVDNVTITIHGDPNNNVSNVVSNCSCVVVVVVCVPDDPVVVLVVLVVVLVVVLVCCVVVNRDDWQWLSQAPQWDADPRWIAGNVVGDTDDSVRTGRHDNPGDGD/DDALPPPVCVVVPPVVSVVVVVVVVVVVVVVVLLVVLCVVVVAHSLLLVLLLCQLPADQLQAWLVNSCQQVVHDSVVSVVSLVVCVVVQQKDWAQDPVDRVTITIHGDPNNNV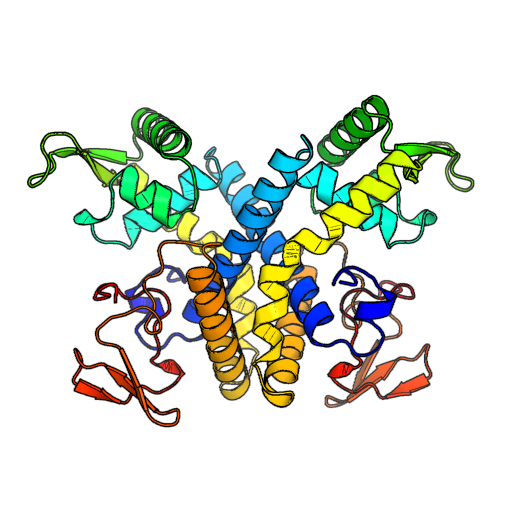SNVVSNCSCVVVVVVCVPDDPVVVLVVLVVVLVVVLVCCVVVNRDDWQWLSQAPQWDADPRWIAGNVVGDTDDSVRTGRHDNPGDGD

Secondary structure (DSSP, 8-state):
---TT-HHHHHTT-HHHHHHHHHHHHHHHHHHHHHHHHHHHT--HHHHHHHHHHHHS-GGG-SHHHHHHHHT--HHHHHHHHHHHHHTTSEEEEE-SS-TT-EEEEE-HHHHHHHHHHTTTTHHHHGGGGGS-HHHHHHHHHHHHHHHHHHHHTTSS----SGGGBTTEEEETTEEEETTTTEEE-GGG--SS-TT--B-/---TT-HHHHHTT-HHHHHHHHHHHHHHHHHHHHHHHHHHHT--HHHHHHHHHHHHS-GGG-SHHHHHHHHT--HHHHHHHHHHHHHTTSEEEEE-SS-TT-EEEEE-HHHHHHHHHHTTTTHHHHGGGGGS-HHHHHHHHHHHHHHHHHHHHTTSS----SGGGBTTEEEETTEEEETTTTEEE-GGG--SS-TT--B-

Organism: Indibacter alkaliphilus (strain CCUG 57479 / KCTC 22604 / LW1) (NCBI:txid1189612)